Protein AF-A0A2U1PUT8-F1 (afdb_monomer)

Nearest PDB structures (foldseek):
  4c7u-assembly1_C  TM=9.815E-01  e=4.680E-26  Arabidopsis thaliana
  3dc6-assembly1_C  TM=9.360E-01  e=3.515E-21  Caenorhabditis elegans
  4br6-assembly1_A  TM=9.538E-01  e=5.980E-20  Thermochaetoides thermophila
  6dqy-assembly1_C  TM=9.432E-01  e=1.265E-18  Trichoderma reesei QM6a
  2cw3-assembly1_B  TM=7.590E-01  e=6.760E-13  Perkinsus marinus

Radius of gyration: 28.73 Å; Cα contacts (8 Å, |Δi|>4): 762; chains: 1; bounding box: 76×56×81 Å

Foldseek 3Di:
DDWDKFDLDPQEIEIEDEDQQLADDDQQPQEEEEAADAQQLQQDDANSVVQDVQLDCVSNVVSVVQDAPDPNGRADQLAWDKDASRRGSHGIYIYFYQFFDAPDPCNLVSLLSRLQNSLVVSVVVNRQEYEYEQHQQDGDEPPDDFPVRVNRRDDLLSSLLSNLVSCSVRCPSHRYYYHHYNYPVSSVSNSVNCCVPRPHPVPPVPDDDDDDDDDDDDDDDDDDDDDDDDDDPPPPPPPDPDDQDAQDDFLDQLCQLPPLFHSVLSCCCRVPGLRVLSVQLSVLSVQLVVCVVVVNPVSNVVSVSSNQQSVLVVQFVCLVGPDDDDPPPVVPPVPPPDDDDDDDDDDPDDDSDHFGLVPAFLPDADDPVQVLCCVAQVHPVSVLVVQLVVLVVQDAWWKWFFWQQQVVRHTDIDIDGRSRHPCVVPVRIDTLHIDTSHCSNPCVPQNPNSSVSSVSNSSRRRSVSSNVVSVVSHD

InterPro domains:
  IPR001189 Manganese/iron superoxide dismutase [PR01703] (248-259)
  IPR001189 Manganese/iron superoxide dismutase [PR01703] (269-282)
  IPR001189 Manganese/iron superoxide dismutase [PR01703] (434-446)
  IPR002589 Macro domain [PF01661] (34-143)
  IPR002589 Macro domain [PS51154] (1-198)
  IPR002589 Macro domain [SM00506] (13-151)
  IPR019831 Manganese/iron superoxide dismutase, N-terminal [PF00081] (246-315)
  IPR019832 Manganese/iron superoxide dismutase, C-terminal [PF02777] (366-467)
  IPR019833 Manganese/iron superoxide dismutase, binding site [PS00088] (436-443)
  IPR036314 Manganese/iron superoxide dismutase, C-terminal domain superfamily [G3DSA:3.55.40.20] (356-474)
  IPR036314 Manganese/iron superoxide dismutase, C-terminal domain superfamily [SSF54719] (360-472)
  IPR036324 Manganese/iron superoxide dismutase, N-terminal domain superfamily [G3DSA:1.10.287.990] (262-317)
  IPR036324 Manganese/iron superoxide dismutase, N-terminal domain superfamily [SSF46609] (244-315)
  IPR043472 Macro domain-like [G3DSA:3.40.220.10] (2-205)
  IPR043472 Macro domain-like [SSF52949] (9-193)
  IPR050265 Iron/Manganese Superoxide Dismutase [PTHR11404] (230-473)

Solvent-accessible surface area (backbone atoms only — not comparable to full-atom values): 27120 Å² total; per-residue (Å²): 132,89,55,54,77,45,71,63,50,100,71,19,34,40,37,40,32,75,40,65,58,62,73,44,63,86,72,47,65,41,18,29,37,45,36,58,37,58,39,53,49,76,54,62,68,45,63,21,27,45,41,41,64,51,21,30,73,66,44,54,53,52,37,68,70,47,64,66,81,47,96,81,30,49,32,55,72,17,28,48,48,77,48,66,16,79,60,30,56,13,37,24,31,34,41,21,9,38,36,64,32,59,99,53,90,57,39,66,54,27,40,32,33,13,56,42,32,41,50,47,55,32,59,78,64,70,28,36,32,43,34,32,55,70,62,35,49,68,59,72,61,94,87,76,82,57,57,85,59,50,55,36,30,36,56,62,74,54,45,34,48,39,52,55,50,37,48,57,76,49,43,72,92,28,42,35,40,33,39,34,25,80,38,69,69,62,40,52,44,41,57,48,41,44,58,71,75,48,65,66,73,87,64,73,83,75,80,79,92,88,85,89,87,80,90,89,85,87,85,89,88,89,85,82,88,88,88,86,89,78,88,75,81,80,77,80,73,80,79,74,78,85,82,73,75,72,76,78,82,68,59,49,62,51,53,38,43,52,91,51,43,52,31,68,45,45,42,48,48,49,74,45,48,51,40,45,29,43,51,50,21,46,51,36,51,56,50,33,53,51,21,57,76,70,66,36,63,70,58,32,59,62,36,46,59,50,36,44,45,24,52,11,40,75,61,47,57,44,50,78,35,85,81,79,91,68,85,78,53,69,76,52,74,81,47,85,82,64,81,92,80,92,83,85,89,80,85,93,86,80,80,97,69,66,64,28,54,89,69,52,22,37,45,79,53,56,72,71,49,36,51,45,40,34,72,61,50,70,30,67,68,48,43,51,52,47,52,42,51,54,41,65,62,54,78,74,43,19,33,24,34,38,26,42,30,61,82,78,72,40,63,47,76,52,74,36,60,49,42,48,41,69,49,79,82,36,88,52,44,40,81,47,36,56,43,78,47,34,62,79,76,38,35,92,83,45,47,95,42,58,64,60,40,57,67,32,45,59,52,49,41,53,30,61,59,28,32,55,51,47,64,72,68,58,131

Sequence (475 aa):
MSGAQFNLSPSSTLKIQIGDITRWFIDGSSDAIVNPTNERMFGDGGADGAIHRAAGPELRTACYEVPEVRPGIRCPTGEARITRGFKLPASHVIHAVGPDYDDNSNVSALLSDAYRNSLRVARENDINYVSFPAISCGTFGANISSEFHNHFRYPLDEAAIVAISTIKEHCIDIKEVHFVLFADDIYNVWVKKAKELLPNLSKLQKSSVVCPKRKHNPKTSKVGRIACATQQHHHHQQTRGLHTLTLPDLPYDYGSLEPAISGEIMQIHHQKHHQAYVTNYNKAIKQLHTAIANGDASSAVKLQNVVTFNGGDMILLFDFSVFIEVFCILKGCLRLLTYSLSAKNTDPEIGKKEVHAREGGGQPPHGSLSWAINNSFGSLEKLIAKMNAEGAAVQGSGWVWLALDKEFKRLVVETTSNEDPLVTKGPNLVPLIGIDVWEHAYYLQYKNVRPDYLKNIWKVINWKYASDLYEMECP

Secondary structure (DSSP, 8-state):
---EEEESSSS-EEEEEES-GGG--SSSSSEEEEEE--TT----SHHHHHHHHHH-HHHHHHHHHSPPSBTTBSS-TT-EEEEE-TTSSSSEEEEE-PPPP-SSTTHHHHHHHHHHHHHHHHHTTT--EEEE--TTS-SS-S----HHHHTTSPPHHHHHHHHHHHHHHH-TT-SEEEEEESSHHHHHHHHHHHHHHS--GGGTTS------------------------------------PPP-PPPPSS-GGGGTTTS-HHHHHHIIIIIIHHHHHHHHHHHHHHHHHHHTT-HHHHHHHHHHHHHHHHHHHHGGGTS---S-TTTHHHHTTTTS------------------TTTTTTPPP-HHHHHHHHHHHSSHHHHHHHHHHHHHH--SSEEEEEEEETTTTEEEEEEEETT--GGGT-TTEEEEEEEE-SGGGTHHHHTT-HHHHHHHGGGT--HHHHHHHHHHH--

pLDDT: mean 76.33, std 24.56, range [20.94, 98.81]

Organism: Artemisia annua (NCBI:txid35608)

Mean predicted aligned error: 18.97 Å

Structure (mmCIF, N/CA/C/O backbone):
data_AF-A0A2U1PUT8-F1
#
_entry.id   AF-A0A2U1PUT8-F1
#
loop_
_atom_site.group_PDB
_atom_site.id
_atom_site.type_symbol
_atom_site.label_atom_id
_atom_site.label_alt_id
_atom_site.label_comp_id
_atom_site.label_asym_id
_atom_site.label_entity_id
_atom_site.label_seq_id
_atom_site.pdbx_PDB_ins_code
_atom_site.Cartn_x
_atom_site.Cartn_y
_atom_site.Cartn_z
_atom_site.occupancy
_atom_site.B_iso_or_equiv
_atom_site.auth_seq_id
_atom_site.auth_comp_id
_atom_site.auth_asym_id
_atom_site.auth_atom_id
_atom_site.pdbx_PDB_model_num
ATOM 1 N N . MET A 1 1 ? -19.444 -11.166 16.901 1.00 44.50 1 MET A N 1
ATOM 2 C CA . MET A 1 1 ? -18.169 -10.484 16.577 1.00 44.50 1 MET A CA 1
ATOM 3 C C . MET A 1 1 ? -18.015 -9.310 17.533 1.00 44.50 1 MET A C 1
ATOM 5 O O . MET A 1 1 ? -19.036 -8.779 17.956 1.00 44.50 1 MET A O 1
ATOM 9 N N . SER A 1 2 ? -16.798 -8.942 17.930 1.00 55.81 2 SER A N 1
ATOM 10 C CA . SER A 1 2 ? -16.549 -7.859 18.895 1.00 55.81 2 SER A CA 1
ATOM 11 C C . SER A 1 2 ? -16.309 -6.524 18.184 1.00 55.81 2 SER A C 1
ATOM 13 O O . SER A 1 2 ? -15.181 -6.228 17.797 1.00 55.81 2 SER A O 1
ATOM 15 N N . GLY A 1 3 ? -17.369 -5.733 18.013 1.00 77.25 3 GLY A N 1
ATOM 16 C CA . GLY A 1 3 ? -17.290 -4.341 17.561 1.00 77.25 3 GLY A CA 1
ATOM 17 C C . GLY A 1 3 ? -17.555 -3.351 18.699 1.00 77.25 3 GLY A C 1
ATOM 18 O O . GLY A 1 3 ? -18.160 -3.702 19.713 1.00 77.25 3 GLY A O 1
ATOM 19 N N . ALA A 1 4 ? -17.123 -2.106 18.524 1.00 92.44 4 ALA A N 1
ATOM 20 C CA . ALA A 1 4 ? -17.510 -0.985 19.375 1.00 92.44 4 ALA A CA 1
ATOM 21 C C . ALA A 1 4 ? -18.787 -0.323 18.830 1.00 92.44 4 ALA A C 1
ATOM 23 O O . ALA A 1 4 ? -18.948 -0.193 17.618 1.00 92.44 4 ALA A O 1
ATOM 24 N N . GLN A 1 5 ? -19.679 0.124 19.716 1.00 95.69 5 GLN A N 1
ATOM 25 C CA . GLN A 1 5 ? -20.933 0.786 19.349 1.00 95.69 5 GLN A CA 1
ATOM 26 C C . GLN A 1 5 ? -21.067 2.131 20.071 1.00 95.69 5 GLN A C 1
ATOM 28 O O . GLN A 1 5 ? -20.758 2.234 21.259 1.00 95.69 5 GLN A O 1
ATOM 33 N N . PHE A 1 6 ? -21.552 3.140 19.350 1.00 94.94 6 PHE A N 1
ATOM 34 C CA . PHE A 1 6 ? -21.765 4.506 19.825 1.00 94.94 6 PHE A CA 1
ATOM 35 C C . PHE A 1 6 ? -23.099 5.030 19.283 1.00 94.94 6 PHE A C 1
ATOM 37 O O . PHE A 1 6 ? -23.465 4.738 18.146 1.00 94.94 6 PHE A O 1
ATOM 44 N N . ASN A 1 7 ? -23.818 5.837 20.059 1.00 93.00 7 ASN A N 1
ATOM 45 C CA . ASN A 1 7 ? -25.033 6.488 19.568 1.00 93.00 7 ASN A CA 1
ATOM 46 C C . ASN A 1 7 ? -24.645 7.806 18.885 1.00 93.00 7 ASN A C 1
ATOM 48 O O . ASN A 1 7 ? -23.987 8.640 19.508 1.00 93.00 7 ASN A O 1
ATOM 52 N N . LEU A 1 8 ? -25.062 7.997 17.632 1.00 90.31 8 LEU A N 1
ATOM 53 C CA . LEU A 1 8 ? -24.915 9.269 16.915 1.00 90.31 8 LEU A CA 1
ATOM 54 C C . LEU A 1 8 ? -26.102 10.188 17.234 1.00 90.31 8 LEU A C 1
ATOM 56 O O . LEU A 1 8 ? -25.928 11.367 17.532 1.00 90.31 8 LEU A O 1
ATOM 60 N N . SER A 1 9 ? -27.304 9.610 17.248 1.00 87.31 9 SER A N 1
ATOM 61 C CA . SER A 1 9 ? -28.569 10.258 17.599 1.00 87.31 9 SER A CA 1
ATOM 62 C C . SER A 1 9 ? -29.451 9.281 18.410 1.00 87.31 9 SER A C 1
ATOM 64 O O . SER A 1 9 ? -29.023 8.155 18.682 1.00 87.31 9 SER A O 1
ATOM 66 N N . PRO A 1 10 ? -30.682 9.654 18.814 1.00 86.81 10 PRO A N 1
ATOM 67 C CA . PRO A 1 10 ? -31.645 8.710 19.392 1.00 86.81 10 PRO A CA 1
ATOM 68 C C . P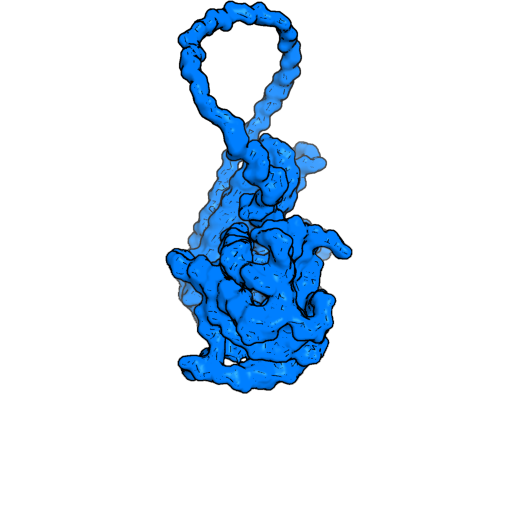RO A 1 10 ? -32.103 7.595 18.432 1.00 86.81 10 PRO A C 1
ATOM 70 O O . PRO A 1 10 ? -32.607 6.578 18.901 1.00 86.81 10 PRO A O 1
ATOM 73 N N . SER A 1 11 ? -31.948 7.783 17.116 1.00 88.31 11 SER A N 1
ATOM 74 C CA . SER A 1 11 ? -32.396 6.864 16.054 1.00 88.31 11 SER A CA 1
ATOM 75 C C . SER A 1 11 ? -31.262 6.283 15.201 1.00 88.31 11 SER A C 1
ATOM 77 O O . SER A 1 11 ? -31.508 5.368 14.420 1.00 88.31 11 SER A O 1
ATOM 79 N N . SER A 1 12 ? -30.042 6.809 15.339 1.00 94.12 12 SER A N 1
ATOM 80 C CA . SER A 1 12 ? -28.903 6.542 14.455 1.00 94.12 12 SER A CA 1
ATOM 81 C C . SER A 1 12 ? -27.704 6.044 15.261 1.00 94.12 12 SER A C 1
ATOM 83 O O . SER A 1 12 ? -27.238 6.709 16.193 1.00 94.12 12 SER A O 1
ATOM 85 N N . THR A 1 13 ? -27.184 4.872 14.900 1.00 96.31 13 THR A N 1
ATOM 86 C CA . THR A 1 13 ? -26.089 4.192 15.613 1.00 96.31 13 THR A CA 1
ATOM 87 C C . THR A 1 13 ? -24.822 4.132 14.762 1.00 96.31 13 THR A C 1
ATOM 89 O O . THR A 1 13 ? -24.894 3.803 13.583 1.00 96.31 13 THR A O 1
ATOM 92 N N . LEU A 1 14 ? -23.657 4.374 15.368 1.00 97.56 14 LEU A N 1
ATOM 93 C CA . LEU A 1 14 ? -22.355 4.035 14.796 1.00 97.56 14 LEU A CA 1
ATOM 94 C C . LEU A 1 14 ? -21.883 2.687 15.342 1.00 97.56 14 LEU A C 1
ATOM 96 O O . LEU A 1 14 ? -21.780 2.511 16.559 1.00 97.56 14 LEU A O 1
ATOM 100 N N . LYS A 1 15 ? -21.528 1.761 14.456 1.00 97.94 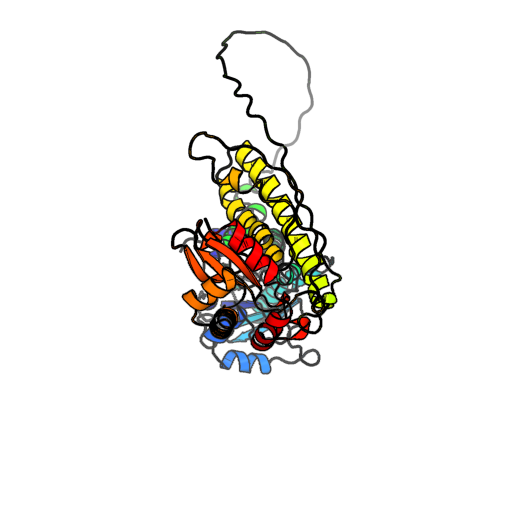15 LYS A N 1
ATOM 101 C CA . LYS A 1 15 ? -20.815 0.523 14.797 1.00 97.94 15 LYS A CA 1
ATOM 102 C C . LYS A 1 15 ? -19.439 0.544 14.142 1.00 97.94 15 LYS A C 1
ATOM 104 O O . LYS A 1 15 ? -19.299 0.973 13.004 1.00 97.94 15 LYS A O 1
ATOM 109 N N . ILE A 1 16 ? -18.410 0.109 14.856 1.00 98.06 16 ILE A N 1
ATOM 110 C CA . ILE A 1 16 ? -17.033 0.024 14.356 1.00 98.06 16 ILE A CA 1
ATOM 111 C C . ILE A 1 16 ? -16.557 -1.397 14.619 1.00 98.06 16 ILE A C 1
ATOM 113 O O . ILE A 1 16 ? -16.602 -1.852 15.763 1.00 98.06 16 ILE A O 1
ATOM 117 N N . GLN A 1 17 ? -16.127 -2.110 13.583 1.00 96.25 17 GLN A N 1
ATOM 118 C CA . GLN A 1 17 ? -15.753 -3.520 13.681 1.00 96.25 17 GLN A CA 1
ATOM 119 C C . GLN A 1 17 ? -14.610 -3.879 12.732 1.00 96.25 17 GLN A C 1
ATOM 121 O O . GLN A 1 17 ? -14.467 -3.288 11.661 1.00 96.25 17 GLN A O 1
ATOM 126 N N . ILE A 1 18 ? -13.822 -4.882 13.123 1.00 94.56 18 ILE A N 1
ATOM 127 C CA . ILE A 1 18 ? -12.839 -5.501 12.233 1.00 94.56 18 ILE A CA 1
ATOM 128 C C . ILE A 1 18 ? -13.574 -6.429 11.262 1.00 94.56 18 ILE A C 1
ATOM 130 O O . ILE A 1 18 ? -14.427 -7.212 11.691 1.00 94.56 18 ILE A O 1
ATOM 134 N N . GLY A 1 19 ? -13.252 -6.361 9.971 1.00 93.62 19 GLY A N 1
ATOM 135 C CA . GLY A 1 19 ? -13.815 -7.281 8.987 1.00 93.62 19 GLY A CA 1
ATOM 136 C C . GLY A 1 19 ? -13.532 -6.938 7.528 1.00 93.62 19 GLY A C 1
ATOM 137 O O . GLY A 1 19 ? -12.906 -5.936 7.195 1.00 93.62 19 GLY A O 1
ATOM 138 N N . ASP A 1 20 ? -14.046 -7.803 6.659 1.00 94.62 20 ASP A N 1
ATOM 139 C CA . ASP A 1 20 ? -14.061 -7.648 5.207 1.00 94.62 20 ASP A CA 1
ATOM 140 C C . ASP A 1 20 ? -15.391 -7.011 4.775 1.00 94.62 20 ASP A C 1
ATOM 142 O O . ASP A 1 20 ? -16.461 -7.603 4.950 1.00 94.62 20 ASP A O 1
ATOM 146 N N . ILE A 1 21 ? -15.324 -5.798 4.220 1.00 96.00 21 ILE A N 1
ATOM 147 C CA . ILE A 1 21 ? -16.504 -5.034 3.792 1.00 96.00 21 ILE A CA 1
ATOM 148 C C . ILE A 1 21 ? -17.265 -5.709 2.643 1.00 96.00 21 ILE A C 1
ATOM 150 O O . ILE A 1 21 ? -18.482 -5.569 2.564 1.00 96.00 21 ILE A O 1
ATOM 154 N N . THR A 1 22 ? -16.606 -6.527 1.814 1.00 97.56 22 THR A N 1
ATOM 155 C CA . THR A 1 22 ? -17.272 -7.253 0.714 1.00 97.56 22 THR A CA 1
ATOM 156 C C . THR A 1 22 ? -18.261 -8.314 1.206 1.00 97.56 22 THR A C 1
ATOM 158 O O . THR A 1 22 ? -19.083 -8.813 0.439 1.00 97.56 22 THR A O 1
ATOM 161 N N . ARG A 1 23 ? -18.199 -8.647 2.502 1.00 97.56 23 ARG A N 1
ATOM 162 C CA . ARG A 1 23 ? -19.053 -9.628 3.181 1.00 97.56 23 ARG A CA 1
ATOM 163 C C . ARG A 1 23 ? -20.083 -8.986 4.114 1.00 97.56 23 ARG A C 1
ATOM 165 O O . ARG A 1 23 ? -20.804 -9.714 4.797 1.00 97.56 23 ARG A O 1
ATOM 172 N N . TRP A 1 24 ? -20.131 -7.656 4.185 1.00 98.12 24 TRP A N 1
ATOM 173 C CA . TRP A 1 24 ? -21.062 -6.925 5.040 1.00 98.12 24 TRP A CA 1
ATOM 174 C C . TRP A 1 24 ? -22.434 -6.764 4.375 1.00 98.12 24 TRP A C 1
ATOM 176 O O . TRP A 1 24 ? -22.529 -6.511 3.177 1.00 98.12 24 TRP A O 1
ATOM 186 N N . PHE A 1 25 ? -23.481 -6.898 5.188 1.00 97.94 25 PHE A N 1
ATOM 187 C CA . PHE A 1 25 ? -24.875 -6.547 4.910 1.00 97.94 25 PHE A CA 1
ATOM 188 C C . PHE A 1 25 ? -25.639 -6.485 6.244 1.00 97.94 25 PHE A C 1
ATOM 190 O O . PHE A 1 25 ? -25.118 -6.909 7.283 1.00 97.94 25 PHE A O 1
ATOM 197 N N . ILE A 1 26 ? -26.870 -5.979 6.212 1.00 96.88 26 ILE A N 1
ATOM 198 C CA . ILE A 1 26 ? -27.825 -5.966 7.330 1.00 96.88 26 ILE A CA 1
ATOM 199 C C . ILE A 1 26 ? -29.146 -6.620 6.919 1.00 96.88 26 ILE A C 1
ATOM 201 O O . ILE A 1 26 ? -29.664 -7.452 7.664 1.00 96.88 26 ILE A O 1
ATOM 205 N N . ASP A 1 27 ? -29.680 -6.266 5.748 1.00 93.81 27 ASP A N 1
ATOM 206 C CA . ASP A 1 27 ? -30.980 -6.738 5.253 1.00 93.81 27 ASP A CA 1
ATOM 207 C C . ASP A 1 27 ? -30.978 -7.140 3.763 1.00 93.81 27 ASP A C 1
ATOM 209 O O . ASP A 1 27 ? -31.975 -7.685 3.286 1.00 93.81 27 ASP A O 1
ATOM 213 N N . GLY A 1 28 ? -29.885 -6.896 3.029 1.00 93.06 28 GLY A N 1
ATOM 214 C CA . GLY A 1 28 ? -29.743 -7.208 1.604 1.00 93.06 28 GLY A CA 1
ATOM 215 C C . GLY A 1 28 ? -30.731 -6.467 0.698 1.00 93.06 28 GLY A C 1
ATOM 216 O O . GLY A 1 28 ? -30.990 -6.916 -0.422 1.00 93.06 28 GLY A O 1
ATOM 217 N N . SER A 1 29 ? -31.337 -5.372 1.168 1.00 95.31 29 SER A N 1
ATOM 218 C CA . SER A 1 29 ? -32.395 -4.650 0.448 1.00 95.31 29 SER A CA 1
ATOM 219 C C . SER A 1 29 ? -32.317 -3.131 0.608 1.00 95.31 29 SER A C 1
ATOM 221 O O . SER A 1 29 ? -32.315 -2.438 -0.410 1.00 95.31 29 SER A O 1
ATOM 223 N N . SER A 1 30 ? -32.153 -2.610 1.824 1.00 96.75 30 SER A N 1
ATOM 224 C CA . SER A 1 30 ? -31.981 -1.183 2.125 1.00 96.75 30 SER A CA 1
ATOM 225 C C . SER A 1 30 ? -30.594 -0.862 2.700 1.00 96.75 30 SER A C 1
ATOM 227 O O . SER A 1 30 ? -30.432 0.052 3.513 1.00 96.75 30 SER A O 1
ATOM 229 N N . ASP A 1 31 ? -29.580 -1.616 2.270 1.00 98.25 31 ASP A N 1
ATOM 230 C CA . ASP A 1 31 ? -28.200 -1.507 2.725 1.00 98.25 31 ASP A CA 1
ATOM 231 C C . ASP A 1 31 ? -27.184 -1.254 1.595 1.00 98.25 31 ASP A C 1
ATOM 233 O O . ASP A 1 31 ? -27.353 -1.650 0.441 1.00 98.25 31 ASP A O 1
ATOM 237 N N . ALA A 1 32 ? -26.101 -0.550 1.931 1.00 98.75 32 ALA A N 1
ATOM 238 C CA . ALA A 1 32 ? -25.029 -0.240 0.991 1.00 98.75 32 ALA A CA 1
ATOM 239 C C . ALA A 1 32 ? -23.639 -0.360 1.615 1.00 98.75 32 ALA A C 1
ATOM 241 O O . ALA A 1 32 ? -23.413 0.043 2.761 1.00 98.75 32 ALA A O 1
ATOM 242 N N . ILE A 1 33 ? -22.687 -0.842 0.817 1.00 98.69 33 ILE A N 1
ATOM 243 C CA . ILE A 1 33 ? -21.259 -0.657 1.093 1.00 98.69 33 ILE A CA 1
ATOM 244 C C . ILE A 1 33 ? -20.748 0.577 0.348 1.00 98.69 33 ILE A C 1
ATOM 246 O O . ILE A 1 33 ? -21.159 0.844 -0.783 1.00 98.69 33 ILE A O 1
ATOM 250 N N . VAL A 1 34 ? -19.837 1.325 0.962 1.00 98.69 34 VAL A N 1
ATOM 251 C CA . VAL A 1 34 ? -19.159 2.457 0.326 1.00 98.69 34 VAL A CA 1
ATOM 252 C C . VAL A 1 34 ? -17.836 1.983 -0.264 1.00 98.69 34 VAL A C 1
ATOM 254 O O . VAL A 1 34 ? -17.013 1.380 0.424 1.00 98.69 34 VAL A O 1
ATOM 257 N N . ASN A 1 35 ? -17.639 2.254 -1.550 1.00 97.88 35 ASN A N 1
ATOM 258 C CA . ASN A 1 35 ? -16.450 1.893 -2.303 1.00 97.88 35 ASN A CA 1
ATOM 259 C C . ASN A 1 35 ? -15.501 3.104 -2.443 1.00 97.88 35 ASN A C 1
ATOM 261 O O . ASN A 1 35 ? -15.879 4.063 -3.118 1.00 97.88 35 ASN A O 1
ATOM 265 N N . PRO A 1 36 ? -14.296 3.085 -1.836 1.00 94.19 36 PRO A N 1
ATOM 266 C CA . PRO A 1 36 ? -13.307 4.153 -1.950 1.00 94.19 36 PRO A CA 1
ATOM 267 C C . PRO A 1 36 ? -12.528 3.998 -3.265 1.00 94.19 36 PRO A C 1
ATOM 269 O O . PRO A 1 36 ? -11.514 3.303 -3.310 1.00 94.19 36 PRO A O 1
ATOM 272 N N . THR A 1 37 ? -13.017 4.622 -4.335 1.00 92.06 37 THR A N 1
ATOM 273 C CA . THR A 1 37 ? -12.493 4.460 -5.705 1.00 92.06 37 THR A CA 1
ATOM 274 C C . THR A 1 37 ? -11.883 5.759 -6.249 1.00 92.06 37 THR A C 1
ATOM 276 O O . THR A 1 37 ? -11.894 6.792 -5.580 1.00 92.06 37 THR A O 1
ATOM 279 N N . ASN A 1 38 ? -11.331 5.706 -7.462 1.00 90.25 38 ASN A N 1
ATOM 280 C CA . ASN A 1 38 ? -10.782 6.855 -8.184 1.00 90.25 38 ASN A CA 1
ATOM 281 C C . ASN A 1 38 ? -11.862 7.614 -8.983 1.00 90.25 38 ASN A C 1
ATOM 283 O O . ASN A 1 38 ? -12.990 7.143 -9.141 1.00 90.25 38 ASN A O 1
ATOM 287 N N . GLU A 1 39 ? -11.504 8.759 -9.581 1.00 92.81 39 GLU A N 1
ATOM 288 C CA . GLU A 1 39 ? -12.457 9.585 -10.345 1.00 92.81 39 GLU A CA 1
ATOM 289 C C . GLU A 1 39 ? -13.135 8.876 -11.547 1.00 92.81 39 GLU A C 1
ATOM 291 O O . GLU A 1 39 ? -14.145 9.355 -12.084 1.00 92.81 39 GLU A O 1
ATOM 296 N N . ARG A 1 40 ? -12.596 7.728 -11.981 1.00 91.44 40 ARG A N 1
ATOM 297 C CA . ARG A 1 40 ? -13.095 6.915 -13.100 1.00 91.44 40 ARG A CA 1
ATOM 298 C C . ARG A 1 40 ? -14.054 5.804 -12.664 1.00 91.44 40 ARG A C 1
ATOM 300 O O . ARG A 1 40 ? -14.794 5.321 -13.514 1.00 91.44 40 ARG A O 1
ATOM 307 N N . MET A 1 41 ? -14.067 5.418 -11.383 1.00 91.56 41 MET A N 1
ATOM 308 C CA . MET A 1 41 ? -14.859 4.306 -10.823 1.00 91.56 41 MET A CA 1
ATOM 309 C C . MET A 1 41 ? -14.529 2.920 -11.419 1.00 91.56 41 MET A C 1
ATOM 311 O O . MET A 1 41 ? -15.411 2.081 -11.608 1.00 91.56 41 MET A O 1
ATOM 315 N N . PHE A 1 42 ? -13.266 2.676 -11.785 1.00 80.56 42 PHE A N 1
ATOM 316 C CA . PHE A 1 42 ? -12.868 1.496 -12.570 1.00 80.56 42 PHE A CA 1
ATOM 317 C C . PHE A 1 42 ? -12.193 0.361 -11.776 1.00 80.56 42 PHE A C 1
ATOM 319 O O . PHE A 1 42 ? -11.619 -0.528 -12.408 1.00 80.56 42 PHE A O 1
ATOM 326 N N . GLY A 1 43 ? -12.296 0.310 -10.448 1.00 67.06 43 GLY A N 1
ATOM 327 C CA . GLY A 1 43 ? -11.852 -0.850 -9.670 1.00 67.06 43 GLY A CA 1
ATOM 328 C C . GLY A 1 43 ? -10.337 -1.036 -9.665 1.00 67.06 43 GLY A C 1
ATOM 329 O O . GLY A 1 43 ? -9.828 -1.883 -10.410 1.00 67.06 43 GLY A O 1
ATOM 330 N N . ASP A 1 44 ? -9.656 -0.261 -8.822 1.00 69.25 44 ASP A N 1
ATOM 331 C CA . ASP A 1 44 ? -8.198 -0.245 -8.656 1.00 69.25 44 ASP A CA 1
ATOM 332 C C . ASP A 1 44 ? -7.708 -1.370 -7.704 1.00 69.25 44 ASP A C 1
ATOM 334 O O . ASP A 1 44 ? -8.241 -2.483 -7.671 1.00 69.25 44 ASP A O 1
ATOM 338 N N . GLY A 1 45 ? -6.641 -1.124 -6.937 1.00 76.81 45 GLY A N 1
ATOM 339 C CA . GLY A 1 45 ? -6.143 -2.038 -5.912 1.00 76.81 45 GLY A CA 1
ATOM 340 C C . GLY A 1 45 ? -7.051 -2.134 -4.679 1.00 76.81 45 GLY A C 1
ATOM 341 O O . GLY A 1 45 ? -8.092 -1.486 -4.567 1.00 76.81 45 GLY A O 1
ATOM 342 N N . GLY A 1 46 ? -6.629 -2.945 -3.707 1.00 83.75 46 GLY A N 1
ATOM 343 C CA . GLY A 1 46 ? -7.142 -2.811 -2.346 1.00 83.75 46 GLY A CA 1
ATOM 344 C C . GLY A 1 46 ? -8.628 -3.114 -2.149 1.00 83.75 46 GLY A C 1
ATOM 345 O O . GLY A 1 46 ? -9.129 -4.124 -2.647 1.00 83.75 46 GLY A O 1
ATOM 346 N N . ALA A 1 47 ? -9.309 -2.236 -1.401 1.00 89.44 47 ALA A N 1
ATOM 347 C CA . ALA A 1 47 ? -10.740 -2.319 -1.103 1.00 89.44 47 ALA A CA 1
ATOM 348 C C . ALA A 1 47 ? -11.610 -2.172 -2.362 1.00 89.44 47 ALA A C 1
ATOM 350 O O . ALA A 1 47 ? -12.520 -2.973 -2.546 1.00 89.44 47 ALA A O 1
ATOM 351 N N . ASP A 1 48 ? -11.281 -1.235 -3.255 1.00 92.12 48 ASP A N 1
ATOM 352 C CA . ASP A 1 48 ? -11.972 -1.042 -4.537 1.00 92.12 48 ASP A CA 1
ATOM 353 C C . ASP A 1 48 ? -11.856 -2.285 -5.424 1.00 92.12 48 ASP A C 1
ATOM 355 O O . ASP A 1 48 ? -12.850 -2.897 -5.828 1.00 92.12 48 ASP A O 1
ATOM 359 N N . GLY A 1 49 ? -10.630 -2.785 -5.588 1.00 90.25 49 GLY A N 1
ATOM 360 C CA . GLY A 1 49 ? -10.387 -4.055 -6.261 1.00 90.25 49 GLY A CA 1
ATOM 361 C C . GLY A 1 49 ? -11.086 -5.243 -5.594 1.00 90.25 49 GLY A C 1
ATOM 362 O O . GLY A 1 49 ? -11.533 -6.152 -6.290 1.00 90.25 49 GLY A O 1
ATOM 363 N N . ALA A 1 50 ? -11.190 -5.276 -4.261 1.00 92.62 50 ALA A N 1
ATOM 364 C CA . ALA A 1 50 ? -11.889 -6.344 -3.543 1.00 92.62 50 ALA A CA 1
ATOM 365 C C . ALA A 1 50 ? -13.401 -6.290 -3.796 1.00 92.62 50 ALA A C 1
ATOM 367 O O . ALA A 1 50 ? -13.993 -7.318 -4.123 1.00 92.62 50 ALA A O 1
ATOM 368 N N . ILE A 1 51 ? -13.996 -5.098 -3.735 1.00 96.38 51 ILE A N 1
ATOM 369 C CA . ILE A 1 51 ? -15.407 -4.841 -4.033 1.00 96.38 51 ILE A CA 1
ATOM 370 C C . ILE A 1 51 ? -15.727 -5.231 -5.481 1.00 96.38 51 ILE A C 1
ATOM 372 O O . ILE A 1 51 ? -16.653 -6.009 -5.703 1.00 96.38 51 ILE A O 1
ATOM 376 N N . HIS A 1 52 ? -14.916 -4.820 -6.460 1.00 96.50 52 HIS A N 1
ATOM 377 C CA . HIS A 1 52 ? -15.092 -5.231 -7.859 1.00 96.50 52 HIS A CA 1
ATOM 378 C C . HIS A 1 52 ? -14.894 -6.738 -8.093 1.00 96.50 52 HIS A C 1
ATOM 380 O O . HIS A 1 52 ? -15.619 -7.324 -8.900 1.00 96.50 52 HIS A O 1
ATOM 386 N N . ARG A 1 53 ? -13.963 -7.400 -7.389 1.00 95.12 53 ARG A N 1
ATOM 387 C CA . ARG A 1 53 ? -13.803 -8.867 -7.468 1.00 95.12 53 ARG A CA 1
ATOM 388 C C . ARG A 1 53 ? -14.992 -9.615 -6.857 1.00 95.12 53 ARG A C 1
ATOM 390 O O . ARG A 1 53 ? -15.407 -10.623 -7.422 1.00 95.12 53 ARG A O 1
ATOM 397 N N . ALA A 1 54 ? -15.538 -9.132 -5.742 1.00 97.44 54 ALA A N 1
ATOM 398 C CA . ALA A 1 54 ? -16.650 -9.768 -5.036 1.00 97.44 54 ALA A CA 1
ATOM 399 C C . ALA A 1 54 ? -18.011 -9.526 -5.713 1.00 97.44 54 ALA A C 1
ATOM 401 O O . ALA A 1 54 ? -18.809 -10.454 -5.820 1.00 97.44 54 ALA A O 1
ATOM 402 N N . ALA A 1 55 ? -18.264 -8.316 -6.221 1.00 97.56 55 ALA A N 1
ATOM 403 C CA . ALA A 1 55 ? -19.492 -7.978 -6.945 1.00 97.56 55 ALA A CA 1
ATOM 404 C C . ALA A 1 55 ? -19.578 -8.633 -8.335 1.00 97.56 55 ALA A C 1
ATOM 406 O O . ALA A 1 55 ? -20.677 -8.914 -8.816 1.00 97.56 55 ALA A O 1
ATOM 407 N N . GLY A 1 56 ? -18.427 -8.899 -8.961 1.00 96.44 56 GLY A N 1
ATOM 408 C CA . GLY A 1 56 ? -18.317 -9.464 -10.303 1.00 96.44 56 GLY A CA 1
ATOM 409 C C . GLY A 1 56 ? -18.156 -8.414 -11.412 1.00 96.44 56 GLY A C 1
ATOM 410 O O . GLY A 1 56 ? -18.239 -7.207 -11.162 1.00 96.44 56 GLY A O 1
ATOM 411 N N . PRO A 1 57 ? -17.910 -8.858 -12.662 1.00 94.88 57 PRO A N 1
ATOM 412 C CA . PRO A 1 57 ? -17.713 -7.965 -13.808 1.00 94.88 57 PRO A CA 1
ATOM 413 C C . PRO A 1 57 ? -18.896 -7.020 -14.064 1.00 94.88 57 PRO A C 1
ATOM 415 O O . PRO A 1 57 ? -18.695 -5.927 -14.588 1.00 94.88 57 PRO A O 1
ATOM 418 N N . GLU A 1 58 ? -20.103 -7.401 -13.650 1.00 97.31 58 GLU A N 1
ATOM 419 C CA . GLU A 1 58 ? -21.330 -6.616 -13.794 1.00 97.31 58 GLU A CA 1
ATOM 420 C C . GLU A 1 58 ? -21.237 -5.246 -13.096 1.00 97.31 58 GLU A C 1
ATOM 422 O O . GLU A 1 58 ? -21.735 -4.254 -13.630 1.00 97.31 58 GLU A O 1
ATOM 427 N N . LEU A 1 59 ? -20.514 -5.152 -11.969 1.00 97.31 59 LEU A N 1
ATOM 428 C CA . LEU A 1 59 ? -20.258 -3.872 -11.299 1.00 97.31 59 LEU A CA 1
ATOM 429 C C . LEU A 1 59 ? -19.415 -2.934 -12.171 1.00 97.31 59 LEU A C 1
ATOM 431 O O . LEU A 1 59 ? -19.692 -1.740 -12.240 1.00 97.31 59 LEU A O 1
ATOM 435 N N . ARG A 1 60 ? -18.410 -3.466 -12.879 1.00 94.25 60 ARG A N 1
ATOM 436 C CA . ARG A 1 60 ? -17.575 -2.673 -13.794 1.00 94.25 60 ARG A CA 1
ATOM 437 C C . ARG A 1 60 ? -18.398 -2.147 -14.974 1.00 94.25 60 ARG A C 1
ATOM 439 O O . ARG A 1 60 ? -18.199 -1.002 -15.366 1.00 94.25 60 ARG A O 1
ATOM 446 N N . THR A 1 61 ? -19.337 -2.937 -15.500 1.00 95.94 61 THR A N 1
ATOM 447 C CA . THR A 1 61 ? -20.283 -2.481 -16.533 1.00 95.94 61 THR A CA 1
ATOM 448 C C . THR A 1 61 ? -21.157 -1.335 -16.024 1.00 95.94 61 THR A C 1
ATOM 450 O O . THR A 1 61 ? -21.203 -0.291 -16.669 1.00 95.94 61 THR A O 1
ATOM 453 N N . ALA A 1 62 ? -21.755 -1.464 -14.836 1.00 97.44 62 ALA A N 1
ATOM 454 C CA . ALA A 1 62 ? -22.560 -0.391 -14.248 1.00 97.44 62 ALA A CA 1
ATOM 455 C C . ALA A 1 62 ? -21.748 0.890 -13.977 1.00 97.44 62 ALA A C 1
ATOM 457 O O . ALA A 1 62 ? -22.256 1.990 -14.176 1.00 97.44 62 ALA A O 1
ATOM 458 N N . CYS A 1 63 ? -20.470 0.779 -13.596 1.00 96.31 63 CYS A N 1
ATOM 459 C CA . CYS A 1 63 ? -19.591 1.947 -13.492 1.00 96.31 63 CYS A CA 1
ATOM 460 C C . CYS A 1 63 ? -19.367 2.649 -14.842 1.00 96.31 63 CYS A C 1
ATOM 462 O O . CYS A 1 63 ? -19.304 3.874 -14.866 1.00 96.31 63 CYS A O 1
ATOM 464 N N . TYR A 1 64 ? -19.286 1.929 -15.969 1.00 93.44 64 TYR A N 1
ATOM 465 C CA . TYR A 1 64 ? -19.203 2.568 -17.294 1.00 93.44 64 TYR A CA 1
ATOM 466 C C . TYR A 1 64 ? -20.479 3.339 -17.663 1.00 93.44 64 TYR A C 1
ATOM 468 O O . TYR A 1 64 ? -20.370 4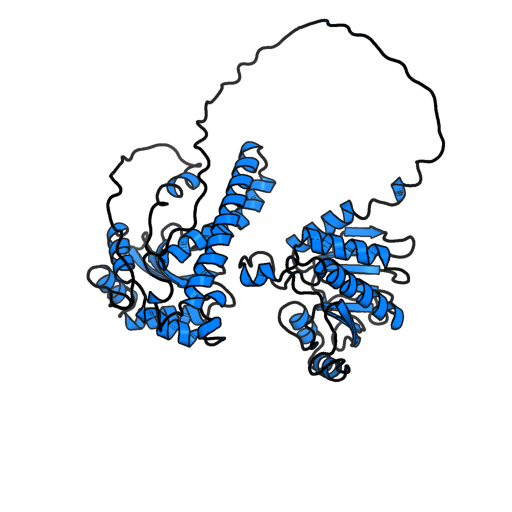.391 -18.297 1.00 93.44 64 TYR A O 1
ATOM 476 N N . GLU A 1 65 ? -21.649 2.840 -17.248 1.00 95.62 65 GLU A N 1
ATOM 477 C CA . GLU A 1 65 ? -22.971 3.446 -17.480 1.00 95.62 65 GLU A CA 1
ATOM 478 C C . GLU A 1 65 ? -23.209 4.731 -16.666 1.00 95.62 65 GLU A C 1
ATOM 480 O O . GLU A 1 65 ? -24.045 5.550 -17.053 1.00 95.62 65 GLU A O 1
ATOM 485 N N . VAL A 1 66 ? -22.458 4.961 -15.580 1.00 95.69 66 VAL A N 1
ATOM 486 C CA . VAL A 1 66 ? -22.486 6.245 -14.858 1.00 95.69 66 VAL A CA 1
ATOM 487 C C . VAL A 1 66 ? -21.977 7.365 -15.783 1.00 95.69 66 VAL A C 1
ATOM 489 O O . VAL A 1 66 ? -20.858 7.254 -16.298 1.00 95.69 66 VAL A O 1
ATOM 492 N N . PRO A 1 67 ? -22.749 8.454 -15.993 1.00 94.75 67 PRO A N 1
ATOM 493 C CA . PRO A 1 67 ? -22.356 9.538 -16.888 1.00 94.75 67 PRO A CA 1
ATOM 494 C C . PRO A 1 67 ? -21.041 10.216 -16.493 1.00 94.75 67 PRO A C 1
ATOM 496 O O . PRO A 1 67 ? -20.772 10.466 -15.316 1.00 94.75 67 PRO A O 1
ATOM 499 N N . GLU A 1 68 ? -20.244 10.580 -17.497 1.00 95.00 68 GLU A N 1
ATOM 500 C CA . GLU A 1 68 ? -19.069 11.428 -17.300 1.00 95.00 68 GLU A CA 1
ATOM 501 C C . GLU A 1 68 ? -19.488 12.890 -17.104 1.00 95.00 68 GLU A C 1
ATOM 503 O O . GLU A 1 68 ? -20.249 13.444 -17.896 1.00 95.00 68 GLU A O 1
ATOM 508 N N . VAL A 1 69 ? -18.968 13.530 -16.054 1.00 93.81 69 VAL A N 1
ATOM 509 C CA . VAL A 1 69 ? -19.197 14.959 -15.761 1.00 93.81 69 VAL A CA 1
ATOM 510 C C . VAL A 1 69 ? -18.155 15.866 -16.428 1.00 93.81 69 VAL A C 1
ATOM 512 O O . VAL A 1 69 ? -18.386 17.057 -16.616 1.00 93.81 69 VAL A O 1
ATOM 515 N N . ARG A 1 70 ? -17.004 15.293 -16.793 1.00 92.94 70 ARG A N 1
ATOM 516 C CA . ARG A 1 70 ? -15.948 15.851 -17.654 1.00 92.94 70 ARG A CA 1
ATOM 517 C C . ARG A 1 70 ? -15.176 14.668 -18.272 1.00 92.94 70 ARG A C 1
ATOM 519 O O . ARG A 1 70 ? -15.218 13.592 -17.677 1.00 92.94 70 ARG A O 1
ATOM 526 N N . PRO A 1 71 ? -14.487 14.812 -19.420 1.00 93.31 71 PRO A N 1
ATOM 527 C CA . PRO A 1 71 ? -13.913 13.674 -20.147 1.00 93.31 71 PRO A CA 1
ATOM 528 C C . PRO A 1 71 ? -13.056 12.737 -19.279 1.00 93.31 71 PRO A C 1
ATOM 530 O O . PRO A 1 71 ? -12.077 13.162 -18.667 1.00 93.31 71 PRO A O 1
ATOM 533 N N . GLY A 1 72 ? -13.440 11.461 -19.232 1.00 89.06 72 GLY A N 1
ATOM 534 C CA . GLY A 1 72 ? -12.815 10.399 -18.442 1.00 89.06 72 GLY A CA 1
ATOM 535 C C . GLY A 1 72 ? -13.215 10.333 -16.961 1.00 89.06 72 GLY A C 1
ATOM 536 O O . GLY A 1 72 ? -12.767 9.413 -16.279 1.00 89.06 72 GLY A O 1
ATOM 537 N N . ILE A 1 73 ? -14.034 11.262 -16.452 1.00 91.94 73 ILE A N 1
ATOM 538 C CA . ILE A 1 73 ? -14.323 11.453 -15.019 1.00 91.94 73 ILE A CA 1
ATOM 539 C C . ILE A 1 73 ? -15.824 11.308 -14.737 1.00 91.94 73 ILE A C 1
ATOM 541 O O . ILE A 1 73 ? -16.640 12.059 -15.275 1.00 91.94 73 ILE A O 1
ATOM 545 N N . ARG A 1 74 ? -16.193 10.382 -13.846 1.00 95.69 74 ARG A N 1
ATOM 546 C CA . ARG A 1 74 ? -17.589 10.048 -13.481 1.00 95.69 74 ARG A CA 1
ATOM 547 C C . ARG A 1 74 ? -17.971 10.559 -12.096 1.00 95.69 74 ARG A C 1
ATOM 549 O O . ARG A 1 74 ? -19.057 11.110 -11.892 1.00 95.69 74 ARG A O 1
ATOM 556 N N . CYS A 1 75 ? -17.048 10.426 -11.152 1.00 96.88 75 CYS A N 1
ATOM 557 C CA . CYS A 1 75 ? -17.205 10.878 -9.779 1.00 96.88 75 CYS A CA 1
ATOM 558 C C . CYS A 1 75 ? -16.022 11.782 -9.422 1.00 96.88 75 CYS A C 1
ATOM 560 O O . CYS A 1 75 ? -14.926 11.268 -9.264 1.00 96.88 75 CYS A O 1
ATOM 562 N N . PRO A 1 76 ? -16.187 13.110 -9.337 1.00 95.81 76 PRO A N 1
ATOM 563 C CA . PRO A 1 76 ? -15.110 13.981 -8.881 1.00 95.81 76 PRO A CA 1
ATOM 564 C C . PRO A 1 76 ? -14.627 13.649 -7.465 1.00 95.81 76 PRO A C 1
ATOM 566 O O . PRO A 1 76 ? -15.373 13.080 -6.666 1.00 95.81 76 PRO A O 1
ATOM 569 N N . THR A 1 77 ? -13.419 14.077 -7.113 1.00 93.62 77 THR A N 1
ATOM 570 C CA . THR A 1 77 ? -12.968 14.082 -5.713 1.00 93.62 77 THR A CA 1
ATOM 571 C C . THR A 1 77 ? -13.958 14.834 -4.811 1.00 93.62 77 THR A C 1
ATOM 573 O O . THR A 1 77 ? -14.361 15.955 -5.121 1.00 93.62 77 THR A O 1
ATOM 576 N N . GLY A 1 78 ? -14.356 14.216 -3.696 1.00 94.56 78 GLY A N 1
ATOM 577 C CA . GLY A 1 78 ? -15.387 14.700 -2.769 1.00 94.56 78 GLY A CA 1
ATOM 578 C C . GLY A 1 78 ? -16.824 14.286 -3.127 1.00 94.56 78 GLY A C 1
ATOM 579 O O . GLY A 1 78 ? -17.729 14.453 -2.312 1.00 94.56 78 GLY A O 1
ATOM 580 N N . GLU A 1 79 ? -17.072 13.717 -4.307 1.00 97.00 79 GLU A N 1
ATOM 581 C CA . GLU A 1 79 ? -18.405 13.273 -4.735 1.00 97.00 79 GLU A CA 1
ATOM 582 C C . GLU A 1 79 ? -18.672 11.784 -4.452 1.00 97.00 79 GLU A C 1
ATOM 584 O O . GLU A 1 79 ? -17.774 11.015 -4.095 1.00 97.00 79 GLU A O 1
ATOM 589 N N . ALA A 1 80 ? -19.938 11.381 -4.631 1.00 98.19 80 ALA A N 1
ATOM 590 C CA . ALA A 1 80 ? -20.366 9.985 -4.589 1.00 98.19 80 ALA A CA 1
ATOM 591 C C . ALA A 1 80 ? -21.367 9.638 -5.712 1.00 98.19 80 ALA A C 1
ATOM 593 O O . ALA A 1 80 ? -22.110 10.498 -6.197 1.00 98.19 80 ALA A O 1
ATOM 594 N N . ARG A 1 81 ? -21.405 8.368 -6.125 1.00 98.25 81 ARG A N 1
ATOM 595 C CA . ARG A 1 81 ? -22.311 7.771 -7.131 1.00 98.25 81 ARG A CA 1
ATOM 596 C C . ARG A 1 81 ? -22.836 6.430 -6.611 1.00 98.25 81 ARG A C 1
ATOM 598 O O . ARG A 1 81 ? -22.244 5.865 -5.700 1.00 98.25 81 ARG A O 1
ATOM 605 N N . ILE A 1 82 ? -23.911 5.891 -7.185 1.00 98.31 82 ILE A N 1
ATOM 606 C CA . ILE A 1 82 ? -24.505 4.616 -6.743 1.00 98.31 82 ILE A CA 1
ATOM 607 C C . ILE A 1 82 ? -24.658 3.614 -7.890 1.00 98.31 82 ILE A C 1
ATOM 609 O O . ILE A 1 82 ? -24.998 3.981 -9.012 1.00 98.31 82 ILE A O 1
ATOM 613 N N . THR A 1 83 ? -24.427 2.339 -7.585 1.00 98.50 83 THR A N 1
ATOM 614 C CA . THR A 1 83 ? -24.764 1.181 -8.424 1.00 98.50 83 THR A CA 1
ATOM 615 C C . THR A 1 83 ? -25.371 0.072 -7.556 1.00 98.50 83 THR A C 1
ATOM 617 O O . THR A 1 83 ? -25.377 0.148 -6.327 1.00 98.50 83 THR A O 1
ATOM 620 N N . ARG A 1 84 ? -25.848 -1.012 -8.176 1.00 98.19 84 ARG A N 1
ATOM 621 C CA . ARG A 1 84 ? -26.275 -2.227 -7.456 1.00 98.19 84 ARG A CA 1
ATOM 622 C C . ARG A 1 84 ? -25.074 -2.996 -6.877 1.00 98.19 84 ARG A C 1
ATOM 624 O O . ARG A 1 84 ? -23.950 -2.820 -7.343 1.00 98.19 84 ARG A O 1
ATOM 631 N N . GLY A 1 85 ? -25.328 -3.867 -5.898 1.00 97.00 85 GLY A N 1
ATOM 632 C CA . GLY A 1 85 ? -24.341 -4.768 -5.278 1.00 97.00 85 GLY A CA 1
ATOM 633 C C . GLY A 1 85 ? -23.960 -6.003 -6.108 1.00 97.00 85 GLY A C 1
ATOM 634 O O . GLY A 1 85 ? -22.895 -6.584 -5.913 1.00 97.00 85 GLY A O 1
ATOM 635 N N . PHE A 1 86 ? -24.799 -6.388 -7.074 1.00 97.81 86 PHE A N 1
ATOM 636 C CA . PHE A 1 86 ? -24.621 -7.567 -7.936 1.00 97.81 86 PHE A CA 1
ATOM 637 C C . PHE A 1 86 ? -24.458 -8.882 -7.157 1.00 97.81 86 PHE A C 1
ATOM 639 O O . PHE A 1 86 ? -25.469 -9.471 -6.783 1.00 97.81 86 PHE A O 1
ATOM 646 N N . LYS A 1 87 ? -23.225 -9.360 -6.941 1.00 98.31 87 LYS A N 1
ATOM 647 C CA . LYS A 1 87 ? -22.920 -10.589 -6.177 1.00 98.31 87 LYS A CA 1
ATOM 648 C C . LYS A 1 87 ? -22.513 -10.322 -4.721 1.00 98.31 87 LYS A C 1
ATOM 650 O O . LYS A 1 87 ? -22.283 -11.272 -3.975 1.00 98.31 87 LYS A O 1
ATOM 655 N N . LEU A 1 88 ? -22.432 -9.053 -4.313 1.00 98.25 88 LEU A N 1
ATOM 656 C CA . LEU A 1 88 ? -22.259 -8.668 -2.911 1.00 98.25 88 LEU A CA 1
ATOM 657 C C . LEU A 1 88 ? -23.514 -9.011 -2.085 1.00 98.25 88 LEU A C 1
ATOM 659 O O . LEU A 1 88 ? -24.616 -9.004 -2.633 1.00 98.25 88 LEU A O 1
ATOM 663 N N . PRO A 1 89 ? -23.379 -9.251 -0.767 1.00 97.94 89 PRO A N 1
ATOM 664 C CA . PRO A 1 89 ? -24.529 -9.451 0.116 1.00 97.94 89 PRO A CA 1
ATOM 665 C C . PRO A 1 89 ? -25.388 -8.194 0.348 1.00 97.94 89 PRO A C 1
ATOM 667 O O . PRO A 1 89 ? -26.580 -8.329 0.608 1.00 97.94 89 PRO A O 1
ATOM 670 N N . ALA A 1 90 ? -24.801 -6.992 0.267 1.00 98.25 90 ALA A N 1
ATOM 671 C CA . ALA A 1 90 ? -25.522 -5.718 0.374 1.00 98.25 90 ALA A CA 1
ATOM 672 C C . ALA A 1 90 ? -26.168 -5.315 -0.964 1.00 98.25 90 ALA A C 1
ATOM 674 O O . ALA A 1 90 ? -25.612 -5.591 -2.033 1.00 98.25 90 ALA A O 1
ATOM 675 N N . SER A 1 91 ? -27.312 -4.626 -0.928 1.00 98.12 91 SER A N 1
ATOM 676 C CA . SER A 1 91 ? -28.094 -4.345 -2.142 1.00 98.12 91 SER A CA 1
ATOM 677 C C . SER A 1 91 ? -27.448 -3.322 -3.085 1.00 98.12 91 SER A C 1
ATOM 679 O O . SER A 1 91 ? -27.629 -3.426 -4.307 1.00 98.12 91 SER A O 1
ATOM 681 N N . HIS A 1 92 ? -26.650 -2.388 -2.555 1.00 98.75 92 HIS A N 1
ATOM 682 C CA . HIS A 1 92 ? -26.014 -1.306 -3.319 1.00 98.75 92 HIS A CA 1
ATOM 683 C C . HIS A 1 92 ? -24.518 -1.106 -3.020 1.00 98.75 92 HIS A C 1
ATOM 685 O O . HIS A 1 92 ? -24.009 -1.443 -1.949 1.00 98.75 92 HIS A O 1
ATOM 691 N N . VAL A 1 93 ? -23.825 -0.484 -3.979 1.00 98.69 93 VAL A N 1
ATOM 692 C CA . VAL A 1 93 ? -22.479 0.082 -3.813 1.00 98.69 93 VAL A CA 1
ATOM 693 C C . VAL A 1 93 ? -22.563 1.589 -4.018 1.00 98.69 93 VAL A C 1
ATOM 695 O O . VAL A 1 93 ? -22.987 2.048 -5.080 1.00 98.69 93 VAL A O 1
ATOM 698 N N . ILE A 1 94 ? -22.137 2.358 -3.019 1.00 98.81 94 ILE A N 1
ATOM 699 C CA . ILE A 1 94 ? -21.963 3.808 -3.123 1.00 98.81 94 ILE A CA 1
ATOM 700 C C . ILE A 1 94 ? -20.482 4.073 -3.387 1.00 98.81 94 ILE A C 1
ATOM 702 O O . ILE A 1 94 ? -19.646 3.941 -2.501 1.00 98.81 94 ILE A O 1
ATOM 706 N N . HIS A 1 95 ? -20.138 4.415 -4.620 1.00 98.31 95 HIS A N 1
ATOM 707 C CA . HIS A 1 95 ? -18.774 4.747 -5.023 1.00 98.31 95 HIS A CA 1
ATOM 708 C C . HIS A 1 95 ? -18.467 6.174 -4.598 1.00 98.31 95 HIS A C 1
ATOM 710 O O . HIS A 1 95 ? -19.168 7.087 -5.023 1.00 98.31 95 HIS A O 1
ATOM 716 N N . ALA A 1 96 ? -17.447 6.368 -3.770 1.00 97.62 96 ALA A N 1
ATOM 717 C CA . ALA A 1 96 ? -17.063 7.664 -3.229 1.00 97.62 96 ALA A CA 1
ATOM 718 C C . ALA A 1 96 ? -15.569 7.900 -3.450 1.00 97.62 96 ALA A C 1
ATOM 720 O O . ALA A 1 96 ? -14.749 7.015 -3.196 1.00 97.62 96 ALA A O 1
ATOM 721 N N . VAL A 1 97 ? -15.219 9.099 -3.911 1.00 95.12 97 VAL A N 1
ATOM 722 C CA . VAL A 1 97 ? -13.832 9.454 -4.234 1.00 95.12 97 VAL A CA 1
ATOM 723 C C . VAL A 1 97 ? -13.306 10.380 -3.150 1.00 95.12 97 VAL A C 1
ATOM 725 O O . VAL A 1 97 ? -13.647 11.560 -3.098 1.00 95.12 97 VAL A O 1
ATOM 728 N N . GLY A 1 98 ? -12.492 9.829 -2.253 1.00 92.19 98 GLY A N 1
ATOM 729 C CA . GLY A 1 98 ? -11.732 10.635 -1.303 1.00 92.19 98 GLY A CA 1
ATOM 730 C C . GLY A 1 98 ? -10.591 11.388 -1.997 1.00 92.19 98 GLY A C 1
ATOM 731 O O . GLY A 1 98 ? -10.167 10.984 -3.079 1.00 92.19 98 GLY A O 1
ATOM 732 N N . PRO A 1 99 ? -10.082 12.477 -1.405 1.00 89.56 99 PRO A N 1
ATOM 733 C CA . PRO A 1 99 ? -8.877 13.129 -1.897 1.00 89.56 99 PRO A CA 1
ATOM 734 C C . PRO A 1 99 ? -7.641 12.273 -1.610 1.00 89.56 99 PRO A C 1
ATOM 736 O O . PRO A 1 99 ? -7.559 11.630 -0.559 1.00 89.56 99 PRO A O 1
ATOM 739 N N . ASP A 1 100 ? -6.661 12.330 -2.505 1.00 83.12 100 ASP A N 1
ATOM 740 C CA . ASP A 1 100 ? -5.272 12.098 -2.120 1.00 83.12 100 ASP A CA 1
ATOM 741 C C . ASP A 1 100 ? -4.881 13.158 -1.077 1.00 83.12 100 ASP A C 1
ATOM 743 O O . ASP A 1 100 ? -5.311 14.312 -1.165 1.00 83.12 100 ASP A O 1
ATOM 747 N N . TYR A 1 101 ? -4.112 12.773 -0.060 1.00 73.50 101 TYR A N 1
ATOM 748 C CA . TYR A 1 101 ? -3.608 13.734 0.920 1.00 73.50 101 TYR A CA 1
ATOM 749 C C . TYR A 1 101 ? -2.557 14.659 0.284 1.00 73.50 101 TYR A C 1
ATOM 751 O O . TYR A 1 101 ? -1.751 14.234 -0.537 1.00 73.50 101 TYR A O 1
ATOM 759 N N . ASP A 1 102 ? -2.571 15.926 0.676 1.00 67.88 102 ASP A N 1
ATOM 760 C CA . ASP A 1 102 ? -1.455 16.860 0.571 1.00 67.88 102 ASP A CA 1
ATOM 761 C C . ASP A 1 102 ? -1.590 17.885 1.720 1.00 67.88 102 ASP A C 1
ATOM 763 O O . ASP A 1 102 ? -2.611 17.927 2.413 1.00 67.88 102 ASP A O 1
ATOM 767 N N . ASP A 1 103 ? -0.571 18.716 1.954 1.00 55.59 103 ASP A N 1
ATOM 768 C CA . ASP A 1 103 ? -0.600 19.724 3.029 1.00 55.59 103 ASP A CA 1
ATOM 769 C C . ASP A 1 103 ? -1.465 20.968 2.685 1.00 55.59 103 ASP A C 1
ATOM 771 O O . ASP A 1 103 ? -1.289 22.050 3.259 1.00 55.59 103 ASP A O 1
ATOM 775 N N . ASN A 1 104 ? -2.411 20.865 1.742 1.00 60.16 104 ASN A N 1
ATOM 776 C CA . ASN A 1 104 ? -3.322 21.949 1.387 1.00 60.16 104 ASN A CA 1
ATOM 777 C C . ASN A 1 104 ? -4.566 21.978 2.290 1.00 60.16 104 ASN A C 1
ATOM 779 O O . ASN A 1 104 ? -5.240 20.984 2.555 1.00 60.16 104 ASN A O 1
ATOM 783 N N . SER A 1 105 ? -4.955 23.194 2.666 1.00 58.47 105 SER A N 1
ATOM 784 C CA . SER A 1 105 ? -6.128 23.524 3.487 1.00 58.47 105 SER A CA 1
ATOM 785 C C . SER A 1 105 ? -7.466 22.869 3.091 1.00 58.47 105 SER A C 1
ATOM 787 O O . SER A 1 105 ? -8.358 22.775 3.934 1.00 58.47 105 SER A O 1
ATOM 789 N N . ASN A 1 106 ? -7.634 22.426 1.839 1.00 70.50 106 ASN A N 1
ATOM 790 C CA . ASN A 1 106 ? -8.910 21.928 1.315 1.00 70.50 106 ASN A CA 1
ATOM 791 C C . ASN A 1 106 ? -9.086 20.395 1.384 1.00 70.50 106 ASN A C 1
ATOM 793 O O . ASN A 1 106 ? -10.201 19.907 1.199 1.00 70.50 106 ASN A O 1
ATOM 797 N N . VAL A 1 107 ? -8.035 19.615 1.664 1.00 82.50 107 VAL A N 1
ATOM 798 C CA . VAL A 1 107 ? -8.104 18.135 1.657 1.00 82.50 107 VAL A CA 1
ATOM 799 C C . VAL A 1 107 ? -9.076 17.612 2.725 1.00 82.50 107 VAL A C 1
ATOM 801 O O . VAL A 1 107 ? -9.889 16.729 2.456 1.00 82.50 107 VAL A O 1
ATOM 804 N N . SER A 1 108 ? -9.083 18.220 3.914 1.00 86.06 108 SER A N 1
ATOM 805 C CA . SER A 1 108 ? -10.033 17.890 4.991 1.00 86.06 108 SER A CA 1
ATOM 806 C C . SER A 1 108 ? -11.494 18.135 4.592 1.00 86.06 108 SER A C 1
ATOM 808 O O . SER A 1 108 ? -12.372 17.317 4.883 1.00 86.06 108 SER A O 1
ATOM 810 N N . ALA A 1 109 ? -11.755 19.217 3.847 1.00 88.62 109 ALA A N 1
ATOM 811 C CA . ALA A 1 109 ? -13.076 19.487 3.291 1.00 88.62 109 ALA A CA 1
ATOM 812 C C . ALA A 1 109 ? -13.454 18.430 2.244 1.00 88.62 109 ALA A C 1
ATOM 814 O O . ALA A 1 109 ? -14.515 17.833 2.363 1.00 88.62 109 ALA A O 1
ATOM 815 N N . LEU A 1 110 ? -12.569 18.102 1.297 1.00 93.06 110 LEU A N 1
ATOM 816 C CA . LEU A 1 110 ? -12.828 17.074 0.277 1.00 93.06 110 LEU A CA 1
ATOM 817 C C . LEU A 1 110 ? -13.069 15.671 0.869 1.00 93.06 110 LEU A C 1
ATOM 819 O O . LEU A 1 110 ? -13.913 14.930 0.362 1.00 93.06 110 LEU A O 1
ATOM 823 N N . LEU A 1 111 ? -12.392 15.300 1.962 1.00 94.56 111 LEU A N 1
ATOM 824 C CA . LEU A 1 111 ? -12.673 14.042 2.665 1.00 94.56 111 LEU A CA 1
ATOM 825 C C . LEU A 1 111 ? -14.042 14.086 3.368 1.00 94.56 111 LEU A C 1
ATOM 827 O O . LEU A 1 111 ? -14.807 13.124 3.279 1.00 94.56 111 LEU A O 1
ATOM 831 N N . SER A 1 112 ? -14.380 15.200 4.027 1.00 94.69 112 SER A N 1
ATOM 832 C CA . SER A 1 112 ? -15.714 15.414 4.610 1.00 94.69 112 SER A CA 1
ATOM 833 C C . SER A 1 112 ? -16.808 15.370 3.537 1.00 94.69 112 SER A C 1
ATOM 835 O O . SER A 1 112 ? -17.855 14.754 3.729 1.00 94.69 112 SER A O 1
ATOM 837 N N . ASP A 1 113 ? -16.553 15.950 2.368 1.00 96.56 113 ASP A N 1
ATOM 838 C CA . ASP A 1 113 ? -17.451 15.931 1.219 1.00 96.56 113 ASP A CA 1
ATOM 839 C C . ASP A 1 113 ? -17.719 14.497 0.754 1.00 96.56 113 ASP A C 1
ATOM 841 O O . ASP A 1 113 ? -18.887 14.135 0.628 1.00 96.56 113 ASP A O 1
ATOM 845 N N . ALA A 1 114 ? -16.697 13.641 0.635 1.00 97.31 114 ALA A N 1
ATOM 846 C CA . ALA A 1 114 ? -16.876 12.237 0.251 1.00 97.31 114 ALA A CA 1
ATOM 847 C C . ALA A 1 114 ? -17.783 11.458 1.232 1.00 97.31 114 ALA A C 1
ATOM 849 O O . ALA A 1 114 ? -18.712 10.760 0.807 1.00 97.31 114 ALA A O 1
ATOM 850 N N . TYR A 1 115 ? -17.588 11.613 2.550 1.00 98.44 115 TYR A N 1
ATOM 851 C CA . TYR A 1 115 ? -18.463 10.996 3.562 1.00 98.44 115 TYR A CA 1
ATOM 852 C C . TYR A 1 115 ? -19.886 11.590 3.540 1.00 98.44 115 TYR A C 1
ATOM 854 O O . TYR A 1 115 ? -20.871 10.845 3.573 1.00 98.44 115 TYR A O 1
ATOM 862 N N . ARG A 1 116 ? -20.023 12.920 3.438 1.00 98.12 116 ARG A N 1
ATOM 863 C CA . ARG A 1 116 ? -21.318 13.624 3.400 1.00 98.12 116 ARG A CA 1
ATOM 864 C C . ARG A 1 116 ? -22.121 13.280 2.148 1.00 98.12 116 ARG A C 1
ATOM 866 O O . ARG A 1 116 ? -23.317 13.015 2.248 1.00 98.12 116 ARG A O 1
ATOM 873 N N . ASN A 1 117 ? -21.480 13.257 0.982 1.00 98.38 117 ASN A N 1
ATOM 874 C CA . ASN A 1 117 ? -22.104 12.880 -0.281 1.00 98.38 117 ASN A CA 1
ATOM 875 C C . ASN A 1 117 ? -22.487 11.398 -0.301 1.00 98.38 117 ASN A C 1
ATOM 877 O O . ASN A 1 117 ? -23.560 11.078 -0.801 1.00 98.38 117 ASN A O 1
ATOM 881 N N . SER A 1 118 ? -21.709 10.512 0.328 1.00 98.69 118 SER A N 1
ATOM 882 C CA . SER A 1 118 ? -22.116 9.109 0.508 1.00 98.69 118 SER A CA 1
ATOM 883 C C . SER A 1 118 ? -23.416 8.988 1.318 1.00 98.69 118 SER A C 1
ATOM 885 O O . SER A 1 118 ? -24.348 8.305 0.898 1.00 98.69 118 SER A O 1
ATOM 887 N N . LEU A 1 119 ? -23.528 9.707 2.444 1.00 98.00 119 LEU A N 1
ATOM 888 C CA . LEU A 1 119 ? -24.758 9.752 3.252 1.00 98.00 119 LEU A CA 1
ATOM 889 C C . LEU A 1 119 ? -25.919 10.491 2.564 1.00 98.00 119 LEU A C 1
ATOM 891 O O . LEU A 1 119 ? -27.084 10.227 2.856 1.00 98.00 119 LEU A O 1
ATOM 895 N N . ARG A 1 120 ? -25.638 11.432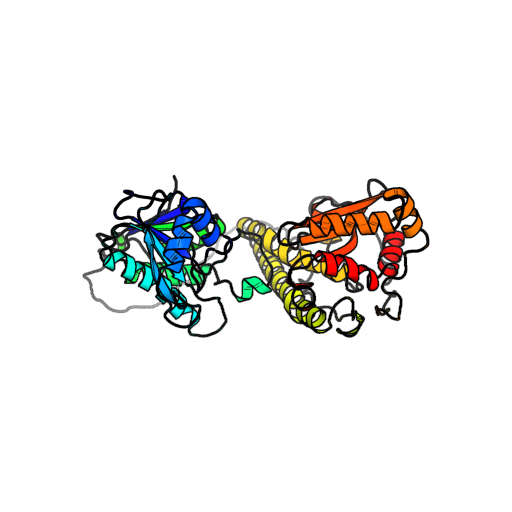 1.657 1.00 97.88 120 ARG A N 1
ATOM 896 C CA . ARG A 1 120 ? -26.652 12.060 0.799 1.00 97.88 120 ARG A CA 1
ATOM 897 C C . ARG A 1 120 ? -27.203 11.049 -0.209 1.00 97.88 120 ARG A C 1
ATOM 899 O O . ARG A 1 120 ? -28.407 10.820 -0.211 1.00 97.88 120 ARG A O 1
ATOM 906 N N . VAL A 1 121 ? -26.329 10.398 -0.975 1.00 98.19 121 VAL A N 1
ATOM 907 C CA . VAL A 1 121 ? -26.692 9.390 -1.984 1.00 98.19 121 VAL A CA 1
ATOM 908 C C . VAL A 1 121 ? -27.441 8.207 -1.358 1.00 98.19 121 VAL A C 1
ATOM 910 O O . VAL A 1 121 ? -28.403 7.728 -1.951 1.00 98.19 121 VAL A O 1
ATOM 913 N N . ALA A 1 122 ? -27.079 7.781 -0.143 1.00 98.00 122 ALA A N 1
ATOM 914 C CA . ALA A 1 122 ? -27.829 6.760 0.593 1.00 98.00 122 ALA A CA 1
ATOM 915 C C . ALA A 1 122 ? -29.302 7.161 0.821 1.00 98.00 122 ALA A C 1
ATOM 917 O O . ALA A 1 122 ? -30.211 6.408 0.473 1.00 98.00 122 ALA A O 1
ATOM 918 N N . ARG A 1 123 ? -29.548 8.370 1.343 1.00 95.81 123 ARG A N 1
ATOM 919 C CA . ARG A 1 123 ? -30.907 8.878 1.623 1.00 95.81 123 ARG A CA 1
ATOM 920 C C . ARG A 1 123 ? -31.709 9.156 0.354 1.00 95.81 123 ARG A C 1
ATOM 922 O O . ARG A 1 123 ? -32.910 8.936 0.340 1.00 95.81 123 ARG A O 1
ATOM 929 N N . GLU A 1 124 ? -31.046 9.590 -0.717 1.00 97.06 124 GLU A N 1
ATOM 930 C CA . GLU A 1 124 ? -31.652 9.768 -2.047 1.00 97.06 124 GLU A CA 1
ATOM 931 C C . GLU A 1 124 ? -32.092 8.440 -2.702 1.00 97.06 124 GLU A C 1
ATOM 933 O O . GLU A 1 124 ? -32.759 8.472 -3.732 1.00 97.06 124 GLU A O 1
ATOM 938 N N . ASN A 1 125 ? -31.732 7.285 -2.122 1.00 97.50 125 ASN A N 1
ATOM 939 C CA . ASN A 1 125 ? -32.056 5.941 -2.615 1.00 97.50 125 ASN A CA 1
ATOM 940 C C . ASN A 1 125 ? -32.642 5.029 -1.506 1.00 97.50 125 ASN A C 1
ATOM 942 O O . ASN A 1 125 ? -32.478 3.812 -1.559 1.00 97.50 125 ASN A O 1
ATOM 946 N N . ASP A 1 126 ? -33.290 5.609 -0.484 1.00 96.81 126 ASP A N 1
ATOM 947 C CA . ASP A 1 126 ? -33.982 4.907 0.621 1.00 96.81 126 ASP A CA 1
ATOM 948 C C . ASP A 1 126 ? -33.125 3.901 1.437 1.00 96.81 126 ASP A C 1
ATOM 950 O O . ASP A 1 126 ? -33.644 3.014 2.127 1.00 96.81 126 ASP A O 1
ATOM 954 N N . ILE A 1 127 ? -31.794 4.041 1.408 1.00 98.19 127 ILE A N 1
ATOM 955 C CA . ILE A 1 127 ? -30.857 3.173 2.135 1.00 98.19 127 ILE A CA 1
ATOM 956 C C . ILE A 1 127 ? -30.838 3.549 3.621 1.00 98.19 127 ILE A C 1
ATOM 958 O O . ILE A 1 127 ? -30.484 4.662 4.002 1.00 98.19 127 ILE A O 1
ATOM 962 N N . ASN A 1 128 ? -31.168 2.582 4.476 1.00 97.19 128 ASN A N 1
ATOM 963 C CA . ASN A 1 128 ? -31.218 2.725 5.930 1.00 97.19 128 ASN A CA 1
ATOM 964 C C . ASN A 1 128 ? -29.888 2.396 6.623 1.00 97.19 128 ASN A C 1
ATOM 966 O O . ASN A 1 128 ? -29.678 2.808 7.770 1.00 97.19 128 ASN A O 1
ATOM 970 N N . TYR A 1 129 ? -29.030 1.613 5.968 1.00 98.50 129 TYR A N 1
ATOM 971 C CA . TYR A 1 129 ? -27.822 1.039 6.556 1.00 98.50 129 TYR A CA 1
ATOM 972 C C . TYR A 1 129 ? -26.626 1.254 5.625 1.00 98.50 129 TYR A C 1
ATOM 974 O O . TYR A 1 129 ? -26.628 0.781 4.491 1.00 98.50 129 TYR A O 1
ATOM 982 N N . VAL A 1 130 ? -25.584 1.938 6.095 1.00 98.62 130 VAL A N 1
ATOM 983 C CA . VAL A 1 130 ? -24.405 2.262 5.269 1.00 98.62 130 VAL A CA 1
ATOM 984 C C . VAL A 1 130 ? -23.141 1.766 5.956 1.00 98.62 130 VAL A C 1
ATOM 986 O O . VAL A 1 130 ? -22.931 2.064 7.133 1.00 98.62 130 VAL A O 1
ATOM 989 N N . SER A 1 131 ? -22.272 1.054 5.240 1.00 98.56 131 SER A N 1
ATOM 990 C CA . SER A 1 131 ? -20.936 0.704 5.734 1.00 98.56 131 SER A CA 1
ATOM 991 C C . SER A 1 131 ? -19.818 1.390 4.961 1.00 98.56 131 SER A C 1
ATOM 993 O O . SER A 1 131 ? -19.847 1.493 3.740 1.00 98.56 131 SER A O 1
ATOM 995 N N . PHE A 1 132 ? -18.814 1.846 5.700 1.00 98.50 132 PHE A N 1
ATOM 996 C CA . PHE A 1 132 ? -17.652 2.566 5.212 1.00 98.50 132 PHE A CA 1
ATOM 997 C C . PHE A 1 132 ? -16.364 1.799 5.550 1.00 98.50 132 PHE A C 1
ATOM 999 O O . PHE A 1 132 ? -16.210 1.321 6.679 1.00 98.50 132 PHE A O 1
ATOM 1006 N N . PRO A 1 133 ? -15.395 1.731 4.628 1.00 96.25 133 PRO A N 1
ATOM 1007 C CA . PRO A 1 133 ? -13.994 1.548 4.967 1.00 96.25 133 PRO A CA 1
ATOM 1008 C C . PRO A 1 133 ? -13.386 2.907 5.367 1.00 96.25 133 PRO A C 1
ATOM 1010 O O . PRO A 1 133 ? -14.064 3.935 5.380 1.00 96.25 133 PRO A O 1
ATOM 1013 N N . ALA A 1 134 ? -12.090 2.938 5.672 1.00 94.25 134 ALA A N 1
ATOM 1014 C CA . ALA A 1 134 ? -11.369 4.192 5.876 1.00 94.25 134 ALA A CA 1
ATOM 1015 C C . ALA A 1 134 ? -11.016 4.837 4.516 1.00 94.25 134 ALA A C 1
ATOM 1017 O O . ALA A 1 134 ? -10.014 4.483 3.892 1.00 94.25 134 ALA A O 1
ATOM 1018 N N . ILE A 1 135 ? -11.861 5.760 4.038 1.00 93.75 135 ILE A N 1
ATOM 1019 C CA . ILE A 1 135 ? -11.643 6.520 2.791 1.00 93.75 135 ILE A CA 1
ATOM 1020 C C . ILE A 1 135 ? -10.323 7.312 2.882 1.00 93.75 135 ILE A C 1
ATOM 1022 O O . ILE A 1 135 ? -9.992 7.832 3.946 1.00 93.75 135 ILE A O 1
ATOM 1026 N N . SER A 1 136 ? -9.565 7.371 1.779 1.00 90.00 136 SER A N 1
ATOM 1027 C CA . SER A 1 136 ? -8.228 7.996 1.657 1.00 90.00 136 SER A CA 1
ATOM 1028 C C . SER A 1 136 ? -7.120 7.429 2.562 1.00 90.00 136 SER A C 1
ATOM 1030 O O . SER A 1 136 ? -5.981 7.889 2.513 1.00 90.00 136 SER A O 1
ATOM 1032 N N . CYS A 1 137 ? -7.390 6.388 3.355 1.00 86.06 137 CYS A N 1
ATOM 1033 C CA . CYS A 1 137 ? -6.418 5.803 4.286 1.00 86.06 137 CYS A CA 1
ATOM 1034 C C . CYS A 1 137 ? -5.619 4.620 3.718 1.00 86.06 137 CYS A C 1
ATOM 1036 O O . CYS A 1 137 ? -5.033 3.859 4.493 1.00 86.06 137 CYS A O 1
ATOM 1038 N N . GLY A 1 138 ? -5.536 4.478 2.392 1.00 69.06 138 GLY A N 1
ATOM 1039 C CA . GLY A 1 138 ? -4.754 3.431 1.726 1.00 69.06 138 GLY A CA 1
ATOM 1040 C C . GLY A 1 138 ? -5.285 2.009 1.952 1.00 69.06 138 GLY A C 1
ATOM 1041 O O . GLY A 1 138 ? -6.202 1.776 2.739 1.00 69.06 138 GLY A O 1
ATOM 1042 N N . THR A 1 139 ? -4.744 1.040 1.210 1.00 54.00 139 THR A N 1
ATOM 1043 C CA . THR A 1 139 ? -5.375 -0.289 1.083 1.00 54.00 139 THR A CA 1
ATOM 1044 C C . THR A 1 139 ? -4.409 -1.481 1.057 1.00 54.00 139 THR A C 1
ATOM 1046 O O . THR A 1 139 ? -4.717 -2.535 0.503 1.00 54.00 139 THR A O 1
ATOM 1049 N N . PHE A 1 140 ? -3.288 -1.354 1.763 1.00 39.97 140 PHE A N 1
ATOM 1050 C CA . PHE A 1 140 ? -2.609 -2.491 2.389 1.00 39.97 140 PHE A CA 1
ATOM 1051 C C . PHE A 1 140 ? -2.461 -2.212 3.891 1.00 39.97 140 PHE A C 1
ATOM 1053 O O . PHE A 1 140 ? -2.564 -1.062 4.327 1.00 39.97 140 PHE A O 1
ATOM 1060 N N . GLY A 1 141 ? -2.331 -3.277 4.687 1.00 31.20 141 GLY A N 1
ATOM 1061 C CA . GLY A 1 141 ? -2.319 -3.189 6.149 1.00 31.20 141 GLY A CA 1
ATOM 1062 C C . GLY A 1 141 ? -1.080 -2.490 6.714 1.00 31.20 141 GLY A C 1
ATOM 1063 O O . GLY A 1 141 ? -0.227 -1.995 5.977 1.00 31.20 141 GLY A O 1
ATOM 1064 N N . ALA A 1 142 ? -0.973 -2.480 8.045 1.00 34.75 142 ALA A N 1
ATOM 1065 C CA . ALA A 1 142 ? 0.253 -2.100 8.740 1.00 34.75 142 ALA A CA 1
ATOM 1066 C C . ALA A 1 142 ? 1.489 -2.748 8.079 1.00 34.75 142 ALA A C 1
ATOM 1068 O O . ALA A 1 142 ? 1.460 -3.933 7.745 1.00 34.75 142 ALA A O 1
ATOM 1069 N N . ASN A 1 143 ? 2.560 -1.963 7.927 1.00 30.97 143 ASN A N 1
ATOM 1070 C CA . ASN A 1 143 ? 3.784 -2.280 7.174 1.00 30.97 143 ASN A CA 1
ATOM 1071 C C . ASN A 1 143 ? 3.688 -2.097 5.637 1.00 30.97 143 ASN A C 1
ATOM 1073 O O . ASN A 1 143 ? 4.174 -2.933 4.881 1.00 30.97 143 ASN A O 1
ATOM 1077 N N . ILE A 1 144 ? 3.171 -0.951 5.174 1.00 36.44 144 ILE A N 1
ATOM 1078 C CA . ILE A 1 144 ? 3.820 -0.215 4.071 1.00 36.44 144 ILE A CA 1
ATOM 1079 C C . ILE A 1 144 ? 4.255 1.142 4.628 1.00 36.44 144 ILE A C 1
ATOM 1081 O O . ILE A 1 144 ? 3.482 1.850 5.274 1.00 36.44 144 ILE A O 1
ATOM 1085 N N . SER A 1 145 ? 5.531 1.447 4.434 1.00 37.53 145 SER A N 1
ATOM 1086 C CA . SER A 1 145 ? 6.303 2.482 5.143 1.00 37.53 145 SER A CA 1
ATOM 1087 C C . SER A 1 145 ? 6.810 3.596 4.202 1.00 37.53 145 SER A C 1
ATOM 1089 O O . SER A 1 145 ? 7.215 4.642 4.700 1.00 37.53 145 SER A O 1
ATOM 1091 N N . SER A 1 146 ? 6.721 3.431 2.870 1.00 39.72 146 SER A N 1
ATOM 1092 C CA . SER A 1 146 ? 7.331 4.362 1.911 1.00 39.72 146 SER A CA 1
ATOM 1093 C C . SER A 1 146 ? 6.609 5.700 1.754 1.00 39.72 146 SER A C 1
ATOM 1095 O O . SER A 1 146 ? 5.382 5.811 1.666 1.00 39.72 146 SER A O 1
ATOM 1097 N N . GLU A 1 147 ? 7.426 6.745 1.677 1.00 39.66 147 GLU A N 1
ATOM 1098 C CA . GLU A 1 147 ? 7.003 8.145 1.660 1.00 39.66 147 GLU A CA 1
ATOM 1099 C C . GLU A 1 147 ? 6.229 8.527 0.390 1.00 39.66 147 GLU A C 1
ATOM 1101 O O . GLU A 1 147 ? 5.367 9.398 0.459 1.00 39.66 147 GLU A O 1
ATOM 1106 N N . PHE A 1 148 ? 6.461 7.848 -0.741 1.00 38.03 148 PHE A N 1
ATOM 1107 C CA . PHE A 1 148 ? 5.787 8.137 -2.020 1.00 38.03 148 PHE A CA 1
ATOM 1108 C C . PHE A 1 148 ? 4.277 7.867 -1.985 1.00 38.03 148 PHE A C 1
ATOM 1110 O O . PHE A 1 148 ? 3.513 8.560 -2.647 1.00 38.03 148 PHE A O 1
ATOM 1117 N N . HIS A 1 149 ? 3.845 6.877 -1.197 1.00 40.59 149 HIS A N 1
ATOM 1118 C CA . HIS A 1 149 ? 2.426 6.594 -0.976 1.00 40.59 149 HIS A CA 1
ATOM 1119 C C . HIS A 1 149 ? 1.907 7.212 0.328 1.00 40.59 149 HIS A C 1
ATOM 1121 O O . HIS A 1 149 ? 0.727 7.543 0.402 1.00 40.59 149 HIS A O 1
ATOM 1127 N N . ASN A 1 150 ? 2.759 7.426 1.341 1.00 41.75 150 ASN A N 1
ATOM 1128 C CA . ASN A 1 150 ? 2.348 8.139 2.554 1.00 41.75 150 ASN A CA 1
ATOM 1129 C C . ASN A 1 150 ? 2.122 9.646 2.328 1.00 41.75 150 ASN A C 1
ATOM 1131 O O . ASN A 1 150 ? 1.263 10.199 3.004 1.00 41.75 150 ASN A O 1
ATOM 1135 N N . HIS A 1 151 ? 2.781 10.291 1.354 1.00 43.91 151 HIS A N 1
ATOM 1136 C CA . HIS A 1 151 ? 2.473 11.683 0.982 1.00 43.91 151 HIS A CA 1
ATOM 1137 C C . HIS A 1 151 ? 1.030 11.865 0.495 1.00 43.91 151 HIS A C 1
ATOM 1139 O O . HIS A 1 151 ? 0.465 12.920 0.734 1.00 43.91 151 HIS A O 1
ATOM 1145 N N . PHE A 1 152 ? 0.428 10.840 -0.122 1.00 52.53 152 PHE A N 1
ATOM 1146 C CA . PHE A 1 152 ? -0.953 10.866 -0.624 1.00 52.53 152 PHE A CA 1
ATOM 1147 C C . PHE A 1 152 ? -1.956 10.125 0.281 1.00 52.53 152 PHE A C 1
ATOM 1149 O O . PHE A 1 152 ? -3.146 10.051 -0.029 1.00 52.53 152 PHE A O 1
ATOM 1156 N N . ARG A 1 153 ? -1.517 9.589 1.427 1.00 73.88 153 ARG A N 1
ATOM 1157 C CA . ARG A 1 153 ? -2.359 8.824 2.359 1.00 73.88 153 ARG A CA 1
ATOM 1158 C C . ARG A 1 153 ? -2.810 9.696 3.523 1.00 73.88 153 ARG A C 1
ATOM 1160 O O . ARG A 1 153 ? -1.986 10.181 4.290 1.00 73.88 153 ARG A O 1
ATOM 1167 N N . TYR A 1 154 ? -4.119 9.804 3.734 1.00 82.25 154 TYR A N 1
ATOM 1168 C CA . TYR A 1 154 ? -4.660 10.626 4.816 1.00 82.25 154 TYR A CA 1
ATOM 1169 C C . TYR A 1 154 ? -4.248 10.065 6.201 1.00 82.25 154 TYR A C 1
ATOM 1171 O O . TYR A 1 154 ? -4.567 8.901 6.493 1.00 82.25 154 TYR A O 1
ATOM 1179 N N . PRO A 1 155 ? -3.577 10.853 7.074 1.00 87.25 155 PRO A N 1
ATOM 1180 C CA . PRO A 1 155 ? -3.166 10.425 8.413 1.00 87.25 155 PRO A CA 1
ATOM 1181 C C . PRO A 1 155 ? -4.324 9.853 9.241 1.00 87.25 155 PRO A C 1
ATOM 1183 O O . PRO A 1 155 ? -5.358 10.497 9.411 1.00 87.25 155 PRO A O 1
ATOM 1186 N N . LEU A 1 156 ? -4.153 8.644 9.794 1.00 89.44 156 LEU A N 1
ATOM 1187 C CA . LEU A 1 156 ? -5.261 7.871 10.382 1.00 89.44 156 LEU A CA 1
ATOM 1188 C C . LEU A 1 156 ? -5.991 8.597 11.526 1.00 89.44 156 LEU A C 1
ATOM 1190 O O . LEU A 1 156 ? -7.216 8.545 11.591 1.00 89.44 156 LEU A O 1
ATOM 1194 N N . ASP A 1 157 ? -5.263 9.270 12.428 1.00 87.75 157 ASP A N 1
ATOM 1195 C CA . ASP A 1 157 ? -5.865 10.019 13.544 1.00 87.75 157 ASP A CA 1
ATOM 1196 C C . ASP A 1 157 ? -6.725 11.200 13.049 1.00 87.75 157 ASP A C 1
ATOM 1198 O O . ASP A 1 157 ? -7.711 11.538 13.702 1.00 87.75 157 ASP A O 1
ATOM 1202 N N . GLU A 1 158 ? -6.386 11.807 11.907 1.00 89.69 158 GLU A N 1
ATOM 1203 C CA . GLU A 1 158 ? -7.103 12.945 11.317 1.00 89.69 158 GLU A CA 1
ATOM 1204 C C . GLU A 1 158 ? -8.259 12.496 10.427 1.00 89.69 158 GLU A C 1
ATOM 1206 O O . GLU A 1 158 ? -9.377 12.988 10.578 1.00 89.69 158 GLU A O 1
ATOM 1211 N N . ALA A 1 159 ? -8.030 11.504 9.565 1.00 92.94 159 ALA A N 1
ATOM 1212 C CA . ALA A 1 159 ? -9.068 10.902 8.738 1.00 92.94 159 ALA A CA 1
ATOM 1213 C C . ALA A 1 159 ? -10.204 10.328 9.596 1.00 92.94 159 ALA A C 1
ATOM 1215 O O . ALA A 1 159 ? -11.375 10.510 9.269 1.00 92.94 159 ALA A O 1
ATOM 1216 N N . ALA A 1 160 ? -9.875 9.711 10.738 1.00 95.81 160 ALA A N 1
ATOM 1217 C CA . ALA A 1 160 ? -10.861 9.270 11.719 1.00 95.81 160 ALA A CA 1
ATOM 1218 C C . ALA A 1 160 ? -11.617 10.442 12.372 1.00 95.81 160 ALA A C 1
ATOM 1220 O O . ALA A 1 160 ? -12.815 10.315 12.623 1.00 95.81 160 ALA A O 1
ATOM 1221 N N . ILE A 1 161 ? -10.960 11.583 12.634 1.00 93.38 161 ILE A N 1
ATOM 1222 C CA . ILE A 1 161 ? -11.633 12.787 13.154 1.00 93.38 161 ILE A CA 1
ATOM 1223 C C . ILE A 1 161 ? -12.619 13.341 12.126 1.00 93.38 161 ILE A C 1
ATOM 1225 O O . ILE A 1 161 ? -13.773 13.576 12.489 1.00 93.38 161 ILE A O 1
ATOM 1229 N N . VAL A 1 162 ? -12.194 13.516 10.870 1.00 94.62 162 VAL A N 1
ATOM 1230 C CA . VAL A 1 162 ? -13.060 13.984 9.776 1.00 94.62 162 VAL A CA 1
ATOM 1231 C C . VAL A 1 162 ? -14.232 13.022 9.616 1.00 94.62 162 VAL A C 1
ATOM 1233 O O . VAL A 1 162 ? -15.371 13.411 9.852 1.00 94.62 162 VAL A O 1
ATOM 1236 N N . ALA A 1 163 ? -13.955 11.743 9.346 1.00 97.56 163 ALA A N 1
ATOM 1237 C CA . ALA A 1 163 ? -14.969 10.721 9.114 1.00 97.56 163 ALA A CA 1
ATOM 1238 C C . ALA A 1 163 ? -16.017 10.668 10.237 1.00 97.56 163 ALA A C 1
ATOM 1240 O O . ALA A 1 163 ? -17.213 10.769 9.980 1.00 97.56 163 ALA A O 1
ATOM 1241 N N . ILE A 1 164 ? -15.595 10.558 11.500 1.00 97.50 164 ILE A N 1
ATOM 1242 C CA . ILE A 1 164 ? -16.528 10.412 12.628 1.00 97.50 164 ILE A CA 1
ATOM 1243 C C . ILE A 1 164 ? -17.319 11.705 12.880 1.00 97.50 164 ILE A C 1
ATOM 1245 O O . ILE A 1 164 ? -18.489 11.622 13.261 1.00 97.50 164 ILE A O 1
ATOM 1249 N N . SER A 1 165 ? -16.737 12.882 12.631 1.00 94.62 165 SER A N 1
ATOM 1250 C CA . SER A 1 165 ? -17.444 14.167 12.765 1.00 94.62 165 SER A CA 1
ATOM 1251 C C . SER A 1 165 ? -18.481 14.352 11.654 1.00 94.62 165 SER A C 1
ATOM 1253 O O . SER A 1 165 ? -19.652 14.580 11.948 1.00 94.62 165 SER A O 1
ATOM 1255 N N . THR A 1 166 ? -18.105 14.125 10.393 1.00 96.50 166 THR A N 1
ATOM 1256 C CA . THR A 1 166 ? -19.021 14.198 9.245 1.00 96.50 166 THR A CA 1
ATOM 1257 C C . THR A 1 166 ? -20.170 13.194 9.366 1.00 96.50 166 THR A C 1
ATOM 1259 O O . THR A 1 166 ? -21.327 13.545 9.131 1.00 96.50 166 THR A O 1
ATOM 1262 N N . ILE A 1 167 ? -19.889 11.951 9.783 1.00 97.19 167 ILE A N 1
ATOM 1263 C CA . ILE A 1 167 ? -20.932 10.950 10.046 1.00 97.19 167 ILE A CA 1
ATOM 1264 C C . ILE A 1 167 ? -21.875 11.434 11.162 1.00 97.19 167 ILE A C 1
ATOM 1266 O O . ILE A 1 167 ? -23.091 11.377 10.999 1.00 97.19 167 ILE A O 1
ATOM 1270 N N . LYS A 1 168 ? -21.348 11.964 12.272 1.00 94.75 168 LYS A N 1
ATOM 1271 C CA . LYS A 1 168 ? -22.149 12.512 13.382 1.00 94.75 168 LYS A CA 1
ATOM 1272 C C . LYS A 1 168 ? -23.056 13.670 12.955 1.00 94.75 168 LYS A C 1
ATOM 1274 O O . LYS A 1 168 ? -24.177 13.758 13.444 1.00 94.75 168 LYS A O 1
ATOM 1279 N N . GLU A 1 169 ? -22.595 14.524 12.049 1.00 93.38 169 GLU A N 1
ATOM 1280 C CA . GLU A 1 169 ? -23.328 15.708 11.581 1.00 93.38 169 GLU A CA 1
ATOM 1281 C C . GLU A 1 169 ? -24.356 15.402 10.478 1.00 93.38 169 GLU A C 1
ATOM 1283 O O . GLU A 1 169 ? -25.340 16.131 10.344 1.00 93.38 169 GLU A O 1
ATOM 1288 N N . HIS A 1 170 ? -24.177 14.317 9.712 1.00 93.62 170 HIS A N 1
ATOM 1289 C CA . HIS A 1 170 ? -24.995 14.035 8.522 1.00 93.62 170 HIS A CA 1
ATOM 1290 C C . HIS A 1 170 ? -25.727 12.681 8.503 1.00 93.62 170 HIS A C 1
ATOM 1292 O O . HIS A 1 170 ? -26.473 12.426 7.560 1.00 93.62 170 HIS A O 1
ATOM 1298 N N . CYS A 1 171 ? -25.595 11.831 9.528 1.00 88.88 171 CYS A N 1
ATOM 1299 C CA . CYS A 1 171 ? -26.300 10.537 9.645 1.00 88.88 171 CYS A CA 1
ATOM 1300 C C . CYS A 1 171 ? -27.819 10.619 9.918 1.00 88.88 171 CYS A C 1
ATOM 1302 O O . CYS A 1 171 ? -28.417 9.623 10.331 1.00 88.88 171 CYS A O 1
ATOM 1304 N N . ILE A 1 172 ? -28.449 11.781 9.717 1.00 85.19 172 ILE A N 1
ATOM 1305 C CA . ILE A 1 172 ? -29.907 11.922 9.810 1.00 85.19 172 ILE A CA 1
ATOM 1306 C C . ILE A 1 172 ? -30.587 10.917 8.868 1.00 85.19 172 ILE A C 1
ATOM 1308 O O . ILE A 1 172 ? -30.043 10.602 7.816 1.00 85.19 172 ILE A O 1
ATOM 1312 N N . ASP A 1 173 ? -31.727 10.362 9.271 1.00 87.31 173 ASP A N 1
ATOM 1313 C CA . ASP A 1 173 ? -32.509 9.353 8.529 1.00 87.31 173 ASP A CA 1
ATOM 1314 C C . ASP A 1 173 ? -31.803 8.000 8.246 1.00 87.31 173 ASP A C 1
ATOM 1316 O O . ASP A 1 173 ? -32.464 7.029 7.883 1.00 87.31 173 ASP A O 1
ATOM 1320 N N . ILE A 1 174 ? -30.498 7.871 8.516 1.00 96.06 174 ILE A N 1
ATOM 1321 C CA . ILE A 1 174 ? -29.755 6.602 8.491 1.00 96.06 174 ILE A CA 1
ATOM 1322 C C . ILE A 1 174 ? -29.856 5.922 9.865 1.00 96.06 174 ILE A C 1
ATOM 1324 O O . ILE A 1 174 ? -29.544 6.524 10.899 1.00 96.06 174 ILE A O 1
ATOM 1328 N N . LYS A 1 175 ? -30.270 4.648 9.891 1.00 96.81 175 LYS A N 1
ATOM 1329 C CA . LYS A 1 175 ? -30.468 3.860 11.123 1.00 96.81 175 LYS A CA 1
ATOM 1330 C C . LYS A 1 175 ? -29.143 3.377 11.707 1.00 96.81 175 LYS A C 1
ATOM 1332 O O . LYS A 1 175 ? -28.897 3.521 12.906 1.00 96.81 175 LYS A O 1
ATOM 1337 N N . GLU A 1 176 ? -28.269 2.823 10.868 1.00 97.94 176 GLU A N 1
ATOM 1338 C CA . GLU A 1 176 ? -26.919 2.438 11.285 1.00 97.94 176 GLU A CA 1
ATOM 1339 C C . GLU A 1 176 ? -25.865 2.831 10.253 1.00 97.94 176 GLU A C 1
ATOM 1341 O O . GLU A 1 176 ? -25.974 2.506 9.071 1.00 97.94 176 GLU A O 1
ATOM 1346 N N . VAL A 1 177 ? -24.802 3.467 10.739 1.00 98.31 177 VAL A N 1
ATOM 1347 C CA . VAL A 1 177 ? -23.547 3.632 10.012 1.00 98.31 177 VAL A CA 1
ATOM 1348 C C . VAL A 1 177 ? -22.532 2.652 10.592 1.00 98.31 177 VAL A C 1
ATOM 1350 O O . VAL A 1 177 ? -22.378 2.543 11.810 1.00 98.31 177 VAL A O 1
ATOM 1353 N N . HIS A 1 178 ? -21.834 1.926 9.728 1.00 98.50 178 HIS A N 1
ATOM 1354 C CA . HIS A 1 178 ? -20.796 0.971 10.106 1.00 98.50 178 HIS A CA 1
ATOM 1355 C C . HIS A 1 178 ? -19.441 1.439 9.582 1.00 98.50 178 HIS A C 1
ATOM 1357 O O . HIS A 1 178 ? -19.337 1.823 8.425 1.00 98.50 178 HIS A O 1
ATOM 1363 N N . PHE A 1 179 ? -18.387 1.333 10.386 1.00 98.38 179 PHE A N 1
ATOM 1364 C CA . PHE A 1 179 ? -17.017 1.258 9.883 1.00 98.38 179 PHE A CA 1
ATOM 1365 C C . PHE A 1 179 ? -16.564 -0.201 9.909 1.00 98.38 179 PHE A C 1
ATOM 1367 O O . PHE A 1 179 ? -16.477 -0.804 10.983 1.00 98.38 179 PHE A O 1
ATOM 1374 N N . VAL A 1 180 ? -16.298 -0.761 8.729 1.00 97.31 180 VAL A N 1
ATOM 1375 C CA . VAL A 1 180 ? -15.805 -2.133 8.545 1.00 97.31 180 VAL A CA 1
ATOM 1376 C C . VAL A 1 180 ? -14.350 -2.038 8.109 1.00 97.31 180 VAL A C 1
ATOM 1378 O O . VAL A 1 180 ? -14.044 -1.664 6.978 1.00 97.31 180 VAL A O 1
ATOM 1381 N N . LEU A 1 181 ? -13.452 -2.290 9.056 1.00 94.31 181 LEU A N 1
ATOM 1382 C CA . LEU A 1 181 ? -12.039 -1.941 8.946 1.00 94.31 181 LEU A CA 1
ATOM 1383 C C . LEU A 1 181 ? -11.205 -3.222 8.894 1.00 94.31 181 LEU A C 1
ATOM 1385 O O . LEU A 1 181 ? -11.327 -4.080 9.761 1.00 94.31 181 LEU A O 1
ATOM 1389 N N . PHE A 1 182 ? -10.363 -3.369 7.873 1.00 88.31 182 PHE A N 1
ATOM 1390 C CA . PHE A 1 182 ? -9.670 -4.639 7.634 1.00 88.31 182 PHE A CA 1
ATOM 1391 C C . PHE A 1 182 ? -8.532 -4.924 8.632 1.00 88.31 182 PHE A C 1
ATOM 1393 O O . PHE A 1 182 ? -8.216 -6.084 8.877 1.00 88.31 182 PHE A O 1
ATOM 1400 N N . ALA A 1 183 ? -7.923 -3.882 9.208 1.00 84.75 183 ALA A N 1
ATOM 1401 C CA . ALA A 1 183 ? -6.720 -3.987 10.033 1.00 84.75 183 ALA A CA 1
ATOM 1402 C C . ALA A 1 183 ? -6.903 -3.394 11.443 1.00 84.75 183 ALA A C 1
ATOM 1404 O O . ALA A 1 183 ? -7.587 -2.381 11.633 1.00 84.75 183 ALA A O 1
ATOM 1405 N N . ASP A 1 184 ? -6.262 -4.030 12.430 1.00 87.00 184 ASP A N 1
ATOM 1406 C CA . ASP A 1 184 ? -6.322 -3.666 13.850 1.00 87.00 184 ASP A CA 1
ATOM 1407 C C . ASP A 1 184 ? -5.841 -2.242 14.147 1.00 87.00 184 ASP A C 1
ATOM 1409 O O . ASP A 1 184 ? -6.385 -1.589 15.035 1.00 87.00 184 ASP A O 1
ATOM 1413 N N . ASP A 1 185 ? -4.830 -1.737 13.444 1.00 84.69 185 ASP A N 1
ATOM 1414 C CA . ASP A 1 185 ? -4.288 -0.389 13.644 1.00 84.69 185 ASP A CA 1
ATOM 1415 C C . ASP A 1 185 ? -5.325 0.687 13.288 1.00 84.69 185 ASP A C 1
ATOM 1417 O O . ASP A 1 185 ? -5.652 1.533 14.126 1.00 84.69 185 ASP A O 1
ATOM 1421 N N . ILE A 1 186 ? -5.928 0.583 12.100 1.00 90.12 186 ILE A N 1
ATOM 1422 C CA . ILE A 1 186 ? -7.014 1.463 11.646 1.00 90.12 186 ILE A CA 1
ATOM 1423 C C . ILE A 1 186 ? -8.216 1.346 12.597 1.00 90.12 186 ILE A C 1
ATOM 1425 O O . ILE A 1 186 ? -8.742 2.360 13.060 1.00 90.12 186 ILE A O 1
ATOM 1429 N N . TYR A 1 187 ? -8.616 0.122 12.961 1.00 93.88 187 TYR A N 1
ATOM 1430 C CA . TYR A 1 187 ? -9.704 -0.122 13.914 1.00 93.88 187 TYR A CA 1
ATOM 1431 C C . TYR A 1 187 ? -9.459 0.534 15.280 1.00 93.88 187 TYR A C 1
ATOM 1433 O O . TYR A 1 187 ? -10.341 1.217 15.808 1.00 93.88 187 TYR A O 1
ATOM 1441 N N . ASN A 1 188 ? -8.262 0.383 15.850 1.00 93.06 188 ASN A N 1
ATOM 1442 C CA . ASN A 1 188 ? -7.926 0.961 17.150 1.00 93.06 188 ASN A CA 1
ATOM 1443 C C . ASN A 1 188 ? -7.930 2.498 17.117 1.00 93.06 188 ASN A C 1
ATOM 1445 O O . ASN A 1 188 ? -8.408 3.114 18.075 1.00 93.06 188 ASN A O 1
ATOM 1449 N N . VAL A 1 189 ? -7.475 3.124 16.025 1.00 93.75 189 VAL A N 1
ATOM 1450 C CA . VAL A 1 189 ? -7.562 4.585 15.839 1.00 93.75 189 VAL A CA 1
ATOM 1451 C C . VAL A 1 189 ? -9.020 5.044 15.725 1.00 93.75 189 VAL A C 1
ATOM 1453 O O . VAL A 1 189 ? -9.426 5.953 16.452 1.00 93.75 189 VAL A O 1
ATOM 1456 N N . TRP A 1 190 ? -9.844 4.379 14.911 1.00 96.12 190 TRP A N 1
ATOM 1457 C CA . TRP A 1 190 ? -11.271 4.703 14.776 1.00 96.12 190 TRP A CA 1
ATOM 1458 C C . TRP A 1 190 ? -12.031 4.565 16.104 1.00 96.12 190 TRP A C 1
ATOM 1460 O O . TRP A 1 190 ? -12.775 5.464 16.496 1.00 96.12 190 TRP A O 1
ATOM 1470 N N . VAL A 1 191 ? -11.809 3.480 16.853 1.00 96.44 191 VAL A N 1
ATOM 1471 C CA . VAL A 1 191 ? -12.447 3.261 18.164 1.00 96.44 191 VAL A CA 1
ATOM 1472 C C . VAL A 1 191 ? -11.954 4.256 19.221 1.00 96.44 191 VAL A C 1
ATOM 1474 O O . VAL A 1 191 ? -12.739 4.666 20.081 1.00 96.44 191 VAL A O 1
ATOM 1477 N N . LYS A 1 192 ? -10.683 4.673 19.174 1.00 95.31 192 LYS A N 1
ATOM 1478 C CA . LYS A 1 192 ? -10.134 5.761 20.001 1.00 95.31 192 LYS A CA 1
ATOM 1479 C C . LYS A 1 192 ? -10.837 7.086 19.680 1.00 95.31 192 LYS A C 1
ATOM 1481 O O . LYS A 1 192 ? -11.410 7.694 20.584 1.00 95.31 192 LYS A O 1
ATOM 1486 N N . LYS A 1 193 ? -10.888 7.493 18.408 1.00 96.31 193 LYS A N 1
ATOM 1487 C CA . LYS A 1 193 ? -11.524 8.754 17.987 1.00 96.31 193 LYS A CA 1
ATOM 1488 C C . LYS A 1 193 ? -13.029 8.786 18.206 1.00 96.31 193 LYS A C 1
ATOM 1490 O O . LYS A 1 193 ? -13.546 9.812 18.636 1.00 96.31 193 LYS A O 1
ATOM 1495 N N . ALA A 1 194 ? -13.726 7.663 18.063 1.00 96.12 194 ALA A N 1
ATOM 1496 C CA . ALA A 1 194 ? -15.136 7.578 18.430 1.00 96.12 194 ALA A CA 1
ATOM 1497 C C . ALA A 1 194 ? -15.357 7.806 19.937 1.00 96.12 194 ALA A C 1
ATOM 1499 O O . ALA A 1 194 ? -16.265 8.543 20.312 1.00 96.12 194 ALA A O 1
ATOM 1500 N N . LYS A 1 195 ? -14.494 7.272 20.814 1.00 94.50 195 LYS A N 1
ATOM 1501 C CA . LYS A 1 195 ? -14.555 7.539 22.268 1.00 94.50 195 LYS A CA 1
ATOM 1502 C C . LYS A 1 195 ? -14.246 8.999 22.625 1.00 94.50 195 LYS A C 1
ATOM 1504 O O . LYS A 1 195 ? -14.789 9.493 23.610 1.00 94.50 195 LYS A O 1
ATOM 1509 N N . GLU A 1 196 ? -13.395 9.671 21.850 1.00 93.25 196 GLU A N 1
ATOM 1510 C CA . GLU A 1 196 ? -13.073 11.097 22.016 1.00 93.25 196 GLU A CA 1
ATOM 1511 C C . GLU A 1 196 ? -14.222 12.011 21.529 1.00 93.25 196 GLU A C 1
ATOM 1513 O O . GLU A 1 196 ? -14.573 12.971 22.214 1.00 93.25 196 GLU A O 1
ATOM 1518 N N . LEU A 1 197 ? -14.844 11.703 20.382 1.00 91.94 197 LEU A N 1
ATOM 1519 C CA . LEU A 1 197 ? -15.816 12.572 19.689 1.00 91.94 197 LEU A CA 1
ATOM 1520 C C . LEU A 1 197 ? -17.295 12.273 19.998 1.00 91.94 197 LEU A C 1
ATOM 1522 O O . LEU A 1 197 ? -18.152 13.147 19.806 1.00 91.94 197 LEU A O 1
ATOM 1526 N N . LEU A 1 198 ? -17.609 11.063 20.471 1.00 90.31 198 LEU A N 1
ATOM 1527 C CA . LEU A 1 198 ? -18.959 10.587 20.807 1.00 90.31 198 LEU A CA 1
ATOM 1528 C C . LEU A 1 198 ? -19.057 10.205 22.302 1.00 90.31 198 LEU A C 1
ATOM 1530 O O . LEU A 1 198 ? -19.294 9.040 22.637 1.00 90.31 198 LEU A O 1
ATOM 1534 N N . PRO A 1 199 ? -18.876 11.159 23.240 1.00 75.00 199 PRO A N 1
ATOM 1535 C CA . PRO A 1 199 ? -19.067 10.886 24.658 1.00 75.00 199 PRO A CA 1
ATOM 1536 C C . PRO A 1 199 ? -20.523 10.485 24.930 1.00 75.00 199 PRO A C 1
ATOM 1538 O O . PRO A 1 199 ? -21.454 11.181 24.529 1.00 75.00 199 PRO A O 1
ATOM 1541 N N . ASN A 1 200 ? -20.712 9.370 25.644 1.00 57.44 200 ASN A N 1
ATOM 1542 C CA . ASN A 1 200 ? -22.029 8.781 25.912 1.00 57.44 200 ASN A CA 1
ATOM 1543 C C . ASN A 1 200 ? -23.069 9.820 26.377 1.00 57.44 200 ASN A C 1
ATOM 1545 O O . ASN A 1 200 ? -22.927 10.424 27.446 1.00 57.44 200 ASN A O 1
ATOM 1549 N N . LEU A 1 201 ? -24.158 9.943 25.606 1.00 49.19 201 LEU A N 1
ATOM 1550 C CA . LEU A 1 201 ? -25.271 10.883 25.826 1.00 49.19 201 LEU A CA 1
ATOM 1551 C C . LEU A 1 201 ? -25.877 10.804 27.243 1.00 49.19 201 LEU A C 1
ATOM 1553 O O . LEU A 1 201 ? -26.396 11.795 27.754 1.00 49.19 201 LEU A O 1
ATOM 1557 N N . SER A 1 202 ? -25.729 9.664 27.926 1.00 41.47 202 SER A N 1
ATOM 1558 C CA . SER A 1 202 ? -26.148 9.445 29.317 1.00 41.47 202 SER A CA 1
ATOM 1559 C C . SER A 1 202 ? -25.486 10.363 30.359 1.00 41.47 202 SER A C 1
ATOM 1561 O O . SER A 1 202 ? -25.970 10.428 31.490 1.00 41.47 202 SER A O 1
ATOM 1563 N N . LYS A 1 203 ? -24.411 11.093 30.020 1.00 40.84 203 LYS A N 1
ATOM 1564 C CA . LYS A 1 203 ? -23.786 12.079 30.926 1.00 40.84 203 LYS A CA 1
ATOM 1565 C C . LYS A 1 203 ? -24.353 13.501 30.822 1.00 40.84 203 LYS A C 1
ATOM 1567 O O . LYS A 1 203 ? -24.229 14.247 31.789 1.00 40.84 203 LYS A O 1
ATOM 1572 N N . LEU A 1 204 ? -24.985 13.886 29.710 1.00 35.88 204 LEU A N 1
ATOM 1573 C CA . LEU A 1 204 ? -25.382 15.286 29.460 1.00 35.88 204 LEU A CA 1
ATOM 1574 C C . LEU A 1 204 ? -26.740 15.694 30.065 1.00 35.88 204 LEU A C 1
ATOM 1576 O O . LEU A 1 204 ? -27.046 16.879 30.130 1.00 35.88 204 LEU A O 1
ATOM 1580 N N . GLN A 1 205 ? -27.526 14.751 30.592 1.00 33.94 205 GLN A N 1
ATOM 1581 C CA . GLN A 1 205 ? -28.807 15.037 31.266 1.00 33.94 205 GLN A CA 1
ATOM 1582 C C . GLN A 1 205 ? -28.682 15.375 32.770 1.00 33.94 205 GLN A C 1
ATOM 1584 O O . GLN A 1 205 ? -29.691 15.445 33.467 1.00 33.94 205 GLN A O 1
ATOM 1589 N N . LYS A 1 206 ? -27.467 15.575 33.308 1.00 37.72 206 LYS A N 1
ATOM 1590 C CA . LYS A 1 206 ? -27.233 15.841 34.747 1.00 37.72 206 LYS A CA 1
ATOM 1591 C C . LYS A 1 206 ? -26.433 17.121 35.034 1.00 37.72 206 LYS A C 1
ATOM 1593 O O . LYS A 1 206 ? -25.579 17.135 35.917 1.00 37.72 206 LYS A O 1
ATOM 1598 N N . SER A 1 207 ? -26.730 18.211 34.325 1.00 32.91 207 SER A N 1
ATOM 1599 C CA . SER A 1 207 ? -26.159 19.536 34.624 1.00 32.91 207 SER A CA 1
ATOM 1600 C C . SER A 1 207 ? -27.111 20.697 34.308 1.00 32.91 207 SER A C 1
ATOM 1602 O O . SER A 1 207 ? -26.822 21.555 33.476 1.00 32.91 207 SER A O 1
ATOM 1604 N N . SER A 1 208 ? -28.240 20.751 35.013 1.00 33.12 208 SER A N 1
ATOM 1605 C CA . SER A 1 208 ? -29.092 21.943 35.113 1.00 33.12 208 SER A CA 1
ATOM 1606 C C . SER A 1 208 ? -29.493 22.172 36.573 1.00 33.12 208 SER A C 1
ATOM 1608 O O . SER A 1 208 ? -29.675 21.206 37.308 1.00 33.12 208 SER A O 1
ATOM 1610 N N . VAL A 1 209 ? -29.670 23.442 36.962 1.00 36.00 209 VAL A N 1
ATOM 1611 C CA . VAL A 1 209 ? -29.943 23.928 38.335 1.00 36.00 209 VAL A CA 1
ATOM 1612 C C . VAL A 1 209 ? -28.744 23.830 39.304 1.00 36.00 209 VAL A C 1
ATOM 1614 O O . VAL A 1 209 ? -28.538 22.819 39.961 1.00 36.00 209 VAL A O 1
ATOM 1617 N N . VAL A 1 210 ? -27.967 24.919 39.420 1.00 30.83 210 VAL A N 1
ATOM 1618 C CA . VAL A 1 210 ? -27.783 25.747 40.645 1.00 30.83 210 VAL A CA 1
ATOM 1619 C C . VAL A 1 210 ? -26.746 26.856 40.372 1.00 30.83 210 VAL A C 1
ATOM 1621 O O . VAL A 1 210 ? -25.627 26.599 39.935 1.00 30.83 210 VAL A O 1
ATOM 1624 N N . CYS A 1 211 ? -27.089 28.093 40.737 1.00 23.30 211 CYS A N 1
ATOM 1625 C CA . CYS A 1 211 ? -26.172 29.228 40.919 1.00 23.30 211 CYS A CA 1
ATOM 1626 C C . CYS A 1 211 ? -26.571 29.981 42.219 1.00 23.30 211 CYS A C 1
ATOM 1628 O O . CYS A 1 211 ? -27.635 29.705 42.771 1.00 23.30 211 CYS A O 1
ATOM 1630 N N . PRO A 1 212 ? -25.823 30.998 42.688 1.00 41.75 212 PRO A N 1
ATOM 1631 C CA . PRO A 1 212 ? -24.410 30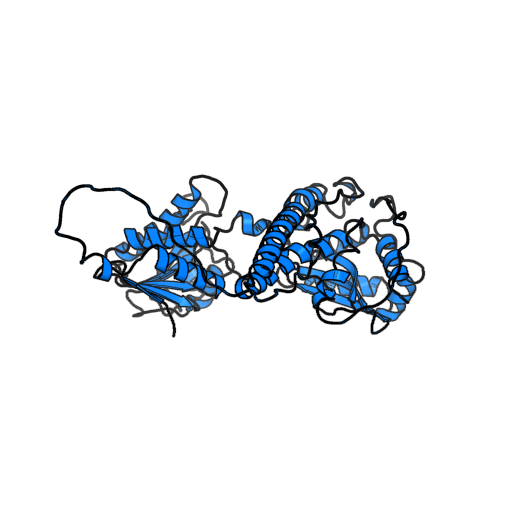.928 43.079 1.00 41.75 212 PRO A CA 1
ATOM 1632 C C . PRO A 1 212 ? -24.157 31.573 44.470 1.00 41.75 212 PRO A C 1
ATOM 1634 O O . PRO A 1 212 ? -24.887 32.475 44.881 1.00 41.75 212 PRO A O 1
ATOM 1637 N N . LYS A 1 213 ? -23.068 31.224 45.180 1.00 28.45 213 LYS A N 1
ATOM 1638 C CA . LYS A 1 213 ? -22.574 32.011 46.343 1.00 28.45 213 LYS A CA 1
ATOM 1639 C C . LYS A 1 213 ? -21.049 32.211 46.337 1.00 28.45 213 LYS A C 1
ATOM 1641 O O . LYS A 1 213 ? -20.331 31.602 45.551 1.00 28.45 213 LYS A O 1
ATOM 1646 N N . ARG A 1 214 ? -20.585 33.199 47.116 1.00 26.47 214 ARG A N 1
ATOM 1647 C CA . ARG A 1 214 ? -19.326 33.946 46.908 1.00 26.47 214 ARG A CA 1
ATOM 1648 C C . ARG A 1 214 ? -18.158 33.503 47.807 1.00 26.47 214 ARG A C 1
ATOM 1650 O O . ARG A 1 214 ? -18.365 33.214 48.976 1.00 26.47 214 ARG A O 1
ATOM 1657 N N . LYS A 1 215 ? -16.942 33.641 47.254 1.00 31.61 215 LYS A N 1
ATOM 1658 C CA . LYS A 1 215 ? -15.654 34.036 47.878 1.00 31.61 215 LYS A CA 1
ATOM 1659 C C . LYS A 1 215 ? -15.481 33.840 49.402 1.00 31.61 215 LYS A C 1
ATOM 1661 O O . LYS A 1 215 ? -16.027 34.638 50.163 1.00 31.61 215 LYS A O 1
ATOM 1666 N N . HIS A 1 216 ? -14.499 33.021 49.805 1.00 26.20 216 HIS A N 1
ATOM 1667 C CA . HIS A 1 216 ? -13.460 33.463 50.756 1.00 26.20 216 HIS A CA 1
ATOM 1668 C C . HIS A 1 216 ? -12.152 32.648 50.681 1.00 26.20 216 HIS A C 1
ATOM 1670 O O . HIS A 1 216 ? -12.128 31.506 50.240 1.00 26.20 216 HIS A O 1
ATOM 1676 N N . ASN A 1 217 ? -11.076 33.303 51.113 1.00 27.23 217 ASN A N 1
ATOM 1677 C CA . ASN A 1 217 ? -9.696 32.868 51.397 1.00 27.23 217 ASN A CA 1
ATOM 1678 C C . ASN A 1 217 ? -9.213 33.888 52.483 1.00 27.23 217 ASN A C 1
ATOM 1680 O O . ASN A 1 217 ? -9.817 34.969 52.507 1.00 27.23 217 ASN A O 1
ATOM 1684 N N . PRO A 1 218 ? -8.175 33.693 53.337 1.00 42.34 218 PRO A N 1
ATOM 1685 C CA . PRO A 1 218 ? -7.042 32.767 53.200 1.00 42.34 218 PRO A CA 1
ATOM 1686 C C . PRO A 1 218 ? -6.538 32.120 54.527 1.00 42.34 218 PRO A C 1
ATOM 1688 O O . PRO A 1 218 ? -7.197 32.216 55.555 1.00 42.34 218 PRO A O 1
ATOM 1691 N N . LYS A 1 219 ? -5.300 31.577 54.483 1.00 25.95 219 LYS A N 1
ATOM 1692 C CA . LYS A 1 219 ? -4.269 31.446 55.558 1.00 25.95 219 LYS A CA 1
ATOM 1693 C C . LYS A 1 219 ? -3.888 30.038 56.068 1.00 25.95 219 LYS A C 1
ATOM 1695 O O . LYS A 1 219 ? -4.464 29.507 57.003 1.00 25.95 219 LYS A O 1
ATOM 1700 N N . THR A 1 220 ? -2.780 29.541 55.506 1.00 30.09 220 THR A N 1
ATOM 1701 C CA . THR A 1 220 ? -1.531 29.126 56.199 1.00 30.09 220 THR A CA 1
ATOM 1702 C C . THR A 1 220 ? -1.566 28.450 57.585 1.00 30.09 220 THR A C 1
ATOM 1704 O O . THR A 1 220 ? -1.840 29.110 58.586 1.00 30.09 220 THR A O 1
ATOM 1707 N N . SER A 1 221 ? -0.955 27.260 57.675 1.00 26.88 221 SER A N 1
ATOM 1708 C CA . SER A 1 221 ? -0.016 26.889 58.759 1.00 26.88 221 SER A CA 1
ATOM 1709 C C . SER A 1 221 ? 0.937 25.750 58.318 1.00 26.88 221 SER A C 1
ATOM 1711 O O . SER A 1 221 ? 0.692 25.093 57.308 1.00 26.88 221 SER A O 1
ATOM 1713 N N . LYS A 1 222 ? 2.064 25.551 59.028 1.00 32.38 222 LYS A N 1
ATOM 1714 C CA . LYS A 1 222 ? 3.067 24.479 58.806 1.00 32.38 222 LYS A CA 1
ATOM 1715 C C . LYS A 1 222 ? 3.389 23.761 60.128 1.00 32.38 222 LYS A C 1
ATOM 1717 O O . LYS A 1 222 ? 4.008 24.394 60.976 1.00 32.38 222 LYS A O 1
ATOM 1722 N N . VAL A 1 223 ? 3.111 22.457 60.240 1.00 28.52 223 VAL A N 1
ATOM 1723 C CA . VAL A 1 223 ? 3.777 21.465 61.131 1.00 28.52 223 VAL A CA 1
ATOM 1724 C C . VAL A 1 223 ? 3.522 20.061 60.527 1.00 28.52 223 VAL A C 1
ATOM 1726 O O . VAL A 1 223 ? 2.435 19.853 60.004 1.00 28.52 223 VAL A O 1
ATOM 1729 N N . GLY A 1 224 ? 4.414 19.057 60.526 1.00 25.25 224 GLY A N 1
ATOM 1730 C CA . GLY A 1 224 ? 5.858 19.061 60.803 1.00 25.25 224 GLY A CA 1
ATOM 1731 C C . GLY A 1 224 ? 6.427 17.685 61.222 1.00 25.25 224 GLY A C 1
ATOM 1732 O O . GLY A 1 224 ? 6.368 17.362 62.402 1.00 25.25 224 GLY A O 1
ATOM 1733 N N . ARG A 1 225 ? 7.088 16.950 60.297 1.00 27.55 225 ARG A N 1
ATOM 1734 C CA . ARG A 1 225 ? 7.722 15.604 60.499 1.00 27.55 225 ARG A CA 1
ATOM 1735 C C . ARG A 1 225 ? 6.670 14.500 60.817 1.00 27.55 225 ARG A C 1
ATOM 1737 O O . ARG A 1 225 ? 5.492 14.824 60.830 1.00 27.55 225 ARG A O 1
ATOM 1744 N N . ILE A 1 226 ? 6.923 13.189 60.974 1.00 25.73 226 ILE A N 1
ATOM 1745 C CA . ILE A 1 226 ? 8.081 12.278 61.208 1.00 25.73 226 ILE A CA 1
ATOM 1746 C C . ILE A 1 226 ? 7.699 10.924 60.517 1.00 25.73 226 ILE A C 1
ATOM 1748 O O . ILE A 1 226 ? 6.510 10.628 60.529 1.00 25.73 226 ILE A O 1
ATOM 1752 N N . ALA A 1 227 ? 8.503 10.010 59.936 1.00 25.62 227 ALA A N 1
ATOM 1753 C CA . ALA A 1 227 ? 9.907 9.840 59.484 1.00 25.62 227 ALA A CA 1
ATOM 1754 C C . ALA A 1 227 ? 9.958 8.641 58.487 1.00 25.62 227 ALA A C 1
ATOM 1756 O O . ALA A 1 227 ? 9.010 7.863 58.481 1.00 25.62 227 ALA A O 1
ATOM 1757 N N . CYS A 1 228 ? 11.064 8.446 57.737 1.00 24.89 228 CYS A N 1
ATOM 1758 C CA . CYS A 1 228 ? 11.691 7.145 57.368 1.00 24.89 228 CYS A CA 1
ATOM 1759 C C . CYS A 1 228 ? 12.735 7.343 56.242 1.00 24.89 228 CYS A C 1
ATOM 1761 O O . CYS A 1 228 ? 12.401 7.874 55.186 1.00 24.89 228 CYS A O 1
ATOM 1763 N N . ALA A 1 229 ? 13.984 6.911 56.447 1.00 28.86 229 ALA A N 1
ATOM 1764 C CA . ALA A 1 229 ? 15.015 6.902 55.409 1.00 28.86 229 ALA A CA 1
ATOM 1765 C C . ALA A 1 229 ? 15.278 5.464 54.938 1.00 28.86 229 ALA A C 1
ATOM 1767 O O . ALA A 1 229 ? 15.892 4.681 55.660 1.00 28.86 229 ALA A O 1
ATOM 1768 N N . THR A 1 230 ? 14.852 5.130 53.722 1.00 29.56 230 THR A N 1
ATOM 1769 C CA . THR A 1 230 ? 15.302 3.936 52.994 1.00 29.56 230 THR A CA 1
ATOM 1770 C C . THR A 1 230 ? 16.367 4.337 51.979 1.00 29.56 230 THR A C 1
ATOM 1772 O O . THR A 1 230 ? 16.173 5.252 51.180 1.00 29.56 230 THR A O 1
ATOM 1775 N N . GLN A 1 231 ? 17.516 3.660 52.012 1.00 27.94 231 GLN A N 1
ATOM 1776 C CA . GLN A 1 231 ? 18.613 3.914 51.080 1.00 27.94 231 GLN A CA 1
ATOM 1777 C C . GLN A 1 231 ? 18.246 3.389 49.687 1.00 27.94 231 GLN A C 1
ATOM 1779 O O . GLN A 1 231 ? 18.331 2.192 49.424 1.00 27.94 231 GLN A O 1
ATOM 1784 N N . GLN A 1 232 ? 17.868 4.284 48.774 1.00 27.17 232 GLN A N 1
ATOM 1785 C CA . GLN A 1 232 ? 17.891 3.959 47.351 1.00 27.17 232 GLN A CA 1
ATOM 1786 C C . GLN A 1 232 ? 19.342 3.988 46.865 1.00 27.17 232 GLN A C 1
ATOM 1788 O O . GLN A 1 232 ? 20.003 5.026 46.901 1.00 27.17 232 GLN A O 1
ATOM 1793 N N . HIS A 1 233 ? 19.844 2.844 46.398 1.00 26.62 233 HIS A N 1
ATOM 1794 C CA . HIS A 1 233 ? 21.116 2.794 45.687 1.00 26.62 233 HIS A CA 1
ATOM 1795 C C . HIS A 1 233 ? 20.976 3.554 44.364 1.00 26.62 233 HIS A C 1
ATOM 1797 O O . HIS A 1 233 ? 20.393 3.047 43.406 1.00 26.62 233 HIS A O 1
ATOM 1803 N N . HIS A 1 234 ? 21.538 4.762 44.293 1.00 25.58 234 HIS A N 1
ATOM 1804 C CA . HIS A 1 234 ? 21.704 5.470 43.029 1.00 25.58 234 HIS A CA 1
ATOM 1805 C C . HIS A 1 234 ? 22.721 4.731 42.149 1.00 25.58 234 HIS A C 1
ATOM 1807 O O . HIS A 1 234 ? 23.911 5.046 42.142 1.00 25.58 234 HIS A O 1
ATOM 1813 N N . HIS A 1 235 ? 22.247 3.770 41.355 1.00 26.73 235 HIS A N 1
ATOM 1814 C CA . HIS A 1 235 ? 22.964 3.376 40.151 1.00 26.73 235 HIS A CA 1
ATOM 1815 C C . HIS A 1 235 ? 23.007 4.579 39.208 1.00 26.73 235 HIS A C 1
ATOM 1817 O O . HIS A 1 235 ? 22.040 4.895 38.518 1.00 26.73 235 HIS A O 1
ATOM 1823 N N . HIS A 1 236 ? 24.157 5.250 39.186 1.00 26.44 236 HIS A N 1
ATOM 1824 C CA . HIS A 1 236 ? 24.525 6.213 38.157 1.00 26.44 236 HIS A CA 1
ATOM 1825 C C . HIS A 1 236 ? 24.745 5.460 36.832 1.00 26.44 236 HIS A C 1
ATOM 1827 O O . HIS A 1 236 ? 25.872 5.212 36.406 1.00 26.44 236 HIS A O 1
ATOM 1833 N N . GLN A 1 237 ? 23.650 5.054 36.182 1.00 28.55 237 GLN A N 1
ATOM 1834 C CA . GLN A 1 237 ? 23.693 4.707 34.767 1.00 28.55 237 GLN A CA 1
ATOM 1835 C C . GLN A 1 237 ? 24.065 5.977 34.002 1.00 28.55 237 GLN A C 1
ATOM 1837 O O . GLN A 1 237 ? 23.289 6.929 33.944 1.00 28.55 237 GLN A O 1
ATOM 1842 N N . GLN A 1 238 ? 25.269 5.999 33.431 1.00 27.25 238 GLN A N 1
ATOM 1843 C CA . GLN A 1 238 ? 25.663 7.046 32.499 1.00 27.25 238 GLN A CA 1
ATOM 1844 C C . GLN A 1 238 ? 24.778 6.942 31.255 1.00 27.25 238 GLN A C 1
ATOM 1846 O O . GLN A 1 238 ? 24.999 6.092 30.390 1.00 27.25 238 GLN A O 1
ATOM 1851 N N . THR A 1 239 ? 23.774 7.812 31.160 1.00 30.45 239 THR A N 1
ATOM 1852 C CA . THR A 1 239 ? 22.976 7.988 29.947 1.00 30.45 239 THR A CA 1
ATOM 1853 C C . THR A 1 239 ? 23.888 8.490 28.831 1.00 30.45 239 THR A C 1
ATOM 1855 O O . THR A 1 239 ? 24.186 9.684 28.753 1.00 30.45 239 THR A O 1
ATOM 1858 N N . ARG A 1 240 ? 24.357 7.580 27.968 1.00 43.59 240 ARG A N 1
ATOM 1859 C CA . ARG A 1 240 ? 24.991 7.960 26.701 1.00 43.59 240 ARG A CA 1
ATOM 1860 C C . ARG A 1 240 ? 24.010 8.842 25.932 1.00 43.59 240 ARG A C 1
ATOM 1862 O O . ARG A 1 240 ? 22.854 8.464 25.765 1.00 43.59 240 ARG A O 1
ATOM 1869 N N . GLY A 1 241 ? 24.473 10.011 25.491 1.00 48.88 241 GLY A N 1
ATOM 1870 C CA . GLY A 1 241 ? 23.646 10.950 24.740 1.00 48.88 241 GLY A CA 1
ATOM 1871 C C . GLY A 1 241 ? 23.070 10.292 23.488 1.00 48.88 241 GLY A C 1
ATOM 1872 O O . GLY A 1 241 ? 23.801 9.649 22.728 1.00 48.88 241 GLY A O 1
ATOM 1873 N N . LEU A 1 242 ? 21.759 10.448 23.297 1.00 56.19 242 LEU A N 1
ATOM 1874 C CA . LEU A 1 242 ? 21.030 9.888 22.167 1.00 56.19 242 LEU A CA 1
ATOM 1875 C C . LEU A 1 242 ? 21.542 10.518 20.865 1.00 56.19 242 LEU A C 1
ATOM 1877 O O . LEU A 1 242 ? 21.221 11.668 20.566 1.00 56.19 242 LEU A O 1
ATOM 1881 N N . HIS A 1 243 ? 22.352 9.776 20.109 1.00 69.94 243 HIS A N 1
ATOM 1882 C CA . HIS A 1 243 ? 22.833 10.242 18.814 1.00 69.94 243 HIS A CA 1
ATOM 1883 C C . HIS A 1 243 ? 21.679 10.300 17.818 1.00 69.94 243 HIS A C 1
ATOM 1885 O O . HIS A 1 243 ? 20.925 9.339 17.665 1.00 69.94 243 HIS A O 1
ATOM 1891 N N . THR A 1 244 ? 21.565 11.439 17.143 1.00 73.31 244 THR A N 1
ATOM 1892 C CA . THR A 1 244 ? 20.721 11.601 15.963 1.00 73.31 244 THR A CA 1
ATOM 1893 C C . THR A 1 244 ? 21.557 11.442 14.710 1.00 73.31 244 THR A C 1
ATOM 1895 O O . THR A 1 244 ? 22.656 11.988 14.645 1.00 73.31 244 THR A O 1
ATOM 1898 N N . LEU A 1 245 ? 21.017 10.745 13.719 1.00 77.06 245 LEU A N 1
ATOM 1899 C CA . LEU A 1 245 ? 21.671 10.531 12.432 1.00 77.06 245 LEU A CA 1
ATOM 1900 C C . LEU A 1 245 ? 21.336 11.652 11.447 1.00 77.06 245 LEU A C 1
ATOM 1902 O O . LEU A 1 245 ? 20.304 12.316 11.570 1.00 77.06 245 LEU A O 1
ATOM 1906 N N . THR A 1 246 ? 22.207 11.839 10.466 1.00 81.75 246 THR A N 1
ATOM 1907 C CA . THR A 1 246 ? 22.039 12.752 9.332 1.00 81.75 246 THR A CA 1
ATOM 1908 C C . THR A 1 246 ? 21.964 11.946 8.042 1.00 81.75 246 THR A C 1
ATOM 1910 O O . THR A 1 246 ? 22.449 10.818 7.993 1.00 81.75 246 THR A O 1
ATOM 1913 N N . LEU A 1 247 ? 21.375 12.525 6.995 1.00 78.00 247 LEU A N 1
ATOM 1914 C CA . LEU A 1 247 ? 21.523 11.990 5.644 1.00 78.00 247 LEU A CA 1
ATOM 1915 C C . LEU A 1 247 ? 23.024 12.038 5.279 1.00 78.00 247 LEU A C 1
ATOM 1917 O O . LEU A 1 247 ? 23.615 13.110 5.439 1.00 78.00 247 LEU A O 1
ATOM 1921 N N . PRO A 1 248 ? 23.666 10.927 4.875 1.00 79.56 248 PRO A N 1
ATOM 1922 C CA . PRO A 1 248 ? 25.040 10.957 4.380 1.00 79.56 248 PRO A CA 1
ATOM 1923 C C . PRO A 1 248 ? 25.081 11.597 2.986 1.00 79.56 248 PRO A C 1
ATOM 1925 O O . PRO A 1 248 ? 24.150 11.427 2.210 1.00 79.56 248 PRO A O 1
ATOM 1928 N N . ASP A 1 249 ? 26.155 12.302 2.635 1.00 80.50 249 ASP A N 1
ATOM 1929 C CA . ASP A 1 249 ? 26.352 12.743 1.249 1.00 80.50 249 ASP A CA 1
ATOM 1930 C C . ASP A 1 249 ? 26.668 11.540 0.340 1.00 80.50 249 ASP A C 1
ATOM 1932 O O . ASP A 1 249 ? 27.401 10.630 0.738 1.00 80.50 249 ASP A O 1
ATOM 1936 N N . LEU A 1 250 ? 26.157 11.541 -0.898 1.00 77.50 250 LEU A N 1
ATOM 1937 C CA . LEU A 1 250 ? 26.531 10.521 -1.883 1.00 77.50 250 LEU A CA 1
ATOM 1938 C C . LEU A 1 250 ? 28.008 10.683 -2.291 1.00 77.50 250 LEU A C 1
ATOM 1940 O O . LEU A 1 250 ? 28.455 11.809 -2.520 1.00 77.50 250 LEU A O 1
ATOM 1944 N N . PRO A 1 251 ? 28.764 9.586 -2.490 1.00 79.19 251 PRO A N 1
ATOM 1945 C CA . PRO A 1 251 ? 30.154 9.635 -2.953 1.00 79.19 251 PRO A CA 1
ATOM 1946 C C . PRO A 1 251 ? 30.272 9.862 -4.478 1.00 79.19 251 PRO A C 1
ATOM 1948 O O . PRO A 1 251 ? 31.211 9.370 -5.101 1.00 79.19 251 PRO A O 1
ATOM 1951 N N . TYR A 1 252 ? 29.284 10.529 -5.089 1.00 78.19 252 TYR A N 1
ATOM 1952 C CA . TYR A 1 252 ? 29.176 10.835 -6.520 1.00 78.19 252 TYR A CA 1
ATOM 1953 C C . TYR A 1 252 ? 27.995 11.789 -6.804 1.00 78.19 252 TYR A C 1
ATOM 1955 O O . TYR A 1 252 ? 26.993 11.780 -6.088 1.00 78.19 252 TYR A O 1
ATOM 1963 N N . ASP A 1 253 ? 28.063 12.569 -7.892 1.00 83.62 253 ASP A N 1
ATOM 1964 C CA . ASP A 1 253 ? 26.930 13.377 -8.381 1.00 83.62 253 ASP A CA 1
ATOM 1965 C C . ASP A 1 253 ? 25.743 12.490 -8.796 1.00 83.62 253 ASP A C 1
ATOM 1967 O O . ASP A 1 253 ? 25.956 11.436 -9.395 1.00 83.62 253 ASP A O 1
ATOM 1971 N N . TYR A 1 254 ? 24.496 12.939 -8.598 1.00 81.69 254 TYR A N 1
ATOM 1972 C CA . TYR A 1 254 ? 23.285 12.138 -8.870 1.00 81.69 254 TYR A CA 1
ATOM 1973 C C . TYR A 1 254 ? 23.237 11.488 -10.269 1.00 81.69 254 TYR A C 1
ATOM 1975 O O . TYR A 1 254 ? 22.816 10.342 -10.395 1.00 81.69 254 TYR A O 1
ATOM 1983 N N . GLY A 1 255 ? 23.701 12.179 -11.318 1.00 83.81 255 GLY A N 1
ATOM 1984 C CA . GLY A 1 255 ? 23.741 11.655 -12.695 1.00 83.81 255 GLY A CA 1
ATOM 1985 C C . GLY A 1 255 ? 24.856 10.634 -12.985 1.00 83.81 255 GLY A C 1
ATOM 1986 O O . GLY A 1 255 ? 24.942 10.117 -14.095 1.00 83.81 255 GLY A O 1
ATOM 1987 N N . SER A 1 256 ? 25.723 10.315 -12.018 1.00 83.44 256 SER A N 1
ATOM 1988 C CA . SER A 1 256 ? 26.917 9.465 -12.210 1.00 83.44 256 SER A CA 1
ATOM 1989 C C . SER A 1 256 ? 26.631 8.006 -12.565 1.00 83.44 256 SER A C 1
ATOM 1991 O O . SER A 1 256 ? 27.538 7.287 -12.999 1.00 83.44 256 SER A O 1
ATOM 1993 N N . LEU A 1 257 ? 25.388 7.569 -12.354 1.00 83.75 257 LEU A N 1
ATOM 1994 C CA . LEU A 1 257 ? 24.918 6.212 -12.625 1.00 83.75 257 LEU A CA 1
ATOM 1995 C C . LEU A 1 257 ? 24.187 6.106 -13.977 1.00 83.75 257 LEU A C 1
ATOM 1997 O O . LEU A 1 257 ? 23.699 5.032 -14.340 1.00 83.75 257 LEU A O 1
ATOM 2001 N N . GLU A 1 258 ? 24.119 7.191 -14.755 1.00 82.75 258 GLU A N 1
ATOM 2002 C CA . GLU A 1 258 ? 23.490 7.180 -16.074 1.00 82.75 258 GLU A CA 1
ATOM 2003 C C . GLU A 1 258 ? 24.309 6.372 -17.101 1.00 82.75 258 GLU A C 1
ATOM 2005 O O . GLU A 1 258 ? 25.543 6.403 -17.094 1.00 82.75 258 GLU A O 1
ATOM 2010 N N . PRO A 1 259 ? 23.652 5.637 -18.021 1.00 93.88 259 PRO A N 1
ATOM 2011 C CA . PRO A 1 259 ? 22.203 5.557 -18.232 1.00 93.88 259 PRO A CA 1
ATOM 2012 C C . PRO A 1 259 ? 21.505 4.443 -17.421 1.00 93.88 259 PRO A C 1
ATOM 2014 O O . PRO A 1 259 ? 20.360 4.112 -17.723 1.00 93.88 259 PRO A O 1
ATOM 2017 N N . ALA A 1 260 ? 22.169 3.806 -16.449 1.00 85.56 260 ALA A N 1
ATOM 2018 C CA . ALA A 1 260 ? 21.597 2.675 -15.708 1.00 85.56 260 ALA A CA 1
ATOM 2019 C C . ALA A 1 260 ? 20.532 3.110 -14.685 1.00 85.56 260 ALA A C 1
ATOM 2021 O O . ALA A 1 260 ? 19.498 2.448 -14.589 1.00 85.56 260 ALA A O 1
ATOM 2022 N N . ILE A 1 261 ? 20.753 4.235 -13.999 1.00 86.00 261 ILE A N 1
ATOM 2023 C CA . ILE A 1 261 ? 19.754 4.958 -13.195 1.00 86.00 261 ILE A CA 1
ATOM 2024 C C . ILE A 1 261 ? 19.847 6.446 -13.560 1.00 86.00 261 ILE A C 1
ATOM 2026 O O . ILE A 1 261 ? 20.958 6.963 -13.683 1.00 86.00 261 ILE A O 1
ATOM 2030 N N . SER A 1 262 ? 18.716 7.134 -13.742 1.00 86.12 262 SER A N 1
ATOM 2031 C CA . SER A 1 262 ? 18.692 8.579 -14.013 1.00 86.12 262 SER A CA 1
ATOM 2032 C C . SER A 1 262 ? 19.051 9.422 -12.786 1.00 86.12 262 SER A C 1
ATOM 2034 O O . SER A 1 262 ? 18.722 9.072 -11.647 1.00 86.12 262 SER A O 1
ATOM 2036 N N . GLY A 1 263 ? 19.659 10.589 -13.017 1.00 82.12 263 GLY A N 1
ATOM 2037 C CA . GLY A 1 263 ? 19.950 11.553 -11.953 1.00 82.12 263 GLY A CA 1
ATOM 2038 C C . GLY A 1 263 ? 18.695 12.057 -11.233 1.00 82.12 263 GLY A C 1
ATOM 2039 O O . GLY A 1 263 ? 18.748 12.331 -10.038 1.00 82.12 263 GLY A O 1
ATOM 2040 N N . GLU A 1 264 ? 17.550 12.100 -11.922 1.00 84.19 264 GLU A N 1
ATOM 2041 C CA . GLU A 1 264 ? 16.240 12.409 -11.332 1.00 84.19 264 GLU A CA 1
ATOM 2042 C C . GLU A 1 264 ? 15.830 11.373 -10.271 1.00 84.19 264 GLU A C 1
ATOM 2044 O O . GLU A 1 264 ? 15.458 11.751 -9.158 1.00 84.19 264 GLU A O 1
ATOM 2049 N N . ILE A 1 265 ? 15.957 10.072 -10.576 1.00 81.12 265 ILE A N 1
ATOM 2050 C CA . ILE A 1 265 ? 15.694 9.000 -9.604 1.00 81.12 265 ILE A CA 1
ATOM 2051 C C . ILE A 1 265 ? 16.658 9.130 -8.430 1.00 81.12 265 ILE A C 1
ATOM 2053 O O . ILE A 1 265 ? 16.205 9.180 -7.289 1.00 81.12 265 ILE A O 1
ATOM 2057 N N . MET A 1 266 ? 17.966 9.234 -8.685 1.00 86.50 266 MET A N 1
ATOM 2058 C CA . MET A 1 266 ? 18.959 9.309 -7.608 1.00 86.50 266 MET A CA 1
ATOM 2059 C C . MET A 1 266 ? 18.747 10.528 -6.702 1.00 86.50 266 MET A C 1
ATOM 2061 O O . MET A 1 266 ? 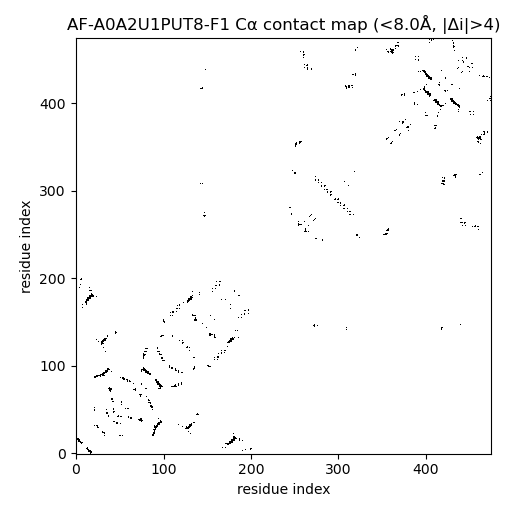18.857 10.403 -5.483 1.00 86.50 266 MET A O 1
ATOM 2065 N N . GLN A 1 267 ? 18.377 11.684 -7.261 1.00 79.69 267 GLN A N 1
ATOM 2066 C CA . GLN A 1 267 ? 18.082 12.877 -6.471 1.00 79.69 267 GLN A CA 1
ATOM 2067 C C . GLN A 1 267 ? 16.822 12.706 -5.613 1.00 79.69 267 GLN A C 1
ATOM 2069 O O . GLN A 1 267 ? 16.845 13.052 -4.431 1.00 79.69 267 GLN A O 1
ATOM 2074 N N . ILE A 1 268 ? 15.727 12.175 -6.167 1.00 67.25 268 ILE A N 1
ATOM 2075 C CA . ILE A 1 268 ? 14.470 11.987 -5.424 1.00 67.25 268 ILE A CA 1
ATOM 2076 C C . ILE A 1 268 ? 14.636 10.906 -4.350 1.00 67.25 268 ILE A C 1
ATOM 2078 O O . ILE A 1 268 ? 14.288 11.136 -3.190 1.00 67.25 268 ILE A O 1
ATOM 2082 N N . HIS A 1 269 ? 15.228 9.766 -4.703 1.00 76.62 269 HIS A N 1
ATOM 2083 C CA . HIS A 1 269 ? 15.492 8.657 -3.788 1.00 76.62 269 HIS A CA 1
ATOM 2084 C C . HIS A 1 269 ? 16.336 9.130 -2.590 1.00 76.62 269 HIS A C 1
ATOM 2086 O O . HIS A 1 269 ? 15.964 8.921 -1.435 1.00 76.62 269 HIS A O 1
ATOM 2092 N N . HIS A 1 270 ? 17.407 9.883 -2.852 1.00 80.94 270 HIS A N 1
ATOM 2093 C CA . HIS A 1 270 ? 18.275 10.410 -1.807 1.00 80.94 270 HIS A CA 1
ATOM 2094 C C . HIS A 1 270 ? 17.627 11.538 -0.981 1.00 80.94 270 HIS A C 1
ATOM 2096 O O . HIS A 1 270 ? 17.477 11.432 0.237 1.00 80.94 270 HIS A O 1
ATOM 2102 N N . GLN A 1 271 ? 17.212 12.630 -1.633 1.00 76.19 271 GLN A N 1
ATOM 2103 C CA . GLN A 1 271 ? 16.793 13.862 -0.952 1.00 76.19 271 GLN A CA 1
ATOM 2104 C C . GLN A 1 271 ? 15.359 13.824 -0.408 1.00 76.19 271 GLN A C 1
ATOM 2106 O O . GLN A 1 271 ? 14.968 14.745 0.314 1.00 76.19 271 GLN A O 1
ATOM 2111 N N . LYS A 1 272 ? 14.560 12.805 -0.758 1.00 73.25 272 LYS A N 1
ATOM 2112 C CA . LYS A 1 272 ? 13.200 12.608 -0.231 1.00 73.25 272 LYS A CA 1
ATOM 2113 C C . LYS A 1 272 ? 13.103 11.347 0.617 1.00 73.25 272 LYS A C 1
ATOM 2115 O O . LYS A 1 272 ? 12.919 11.474 1.822 1.00 73.25 272 LYS A O 1
ATOM 2120 N N . HIS A 1 273 ? 13.264 10.164 0.022 1.00 71.75 273 HIS A N 1
ATOM 2121 C CA . HIS A 1 273 ? 12.997 8.896 0.711 1.00 71.75 273 HIS A CA 1
ATOM 2122 C C . HIS A 1 273 ? 13.978 8.682 1.871 1.00 71.75 273 HIS A C 1
ATOM 2124 O O . HIS A 1 273 ? 13.563 8.713 3.030 1.00 71.75 273 HIS A O 1
ATOM 2130 N N . HIS A 1 274 ? 15.282 8.600 1.584 1.00 75.31 274 HIS A N 1
ATOM 2131 C CA . HIS A 1 274 ? 16.304 8.381 2.616 1.00 75.31 274 HIS A CA 1
ATOM 2132 C C . HIS A 1 274 ? 16.305 9.499 3.673 1.00 75.31 274 HIS A C 1
ATOM 2134 O O . HIS A 1 274 ? 16.346 9.240 4.876 1.00 75.31 274 HIS A O 1
ATOM 2140 N N . GLN A 1 275 ? 16.166 10.762 3.248 1.00 79.06 275 GLN A N 1
ATOM 2141 C CA . GLN A 1 275 ? 16.091 11.907 4.163 1.00 79.06 275 GLN A CA 1
ATOM 2142 C C . GLN A 1 275 ? 14.918 11.800 5.150 1.00 79.06 275 GLN A C 1
ATOM 2144 O O . GLN A 1 275 ? 15.059 12.144 6.333 1.00 79.06 275 GLN A O 1
ATOM 2149 N N . ALA A 1 276 ? 13.758 11.341 4.691 1.00 73.06 276 ALA A N 1
ATOM 2150 C CA . ALA A 1 276 ? 12.585 11.199 5.535 1.00 73.06 276 ALA A CA 1
ATOM 2151 C C . ALA A 1 276 ? 12.661 9.945 6.419 1.00 73.06 276 ALA A C 1
ATOM 2153 O O . ALA A 1 276 ? 12.340 10.039 7.604 1.00 73.06 276 ALA A O 1
ATOM 2154 N N . TYR A 1 277 ? 13.213 8.830 5.933 1.00 73.12 277 TYR A N 1
ATOM 2155 C CA . TYR A 1 277 ? 13.523 7.661 6.763 1.00 73.12 277 TYR A CA 1
ATOM 2156 C C . TYR A 1 277 ? 14.496 8.008 7.903 1.00 73.12 277 TYR A C 1
ATOM 2158 O O . TYR A 1 277 ? 14.185 7.754 9.069 1.00 73.12 277 TYR A O 1
ATOM 2166 N N . VAL A 1 278 ? 15.584 8.741 7.630 1.00 74.25 278 VAL A N 1
ATOM 2167 C CA . VAL A 1 278 ? 16.477 9.302 8.666 1.00 74.25 278 VAL A CA 1
ATOM 2168 C C . VAL A 1 278 ? 15.702 10.186 9.658 1.00 74.25 278 VAL A C 1
ATOM 2170 O O . VAL A 1 278 ? 15.901 10.099 10.874 1.00 74.25 278 VAL A O 1
ATOM 2173 N N . THR A 1 279 ? 14.781 11.026 9.180 1.00 79.44 279 THR A N 1
ATOM 2174 C CA . THR A 1 279 ? 13.963 11.915 10.031 1.00 79.44 279 THR A CA 1
ATOM 2175 C C . THR A 1 279 ? 13.012 11.127 10.941 1.00 79.44 279 THR A C 1
ATOM 2177 O O . THR A 1 279 ? 12.928 11.385 12.149 1.00 79.44 279 THR A O 1
ATOM 2180 N N . ASN A 1 280 ? 12.330 10.127 10.387 1.00 78.06 280 ASN A N 1
ATOM 2181 C CA . ASN A 1 280 ? 11.362 9.281 11.073 1.00 78.06 280 ASN A CA 1
ATOM 2182 C C . ASN A 1 280 ? 12.038 8.305 12.047 1.00 78.06 280 ASN A C 1
ATOM 2184 O O . ASN A 1 280 ? 11.546 8.135 13.164 1.00 78.06 280 ASN A O 1
ATOM 2188 N N . TYR A 1 281 ? 13.202 7.745 11.704 1.00 79.56 281 TYR A N 1
ATOM 2189 C CA . TYR A 1 281 ? 14.017 6.943 12.620 1.00 79.56 281 TYR A CA 1
ATOM 2190 C C . TYR A 1 281 ? 14.482 7.771 13.823 1.00 79.56 281 TYR A C 1
ATOM 2192 O O . TYR A 1 281 ? 14.265 7.380 14.971 1.00 79.56 281 TYR A O 1
ATOM 2200 N N . ASN A 1 282 ? 15.023 8.971 13.584 1.00 82.44 282 ASN A N 1
ATOM 2201 C CA . ASN A 1 282 ? 15.406 9.909 14.644 1.00 82.44 282 ASN A CA 1
ATOM 2202 C C . ASN A 1 282 ? 14.237 10.247 15.588 1.00 82.44 282 ASN A C 1
ATOM 2204 O O . ASN A 1 282 ? 14.425 10.371 16.802 1.00 82.44 282 ASN A O 1
ATOM 2208 N N . LYS A 1 283 ? 13.025 10.404 15.045 1.00 85.62 283 LYS A N 1
ATOM 2209 C CA . LYS A 1 283 ? 11.782 10.636 15.798 1.00 85.62 283 LYS A CA 1
ATOM 2210 C C . LYS A 1 283 ? 11.376 9.397 16.609 1.00 85.62 283 LYS A C 1
ATOM 2212 O O . LYS A 1 283 ? 11.116 9.522 17.806 1.00 85.62 283 LYS A O 1
ATOM 2217 N N . ALA A 1 284 ? 11.396 8.213 16.000 1.00 80.88 284 ALA A N 1
ATOM 2218 C CA . ALA A 1 284 ? 11.034 6.948 16.638 1.00 80.88 284 ALA A CA 1
ATOM 2219 C C . ALA A 1 284 ? 12.007 6.557 17.763 1.00 80.88 284 ALA A C 1
ATOM 2221 O O . ALA A 1 284 ? 11.568 6.191 18.850 1.00 80.88 284 ALA A O 1
ATOM 2222 N N . ILE A 1 285 ? 13.318 6.722 17.565 1.00 82.19 285 ILE A N 1
ATOM 2223 C CA . ILE A 1 285 ? 14.350 6.456 18.581 1.00 82.19 285 ILE A CA 1
ATOM 2224 C C . ILE A 1 285 ? 14.249 7.425 19.773 1.00 82.19 285 ILE A C 1
ATOM 2226 O O . ILE A 1 285 ? 14.368 6.993 20.921 1.00 82.19 285 ILE A O 1
ATOM 2230 N N . LYS A 1 286 ? 13.929 8.710 19.548 1.00 86.06 286 LYS A N 1
ATOM 2231 C CA . LYS A 1 286 ? 13.617 9.671 20.632 1.00 86.06 286 LYS A CA 1
ATOM 2232 C C . LYS A 1 286 ? 12.390 9.245 21.447 1.00 86.06 286 LYS A C 1
ATOM 2234 O O . LYS A 1 286 ? 12.409 9.307 22.681 1.00 86.06 286 LYS A O 1
ATOM 2239 N N . GLN A 1 287 ? 11.338 8.786 20.769 1.00 82.75 287 GLN A N 1
ATOM 2240 C CA . GLN A 1 287 ? 10.126 8.278 21.416 1.00 82.75 287 GLN A CA 1
ATOM 2241 C C . GLN A 1 287 ? 10.395 6.972 22.178 1.00 82.75 287 GLN A C 1
ATOM 2243 O O . GLN A 1 287 ? 9.950 6.838 23.316 1.00 82.75 287 GLN A O 1
ATOM 2248 N N . LEU A 1 288 ? 11.183 6.051 21.614 1.00 78.38 288 LEU A N 1
ATOM 2249 C CA . LEU A 1 288 ? 11.527 4.768 22.232 1.00 78.38 288 LEU A CA 1
ATOM 2250 C C . LEU A 1 288 ? 12.382 4.967 23.487 1.00 78.38 288 LEU A C 1
ATOM 2252 O O . LEU A 1 288 ? 12.089 4.374 24.523 1.00 78.38 288 LEU A O 1
ATOM 2256 N N . HIS A 1 289 ? 13.376 5.857 23.439 1.00 82.06 289 HIS A N 1
ATOM 2257 C CA . HIS A 1 289 ? 14.174 6.214 24.613 1.00 82.06 289 HIS A CA 1
ATOM 2258 C C . HIS A 1 289 ? 13.301 6.797 25.738 1.00 82.06 289 HIS A C 1
ATOM 2260 O O . HIS A 1 289 ? 13.469 6.442 26.903 1.00 82.06 289 HIS A O 1
ATOM 2266 N N . THR A 1 290 ? 12.321 7.640 25.395 1.00 84.38 290 THR A N 1
ATOM 2267 C CA . THR A 1 290 ? 11.341 8.174 26.360 1.00 84.38 290 THR A CA 1
ATOM 2268 C C . THR A 1 290 ? 10.432 7.079 26.927 1.00 84.38 290 THR A C 1
ATOM 2270 O O . THR A 1 290 ? 10.205 7.040 28.134 1.00 84.38 290 THR A O 1
ATOM 2273 N N . ALA A 1 291 ? 9.938 6.162 26.090 1.00 77.75 291 ALA A N 1
ATOM 2274 C CA . ALA A 1 291 ? 9.096 5.048 26.524 1.00 77.75 291 ALA A CA 1
ATOM 2275 C C . ALA A 1 291 ? 9.843 4.111 27.489 1.00 77.75 291 ALA A C 1
ATOM 2277 O O . ALA A 1 291 ? 9.320 3.787 28.554 1.00 77.75 291 ALA A O 1
ATOM 2278 N N . ILE A 1 292 ? 11.092 3.753 27.166 1.00 79.88 292 ILE A N 1
ATOM 2279 C CA . ILE A 1 292 ? 11.967 2.938 28.022 1.00 79.88 292 ILE A CA 1
ATOM 2280 C C . ILE A 1 292 ? 12.254 3.653 29.350 1.00 79.88 292 ILE A C 1
ATOM 2282 O O . ILE A 1 292 ? 12.088 3.049 30.408 1.00 79.88 292 ILE A O 1
ATOM 2286 N N . ALA A 1 293 ? 12.617 4.941 29.320 1.00 84.19 293 ALA A N 1
ATOM 2287 C CA . ALA A 1 293 ? 12.892 5.724 30.530 1.00 84.19 293 ALA A CA 1
ATOM 2288 C C . ALA A 1 293 ? 11.669 5.860 31.460 1.00 84.19 293 ALA A C 1
ATOM 2290 O O . ALA A 1 293 ? 11.826 5.913 32.678 1.00 84.19 293 ALA A O 1
ATOM 2291 N N . ASN A 1 294 ? 10.457 5.869 30.896 1.00 87.38 294 ASN A N 1
ATOM 2292 C CA . ASN A 1 294 ? 9.196 5.909 31.642 1.00 87.38 294 ASN A CA 1
ATOM 2293 C C . ASN A 1 294 ? 8.676 4.518 32.063 1.00 87.38 294 ASN A C 1
ATOM 2295 O O . ASN A 1 294 ? 7.646 4.437 32.731 1.00 87.38 294 ASN A O 1
ATOM 2299 N N . GLY A 1 295 ? 9.334 3.424 31.658 1.00 83.44 295 GLY A N 1
ATOM 2300 C CA . GLY A 1 295 ? 8.859 2.054 31.887 1.00 83.44 295 GLY A CA 1
ATOM 2301 C C . GLY A 1 295 ? 7.630 1.649 31.055 1.00 83.44 295 GLY A C 1
ATOM 2302 O O . GLY A 1 295 ? 7.008 0.626 31.343 1.00 83.44 295 GLY A O 1
ATOM 2303 N N . ASP A 1 296 ? 7.267 2.415 30.021 1.00 85.88 296 ASP A N 1
ATOM 2304 C CA . ASP A 1 296 ? 6.129 2.117 29.146 1.00 85.88 296 ASP A CA 1
ATOM 2305 C C . ASP A 1 296 ? 6.502 1.065 28.091 1.00 85.88 296 ASP A C 1
ATOM 2307 O O . ASP A 1 296 ? 6.781 1.356 26.922 1.00 85.88 296 ASP A O 1
ATOM 2311 N N . ALA A 1 297 ? 6.456 -0.196 28.519 1.00 72.31 297 ALA A N 1
ATOM 2312 C CA . ALA A 1 297 ? 6.637 -1.352 27.651 1.00 72.31 297 ALA A CA 1
ATOM 2313 C C . ALA A 1 297 ? 5.608 -1.417 26.502 1.00 72.31 297 ALA A C 1
ATOM 2315 O O . ALA A 1 297 ? 5.914 -1.974 25.449 1.00 72.31 297 ALA A O 1
ATOM 2316 N N . SER A 1 298 ? 4.406 -0.838 26.654 1.00 76.12 298 SER A N 1
ATOM 2317 C CA . SER A 1 298 ? 3.388 -0.861 25.594 1.00 76.12 298 SER A CA 1
ATOM 2318 C C . SER A 1 298 ? 3.774 0.055 24.438 1.00 76.12 298 SER A C 1
ATOM 2320 O O . SER A 1 298 ? 3.679 -0.349 23.277 1.00 76.12 298 SER A O 1
ATOM 2322 N N . SER A 1 299 ? 4.230 1.271 24.737 1.00 73.62 299 SER A N 1
ATOM 2323 C CA . SER A 1 299 ? 4.737 2.193 23.717 1.00 73.62 299 SER A CA 1
ATOM 2324 C C . SER A 1 299 ? 6.073 1.726 23.147 1.00 73.62 299 SER A C 1
ATOM 2326 O O . SER A 1 299 ? 6.258 1.806 21.935 1.00 73.62 299 SER A O 1
ATOM 2328 N N . ALA A 1 300 ? 6.968 1.161 23.966 1.00 67.44 300 ALA A N 1
ATOM 2329 C CA . ALA A 1 300 ? 8.239 0.618 23.485 1.00 67.44 300 ALA A CA 1
ATOM 2330 C C . ALA A 1 300 ? 8.043 -0.506 22.446 1.00 67.44 300 ALA A C 1
ATOM 2332 O O . ALA A 1 300 ? 8.639 -0.451 21.373 1.00 67.44 300 ALA A O 1
ATOM 2333 N N . VAL A 1 301 ? 7.148 -1.469 22.709 1.00 69.62 301 VAL A N 1
ATOM 2334 C CA . VAL A 1 301 ? 6.830 -2.551 21.755 1.00 69.62 301 VAL A CA 1
ATOM 2335 C C . VAL A 1 301 ? 6.179 -2.011 20.475 1.00 69.62 301 VAL A C 1
ATOM 2337 O O . VAL A 1 301 ? 6.556 -2.430 19.386 1.00 69.62 301 VAL A O 1
ATOM 2340 N N . LYS A 1 302 ? 5.255 -1.043 20.565 1.00 74.00 302 LYS A N 1
ATOM 2341 C CA . LYS A 1 302 ? 4.632 -0.422 19.374 1.00 74.00 302 LYS A CA 1
ATOM 2342 C C . LYS A 1 302 ? 5.642 0.320 18.498 1.00 74.00 302 LYS A C 1
ATOM 2344 O O . LYS A 1 302 ? 5.532 0.296 17.275 1.00 74.00 302 LYS A O 1
ATOM 2349 N N . LEU A 1 303 ? 6.619 0.979 19.118 1.00 75.12 303 LEU A N 1
ATOM 2350 C CA . LEU A 1 303 ? 7.663 1.717 18.410 1.00 75.12 303 LEU A CA 1
ATOM 2351 C C . LEU A 1 303 ? 8.673 0.799 17.717 1.00 75.12 303 LEU A C 1
ATOM 2353 O O . LEU A 1 303 ? 9.314 1.255 16.774 1.00 75.12 303 LEU A O 1
ATOM 2357 N N . GLN A 1 304 ? 8.780 -0.477 18.107 1.00 69.06 304 GLN A N 1
ATOM 2358 C CA . GLN A 1 304 ? 9.700 -1.421 17.470 1.00 69.06 304 GLN A CA 1
ATOM 2359 C C . GLN A 1 304 ? 9.455 -1.532 15.960 1.00 69.06 304 GLN A C 1
ATOM 2361 O O . GLN A 1 304 ? 10.413 -1.451 15.202 1.00 69.06 304 GLN A O 1
ATOM 2366 N N . ASN A 1 305 ? 8.200 -1.616 15.503 1.00 68.56 305 ASN A N 1
ATOM 2367 C CA . ASN A 1 305 ? 7.897 -1.671 14.067 1.00 68.56 305 ASN A CA 1
ATOM 2368 C C . ASN A 1 305 ? 8.333 -0.390 13.336 1.00 68.56 305 ASN A C 1
ATOM 2370 O O . ASN A 1 305 ? 8.834 -0.464 12.222 1.00 68.56 305 ASN A O 1
ATOM 2374 N N . VAL A 1 306 ? 8.188 0.785 13.960 1.00 69.81 306 VAL A N 1
ATOM 2375 C CA . VAL A 1 306 ? 8.580 2.076 13.361 1.00 69.81 306 VAL A CA 1
ATOM 2376 C C . VAL A 1 306 ? 10.105 2.220 13.308 1.00 69.81 306 VAL A C 1
ATOM 2378 O O . VAL A 1 306 ? 10.647 2.735 12.329 1.00 69.81 306 VAL A O 1
ATOM 2381 N N . VAL A 1 307 ? 10.797 1.738 14.343 1.00 71.50 307 VAL A N 1
ATOM 2382 C CA . VAL A 1 307 ? 12.263 1.682 14.418 1.00 71.50 307 VAL A CA 1
ATOM 2383 C C . VAL A 1 307 ? 12.824 0.679 13.407 1.00 71.50 307 VAL A C 1
ATOM 2385 O O . VAL A 1 307 ? 13.796 1.009 12.737 1.00 71.50 307 VAL A O 1
ATOM 2388 N N . THR A 1 308 ? 12.193 -0.486 13.229 1.00 68.88 308 THR A N 1
ATOM 2389 C CA . THR A 1 308 ? 12.562 -1.454 12.184 1.00 68.88 308 THR A CA 1
ATOM 2390 C C . THR A 1 308 ? 12.277 -0.906 10.783 1.00 68.88 308 THR A C 1
ATOM 2392 O O . THR A 1 308 ? 13.152 -1.013 9.939 1.00 68.88 308 THR A O 1
ATOM 2395 N N . PHE A 1 309 ? 11.134 -0.247 10.540 1.00 67.06 309 PHE A N 1
ATOM 2396 C CA . PHE A 1 309 ? 10.805 0.319 9.220 1.00 67.06 309 PHE A CA 1
ATOM 2397 C C . PHE A 1 309 ? 11.842 1.368 8.779 1.00 67.06 309 PHE A C 1
ATOM 2399 O O . PHE A 1 309 ? 12.430 1.277 7.709 1.00 67.06 309 PHE A O 1
ATOM 2406 N N . ASN A 1 310 ? 12.099 2.370 9.626 1.00 64.56 310 ASN A N 1
ATOM 2407 C CA . ASN A 1 310 ? 12.916 3.529 9.245 1.00 64.56 310 ASN A CA 1
ATOM 2408 C C . ASN A 1 310 ? 14.417 3.340 9.529 1.00 64.56 310 ASN A C 1
ATOM 2410 O O . ASN A 1 310 ? 15.245 4.049 8.969 1.00 64.56 310 ASN A O 1
ATOM 2414 N N . GLY A 1 311 ? 14.773 2.411 10.421 1.00 63.03 311 GLY A N 1
ATOM 2415 C CA . GLY A 1 311 ? 16.157 1.988 10.663 1.00 63.03 311 GLY A CA 1
ATOM 2416 C C . GLY A 1 311 ? 16.582 0.811 9.788 1.00 63.03 311 GLY A C 1
ATOM 2417 O O . GLY A 1 311 ? 17.769 0.509 9.728 1.00 63.03 311 GLY A O 1
ATOM 2418 N N . GLY A 1 312 ? 15.616 0.163 9.132 1.00 57.94 312 GLY A N 1
ATOM 2419 C CA . GLY A 1 312 ? 15.815 -0.849 8.110 1.00 57.94 312 GLY A CA 1
ATOM 2420 C C . GLY A 1 312 ? 16.485 -0.244 6.890 1.00 57.94 312 GLY A C 1
ATOM 2421 O O . GLY A 1 312 ? 17.657 -0.526 6.684 1.00 57.94 312 GLY A O 1
ATOM 2422 N N . ASP A 1 313 ? 15.805 0.666 6.180 1.00 51.19 313 ASP A N 1
ATOM 2423 C CA . ASP A 1 313 ? 16.327 1.409 5.010 1.00 51.19 313 ASP A CA 1
ATOM 2424 C C . ASP A 1 313 ? 17.732 2.002 5.224 1.00 51.19 313 ASP A C 1
ATOM 2426 O O . ASP A 1 313 ? 18.599 1.903 4.357 1.00 51.19 313 ASP A O 1
ATOM 2430 N N . MET A 1 314 ? 17.998 2.516 6.427 1.00 54.62 314 MET A N 1
ATOM 2431 C CA . MET A 1 314 ? 19.294 3.064 6.842 1.00 54.62 314 MET A CA 1
ATOM 2432 C C . MET A 1 314 ? 20.418 2.002 6.970 1.00 54.62 314 MET A C 1
ATOM 2434 O O . MET A 1 314 ? 21.530 2.308 7.396 1.00 54.62 314 MET A O 1
ATOM 2438 N N . ILE A 1 315 ? 20.145 0.743 6.625 1.00 51.09 315 ILE A N 1
ATOM 2439 C CA . ILE A 1 315 ? 21.116 -0.339 6.387 1.00 51.09 315 ILE A CA 1
ATOM 2440 C C . ILE A 1 315 ? 21.170 -0.691 4.883 1.00 51.09 315 ILE A C 1
ATOM 2442 O O . ILE A 1 315 ? 22.171 -1.225 4.422 1.00 51.09 315 ILE A O 1
ATOM 2446 N N . LEU A 1 316 ? 20.125 -0.377 4.110 1.00 43.19 316 LEU A N 1
ATOM 2447 C CA . LEU A 1 316 ? 19.898 -0.847 2.737 1.00 43.19 316 LEU A CA 1
ATOM 2448 C C . LEU A 1 316 ? 20.412 0.136 1.681 1.00 43.19 316 LEU A C 1
ATOM 2450 O O . LEU A 1 316 ? 21.092 -0.272 0.742 1.00 43.19 316 LEU A O 1
ATOM 2454 N N . LEU A 1 317 ? 20.185 1.442 1.854 1.00 38.31 317 LEU A N 1
ATOM 2455 C CA . LEU A 1 317 ? 20.714 2.450 0.923 1.00 38.31 317 LEU A CA 1
ATOM 2456 C C . LEU A 1 317 ? 22.231 2.668 1.032 1.00 38.31 317 LEU A C 1
ATOM 2458 O O . LEU A 1 317 ? 22.852 3.191 0.101 1.00 38.31 317 LEU A O 1
ATOM 2462 N N . PHE A 1 318 ? 22.845 2.187 2.114 1.00 37.88 318 PHE A N 1
ATOM 2463 C CA . PHE A 1 318 ? 24.299 2.081 2.244 1.00 37.88 318 PHE A CA 1
ATOM 2464 C C . PHE A 1 318 ? 24.918 0.985 1.355 1.00 37.88 318 PHE A C 1
ATOM 2466 O O . PHE A 1 318 ? 26.084 1.104 0.988 1.00 37.88 318 PHE A O 1
ATOM 2473 N N . ASP A 1 319 ? 24.150 -0.019 0.916 1.00 40.94 319 ASP A N 1
ATOM 2474 C CA . ASP A 1 319 ? 24.628 -1.016 -0.059 1.00 40.94 319 ASP A CA 1
ATOM 2475 C C . ASP A 1 319 ? 24.677 -0.452 -1.501 1.00 40.94 319 ASP A C 1
ATOM 2477 O O . ASP A 1 319 ? 25.347 -1.013 -2.369 1.00 40.94 319 ASP A O 1
ATOM 2481 N N . PHE A 1 320 ? 24.040 0.703 -1.751 1.00 36.41 320 PHE A N 1
ATOM 2482 C CA . PHE A 1 320 ? 24.225 1.518 -2.965 1.00 36.41 320 PHE A CA 1
ATOM 2483 C C . PHE A 1 320 ? 25.190 2.706 -2.785 1.00 36.41 320 PHE A C 1
ATOM 2485 O O . PHE A 1 320 ? 25.696 3.245 -3.775 1.00 36.41 320 PHE A O 1
ATOM 2492 N N . SER A 1 321 ? 25.446 3.132 -1.544 1.00 29.91 321 SER A N 1
ATOM 2493 C CA . SER A 1 321 ? 26.173 4.370 -1.219 1.00 29.91 321 SER A CA 1
ATOM 2494 C C . SER A 1 321 ? 27.242 4.107 -0.156 1.00 29.91 321 SER A C 1
ATOM 2496 O O . SER A 1 321 ? 26.925 3.922 1.015 1.00 29.91 321 SER A O 1
ATOM 2498 N N . VAL A 1 322 ? 28.514 4.098 -0.577 1.00 31.19 322 VAL A N 1
ATOM 2499 C CA . VAL A 1 322 ? 29.674 3.656 0.226 1.00 31.19 322 VAL A CA 1
ATOM 2500 C C . VAL A 1 322 ? 29.686 4.247 1.645 1.00 31.19 322 VAL A C 1
ATOM 2502 O O . VAL A 1 322 ? 29.595 5.455 1.849 1.00 31.19 322 VAL A O 1
ATOM 2505 N N . PHE A 1 323 ? 29.828 3.353 2.625 1.00 31.17 323 PHE A N 1
ATOM 2506 C CA . PHE A 1 323 ? 29.581 3.597 4.046 1.00 31.17 323 PHE A CA 1
ATOM 2507 C C . PHE A 1 323 ? 30.638 4.458 4.758 1.00 31.17 323 PHE A C 1
ATOM 2509 O O . PHE A 1 323 ? 31.833 4.171 4.697 1.00 31.17 323 PHE A O 1
ATOM 2516 N N . ILE A 1 324 ? 30.174 5.426 5.559 1.00 24.83 324 ILE A N 1
ATOM 2517 C CA . ILE A 1 324 ? 30.944 6.090 6.622 1.00 24.83 324 ILE A CA 1
ATOM 2518 C C . ILE A 1 324 ? 30.123 6.067 7.930 1.00 24.83 324 ILE A C 1
ATOM 2520 O O . ILE A 1 324 ? 28.956 6.437 7.949 1.00 24.83 324 ILE A O 1
ATOM 2524 N N . GLU A 1 325 ? 30.762 5.618 9.016 1.00 24.61 325 GLU A N 1
ATOM 2525 C CA . GLU A 1 325 ? 30.370 5.746 10.438 1.00 24.61 325 GLU A CA 1
ATOM 2526 C C . GLU A 1 325 ? 28.907 5.492 10.903 1.00 24.61 325 GLU A C 1
ATOM 2528 O O . GLU A 1 325 ? 28.267 6.378 11.463 1.00 24.61 325 GLU A O 1
ATOM 2533 N N . VAL A 1 326 ? 28.449 4.226 10.946 1.00 26.19 326 VAL A N 1
ATOM 2534 C CA . VAL A 1 326 ? 27.538 3.760 12.038 1.00 26.19 326 VAL A CA 1
ATOM 2535 C C . VAL A 1 326 ? 27.839 2.346 12.593 1.00 26.19 326 VAL A C 1
ATOM 2537 O O . VAL A 1 326 ? 27.002 1.731 13.257 1.00 26.19 326 VAL A O 1
ATOM 2540 N N . PHE A 1 327 ? 29.049 1.794 12.428 1.00 25.08 327 PHE A N 1
ATOM 2541 C CA . PHE A 1 327 ? 29.345 0.430 12.932 1.00 25.08 327 PHE A CA 1
ATOM 2542 C C . PHE A 1 327 ? 29.430 0.312 14.478 1.00 25.08 327 PHE A C 1
ATOM 2544 O O . PHE A 1 327 ? 29.577 -0.779 15.035 1.00 25.08 327 PHE A O 1
ATOM 2551 N N . CYS A 1 328 ? 29.299 1.433 15.198 1.00 24.17 328 CYS A N 1
ATOM 2552 C CA . CYS A 1 328 ? 29.433 1.522 16.657 1.00 24.17 328 CYS A CA 1
ATOM 2553 C C . CYS A 1 328 ? 28.117 1.412 17.455 1.00 24.17 328 CYS A C 1
ATOM 2555 O O . CYS A 1 328 ? 28.180 1.265 18.678 1.00 24.17 328 CYS A O 1
ATOM 2557 N N . ILE A 1 329 ? 26.935 1.472 16.820 1.00 26.47 329 ILE A N 1
ATOM 2558 C CA . ILE A 1 329 ? 25.643 1.500 17.546 1.00 26.47 329 ILE A CA 1
ATOM 2559 C C . ILE A 1 329 ? 24.970 0.116 17.616 1.00 26.47 329 ILE A C 1
ATOM 2561 O O . ILE A 1 329 ? 24.508 -0.280 18.689 1.00 26.47 329 ILE A O 1
ATOM 2565 N N . LEU A 1 330 ? 24.979 -0.677 16.537 1.00 28.03 330 LEU A N 1
ATOM 2566 C CA . LEU A 1 330 ? 24.277 -1.975 16.503 1.00 28.03 330 LEU A CA 1
ATOM 2567 C C . LEU A 1 330 ? 24.868 -3.038 17.454 1.00 28.03 330 LEU A C 1
ATOM 2569 O O . LEU A 1 330 ? 24.120 -3.843 18.009 1.00 28.03 330 LEU A O 1
ATOM 2573 N N . LYS A 1 331 ? 26.172 -2.979 17.772 1.00 25.59 331 LYS A N 1
ATOM 2574 C CA . LYS A 1 331 ? 26.790 -3.806 18.837 1.00 25.59 331 LYS A CA 1
ATOM 2575 C C . LYS A 1 331 ? 26.324 -3.441 20.262 1.00 25.59 331 LYS A C 1
ATOM 2577 O O . LYS A 1 331 ? 26.659 -4.158 21.205 1.00 25.59 331 LYS A O 1
ATOM 2582 N N . GLY A 1 332 ? 25.571 -2.351 20.438 1.00 25.22 332 GLY A N 1
ATOM 2583 C CA . GLY A 1 332 ? 24.981 -1.941 21.716 1.00 25.22 332 GLY A CA 1
ATOM 2584 C C . GLY A 1 332 ? 23.607 -2.562 21.985 1.00 25.22 332 GLY A C 1
ATOM 2585 O O . GLY A 1 332 ? 23.393 -3.145 23.046 1.00 25.22 332 GLY A O 1
ATOM 2586 N N . CYS A 1 333 ? 22.677 -2.460 21.032 1.00 27.36 333 CYS A N 1
ATOM 2587 C CA . CYS A 1 333 ? 21.261 -2.776 21.269 1.00 27.36 333 CYS A CA 1
ATOM 2588 C C . CYS A 1 333 ? 20.970 -4.272 21.479 1.00 27.36 333 CYS A C 1
ATOM 2590 O O . CYS A 1 333 ? 20.093 -4.604 22.270 1.00 27.36 333 CYS A O 1
ATOM 2592 N N . LEU A 1 334 ? 21.737 -5.177 20.859 1.00 25.86 334 LEU A N 1
ATOM 2593 C CA . LEU A 1 334 ? 21.571 -6.627 21.050 1.00 25.86 334 LEU A CA 1
ATOM 2594 C C . LEU A 1 334 ? 22.293 -7.169 22.307 1.00 25.86 334 LEU A C 1
ATOM 2596 O O . LEU A 1 334 ? 22.231 -8.361 22.593 1.00 25.86 334 LEU A O 1
ATOM 2600 N N . ARG A 1 335 ? 22.988 -6.316 23.080 1.00 26.14 335 ARG A N 1
ATOM 2601 C CA . ARG A 1 335 ? 23.863 -6.740 24.195 1.00 26.14 335 ARG A CA 1
ATOM 2602 C C . ARG A 1 335 ? 23.289 -6.493 25.598 1.00 26.14 335 ARG A C 1
ATOM 2604 O O . ARG A 1 335 ? 24.014 -6.600 26.580 1.00 26.14 335 ARG A O 1
ATOM 2611 N N . LEU A 1 336 ? 21.988 -6.210 25.708 1.00 26.39 336 LEU A N 1
ATOM 2612 C CA . LEU A 1 336 ? 21.287 -5.983 26.985 1.00 26.39 336 LEU A CA 1
ATOM 2613 C C . LEU A 1 336 ? 20.771 -7.262 27.684 1.00 26.39 336 LEU A C 1
ATOM 2615 O O . LEU A 1 336 ? 19.996 -7.163 28.632 1.00 26.39 336 LEU A O 1
ATOM 2619 N N . LEU A 1 337 ? 21.212 -8.455 27.257 1.00 26.42 337 LEU A N 1
ATOM 2620 C CA . LEU A 1 337 ? 20.805 -9.741 27.852 1.00 26.42 337 LEU A CA 1
ATOM 2621 C C . LEU A 1 337 ? 21.953 -10.680 28.281 1.00 26.42 337 LEU A C 1
ATOM 2623 O O . LEU A 1 337 ? 21.678 -11.716 28.883 1.00 26.42 337 LEU A O 1
ATOM 2627 N N . THR A 1 338 ? 23.227 -10.335 28.052 1.00 23.28 338 THR A N 1
ATOM 2628 C CA . THR A 1 338 ? 24.374 -11.130 28.546 1.00 23.28 338 THR A CA 1
ATOM 2629 C C . THR A 1 338 ? 25.606 -10.282 28.869 1.00 23.28 338 THR A C 1
ATOM 2631 O O . THR A 1 338 ? 25.779 -9.169 28.381 1.00 23.28 338 THR A O 1
ATOM 2634 N N . TYR A 1 339 ? 26.441 -10.810 29.768 1.00 20.94 339 TYR A N 1
ATOM 2635 C CA . TYR A 1 339 ? 27.431 -10.050 30.534 1.00 20.94 339 TYR A CA 1
ATOM 2636 C C . TYR A 1 339 ? 28.744 -9.732 29.783 1.00 20.94 339 TYR A C 1
ATOM 2638 O O . TYR A 1 339 ? 29.048 -10.275 28.724 1.00 20.94 339 TYR A O 1
ATOM 2646 N N . SER A 1 340 ? 29.521 -8.840 30.403 1.00 24.55 340 SER A N 1
ATOM 2647 C CA . SER A 1 340 ? 30.884 -8.384 30.075 1.00 24.55 340 SER A CA 1
ATOM 2648 C C . SER A 1 340 ? 31.811 -9.373 29.338 1.00 24.55 340 SER A C 1
ATOM 2650 O O . SER A 1 340 ? 31.987 -10.496 29.803 1.00 24.55 340 SER A O 1
ATOM 2652 N N . LEU A 1 341 ? 32.519 -8.898 28.294 1.00 22.86 341 LEU A N 1
ATOM 2653 C CA . LEU A 1 341 ? 33.995 -8.731 28.302 1.00 22.86 341 LEU A CA 1
ATOM 2654 C C . LEU A 1 341 ? 34.579 -8.193 26.963 1.00 22.86 341 LEU A C 1
ATOM 2656 O O . LEU A 1 341 ? 33.980 -8.344 25.901 1.00 22.86 341 LEU A O 1
ATOM 2660 N N . SER A 1 342 ? 35.763 -7.567 27.096 1.00 25.66 342 SER A N 1
ATOM 2661 C CA . SER A 1 342 ? 36.895 -7.327 26.160 1.00 25.66 342 SER A CA 1
ATOM 2662 C C . SER A 1 342 ? 36.697 -7.016 24.655 1.00 25.66 342 SER A C 1
ATOM 2664 O O . SER A 1 342 ? 36.166 -7.840 23.919 1.00 25.66 342 SER A O 1
ATOM 2666 N N . ALA A 1 343 ? 37.275 -5.876 24.220 1.00 24.31 343 ALA A N 1
ATOM 2667 C CA . ALA A 1 343 ? 37.887 -5.514 22.910 1.00 24.31 343 ALA A CA 1
ATOM 2668 C C . ALA A 1 343 ? 37.693 -3.991 22.690 1.00 24.31 343 ALA A C 1
ATOM 2670 O O . ALA A 1 343 ? 36.568 -3.553 22.473 1.00 24.31 343 ALA A O 1
ATOM 2671 N N . LYS A 1 344 ? 38.649 -3.114 23.038 1.00 26.22 344 LYS A N 1
ATOM 2672 C CA . LYS A 1 344 ? 39.890 -2.718 22.320 1.00 26.22 344 LYS A CA 1
ATOM 2673 C C . LYS A 1 344 ? 39.639 -1.954 21.006 1.00 26.22 344 LYS A C 1
ATOM 2675 O O . LYS A 1 344 ? 39.007 -2.477 20.100 1.00 26.22 344 LYS A O 1
ATOM 2680 N N . ASN A 1 345 ? 40.182 -0.734 20.939 1.00 30.92 345 ASN A N 1
ATOM 2681 C CA . ASN A 1 345 ? 40.069 0.208 19.819 1.00 30.92 345 ASN A CA 1
ATOM 2682 C C . ASN A 1 345 ? 41.077 -0.097 18.695 1.00 30.92 345 ASN A C 1
ATOM 2684 O O . ASN A 1 345 ? 42.183 -0.560 18.980 1.00 30.92 345 ASN A O 1
ATOM 2688 N N . THR A 1 346 ? 40.733 0.316 17.474 1.00 26.97 346 THR A N 1
ATOM 2689 C CA . THR A 1 346 ? 41.629 0.588 16.331 1.00 26.97 346 THR A CA 1
ATOM 2690 C C . THR A 1 346 ? 41.053 1.764 15.524 1.00 26.97 346 THR A C 1
ATOM 2692 O O . THR A 1 346 ? 39.844 1.990 15.589 1.00 26.97 346 THR A O 1
ATOM 2695 N N . ASP A 1 347 ? 41.900 2.523 14.822 1.00 25.41 347 ASP A N 1
ATOM 2696 C CA . ASP A 1 347 ? 41.553 3.831 14.230 1.00 25.41 347 ASP A CA 1
ATOM 2697 C C . ASP A 1 347 ? 40.668 3.796 12.960 1.00 25.41 347 ASP A C 1
ATOM 2699 O O . ASP A 1 347 ? 40.693 2.806 12.224 1.00 25.41 347 ASP A O 1
ATOM 2703 N N . PRO A 1 348 ? 39.928 4.889 12.662 1.00 30.22 348 PRO A N 1
ATOM 2704 C CA . PRO A 1 348 ? 39.042 5.007 11.502 1.00 30.22 348 PRO A CA 1
ATOM 2705 C C . PRO A 1 348 ? 39.629 5.858 10.347 1.00 30.22 348 PRO A C 1
ATOM 2707 O O . PRO A 1 348 ? 39.088 6.910 10.017 1.00 30.22 348 PRO A O 1
ATOM 2710 N N . GLU A 1 349 ? 40.696 5.406 9.676 1.00 29.83 349 GLU A N 1
ATOM 2711 C CA . GLU A 1 349 ? 41.184 6.031 8.421 1.00 29.83 349 GLU A CA 1
ATOM 2712 C C . GLU A 1 349 ? 41.255 5.043 7.242 1.00 29.83 349 GLU A C 1
ATOM 2714 O O . GLU A 1 349 ? 42.330 4.655 6.786 1.00 29.83 349 GLU A O 1
ATOM 2719 N N . ILE A 1 350 ? 40.096 4.652 6.698 1.00 32.38 350 ILE A N 1
ATOM 2720 C CA . ILE A 1 350 ? 40.003 3.987 5.387 1.00 32.38 350 ILE A CA 1
ATOM 2721 C C . ILE A 1 350 ? 38.793 4.529 4.610 1.00 32.38 350 ILE A C 1
ATOM 2723 O O . ILE A 1 350 ? 37.668 4.476 5.095 1.00 32.38 350 ILE A O 1
ATOM 2727 N N . GLY A 1 351 ? 39.006 4.941 3.354 1.00 32.75 351 GLY A N 1
ATOM 2728 C CA . GLY A 1 351 ? 38.044 4.566 2.307 1.00 32.75 351 GLY A CA 1
ATOM 2729 C C . GLY A 1 351 ? 37.081 5.599 1.715 1.00 32.75 351 GLY A C 1
ATOM 2730 O O . GLY A 1 351 ? 36.129 5.168 1.073 1.00 32.75 351 GLY A O 1
ATOM 2731 N N . LYS A 1 352 ? 37.314 6.918 1.798 1.00 30.88 352 LYS A N 1
ATOM 2732 C CA . LYS A 1 352 ? 36.655 7.839 0.841 1.00 30.88 352 LYS A CA 1
ATOM 2733 C C . LYS A 1 352 ? 37.166 7.549 -0.576 1.00 30.88 352 LYS A C 1
ATOM 2735 O O . LYS A 1 352 ? 38.278 7.962 -0.901 1.00 30.88 352 LYS A O 1
ATOM 2740 N N . LYS A 1 353 ? 36.386 6.821 -1.382 1.00 38.50 353 LYS A N 1
ATOM 2741 C CA . LYS A 1 353 ? 36.596 6.632 -2.827 1.00 38.50 353 LYS A CA 1
ATOM 2742 C C . LYS A 1 353 ? 35.263 6.582 -3.564 1.00 38.50 353 LYS A C 1
ATOM 2744 O O . LYS A 1 353 ? 34.315 5.957 -3.089 1.00 38.50 353 LYS A O 1
ATOM 2749 N N . GLU A 1 354 ? 35.222 7.274 -4.692 1.00 35.66 354 GLU A N 1
ATOM 2750 C CA . GLU A 1 354 ? 34.022 7.550 -5.471 1.00 35.66 354 GLU A CA 1
ATOM 2751 C C . GLU A 1 354 ? 33.455 6.318 -6.205 1.00 35.66 354 GLU A C 1
ATOM 2753 O O . GLU A 1 354 ? 34.118 5.288 -6.365 1.00 35.66 354 GLU A O 1
ATOM 2758 N N . VAL A 1 355 ? 32.197 6.419 -6.654 1.00 42.09 355 VAL A N 1
ATOM 2759 C CA . VAL A 1 355 ? 31.524 5.374 -7.448 1.00 42.09 355 VAL A CA 1
ATOM 2760 C C . VAL A 1 355 ? 30.862 5.990 -8.676 1.00 42.09 355 VAL A C 1
ATOM 2762 O O . VAL A 1 355 ? 29.745 6.493 -8.627 1.00 42.09 355 VAL A O 1
ATOM 2765 N N . HIS A 1 356 ? 31.537 5.884 -9.816 1.00 49.78 356 HIS A N 1
ATOM 2766 C CA . HIS A 1 356 ? 30.992 6.279 -11.113 1.00 49.78 356 HIS A CA 1
ATOM 2767 C C . HIS A 1 356 ? 30.999 5.087 -12.079 1.00 49.78 356 HIS A C 1
ATOM 2769 O O . HIS A 1 356 ? 31.867 4.209 -12.004 1.00 49.78 356 HIS A O 1
ATOM 2775 N N . ALA A 1 357 ? 30.123 5.110 -13.090 1.00 47.06 357 ALA A N 1
ATOM 2776 C CA . ALA A 1 357 ? 30.183 4.173 -14.223 1.00 47.06 357 ALA A CA 1
ATOM 2777 C C . ALA A 1 357 ? 31.515 4.246 -15.018 1.00 47.06 357 ALA A C 1
ATOM 2779 O O . ALA A 1 357 ? 31.791 3.398 -15.863 1.00 47.06 357 ALA A O 1
ATOM 2780 N N . ARG A 1 358 ? 32.350 5.263 -14.750 1.00 45.75 358 ARG A N 1
ATOM 2781 C CA . ARG A 1 358 ? 33.696 5.450 -15.317 1.00 45.75 358 ARG A CA 1
ATOM 2782 C C . ARG A 1 358 ? 34.838 4.982 -14.405 1.00 45.75 358 ARG A C 1
ATOM 2784 O O . ARG A 1 358 ? 35.972 4.948 -14.867 1.00 45.75 358 ARG A O 1
ATOM 2791 N N . GLU A 1 359 ? 34.558 4.619 -13.150 1.00 57.25 359 GLU A N 1
ATOM 2792 C CA . GLU A 1 359 ? 35.589 4.423 -12.109 1.00 57.25 359 GLU A CA 1
ATOM 2793 C C . GLU A 1 359 ? 35.505 3.076 -11.368 1.00 57.25 359 GLU A C 1
ATOM 2795 O O . GLU A 1 359 ? 36.278 2.817 -10.451 1.00 57.25 359 GLU A O 1
ATOM 2800 N N . GLY A 1 360 ? 34.616 2.176 -11.796 1.00 63.81 360 GLY A N 1
ATOM 2801 C CA . GLY A 1 360 ? 34.562 0.802 -11.277 1.00 63.81 360 GLY A CA 1
ATOM 2802 C C . GLY A 1 360 ? 33.175 0.167 -11.267 1.00 63.81 360 GLY A C 1
ATOM 2803 O O . GLY A 1 360 ? 33.077 -1.054 -11.139 1.00 63.81 360 GLY A O 1
ATOM 2804 N N . GLY A 1 361 ? 32.111 0.960 -11.447 1.00 73.44 361 GLY A N 1
ATOM 2805 C CA . GLY A 1 361 ? 30.745 0.445 -11.561 1.00 73.44 361 GLY A CA 1
ATOM 2806 C C . GLY A 1 361 ? 30.640 -0.665 -12.613 1.00 73.44 361 GLY A C 1
ATOM 2807 O O . GLY A 1 361 ? 31.129 -0.521 -13.735 1.00 73.44 361 GLY A O 1
ATOM 2808 N N . GLY A 1 362 ? 30.053 -1.798 -12.225 1.00 75.69 362 GLY A N 1
ATOM 2809 C CA . GLY A 1 362 ? 29.832 -2.952 -13.098 1.00 75.69 362 GLY A CA 1
ATOM 2810 C C . GLY A 1 362 ? 31.073 -3.755 -13.504 1.00 75.69 362 GLY A C 1
ATOM 2811 O O . GLY A 1 362 ? 30.932 -4.721 -14.255 1.00 75.69 362 GLY A O 1
ATOM 2812 N N . GLN A 1 363 ? 32.273 -3.425 -13.011 1.00 84.50 363 GLN A N 1
ATOM 2813 C CA . GLN A 1 363 ? 33.445 -4.291 -13.188 1.00 84.50 363 GLN A CA 1
ATOM 2814 C C . GLN A 1 363 ? 33.267 -5.580 -12.366 1.00 84.50 363 GLN A C 1
ATOM 2816 O O . GLN A 1 363 ? 32.945 -5.474 -11.185 1.00 84.50 363 GLN 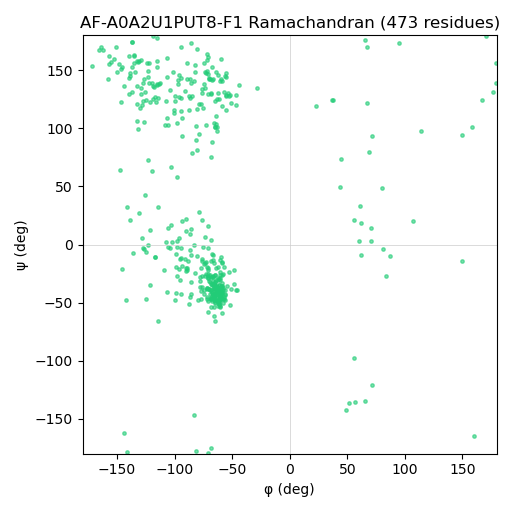A O 1
ATOM 2821 N N . PRO A 1 364 ? 33.454 -6.788 -12.935 1.00 87.38 364 PRO A N 1
ATOM 2822 C CA . PRO A 1 364 ? 33.272 -8.045 -12.207 1.00 87.38 364 PRO A CA 1
ATOM 2823 C C . PRO A 1 364 ? 34.108 -8.144 -10.918 1.00 87.38 364 PRO A C 1
ATOM 2825 O O . PRO A 1 364 ? 35.240 -7.660 -10.891 1.00 87.38 364 PRO A O 1
ATOM 2828 N N . PRO A 1 365 ? 33.619 -8.838 -9.872 1.00 87.69 365 PRO A N 1
ATOM 2829 C CA . PRO A 1 365 ? 34.387 -9.056 -8.653 1.00 87.69 365 PRO A CA 1
ATOM 2830 C C . PRO A 1 365 ? 35.632 -9.898 -8.945 1.00 87.69 365 PRO A C 1
ATOM 2832 O O . PRO A 1 365 ? 35.637 -10.787 -9.808 1.00 87.69 365 PRO A O 1
ATOM 2835 N N . HIS A 1 366 ? 36.694 -9.642 -8.191 1.00 81.00 366 HIS A N 1
ATOM 2836 C CA . HIS A 1 366 ? 37.976 -10.339 -8.290 1.00 81.00 366 HIS A CA 1
ATOM 2837 C C . HIS A 1 366 ? 38.306 -11.044 -6.965 1.00 81.00 366 HIS A C 1
ATOM 2839 O O . HIS A 1 366 ? 37.517 -11.009 -6.021 1.00 81.00 366 HIS A O 1
ATOM 2845 N N . GLY A 1 367 ? 39.445 -11.739 -6.911 1.00 90.44 367 GLY A N 1
ATOM 2846 C CA . GLY A 1 367 ? 39.957 -12.332 -5.674 1.00 90.44 367 GLY A CA 1
ATOM 2847 C C . GLY A 1 367 ? 38.987 -13.296 -4.981 1.00 90.44 367 GLY A C 1
ATOM 2848 O O . GLY A 1 367 ? 38.379 -14.165 -5.615 1.00 90.44 367 GLY A O 1
ATOM 2849 N N . SER A 1 368 ? 38.881 -13.146 -3.661 1.00 92.69 368 SER A N 1
ATOM 2850 C CA . SER A 1 368 ? 38.162 -14.049 -2.758 1.00 92.69 368 SER A CA 1
ATOM 2851 C C . SER A 1 368 ? 36.657 -14.142 -3.053 1.00 92.69 368 SER A C 1
ATOM 2853 O O . SER A 1 368 ? 36.134 -15.248 -3.214 1.00 92.69 368 SER A O 1
ATOM 2855 N N . LEU A 1 369 ? 35.973 -13.002 -3.215 1.00 91.12 369 LEU A N 1
ATOM 2856 C CA . LEU A 1 369 ? 34.542 -12.945 -3.519 1.00 91.12 369 LEU A CA 1
ATOM 2857 C C . LEU A 1 369 ? 34.231 -13.598 -4.873 1.00 91.12 369 LEU A C 1
ATOM 2859 O O . LEU A 1 369 ? 33.264 -14.349 -4.991 1.00 91.12 369 LEU A O 1
ATOM 2863 N N . SER A 1 370 ? 35.070 -13.371 -5.887 1.00 93.56 370 SER A N 1
ATOM 2864 C CA . SER A 1 370 ? 34.901 -13.982 -7.214 1.00 93.56 370 SER A CA 1
ATOM 2865 C C . SER A 1 370 ? 34.931 -15.514 -7.143 1.00 93.56 370 SER A C 1
ATOM 2867 O O . SER A 1 370 ? 34.075 -16.196 -7.714 1.00 93.56 370 SER A O 1
ATOM 2869 N N . TRP A 1 371 ? 35.865 -16.073 -6.365 1.00 93.12 371 TRP A N 1
ATOM 2870 C CA . TRP A 1 371 ? 35.918 -17.512 -6.101 1.00 93.12 371 TRP A CA 1
ATOM 2871 C C . TRP A 1 371 ? 34.683 -18.002 -5.326 1.00 93.12 371 TRP A C 1
ATOM 2873 O O . TRP A 1 371 ? 34.083 -19.007 -5.709 1.00 93.12 371 TRP A O 1
ATOM 2883 N N . ALA A 1 372 ? 34.247 -17.269 -4.298 1.00 94.06 372 ALA A N 1
ATOM 2884 C CA . ALA A 1 372 ? 33.073 -17.618 -3.498 1.00 94.06 372 ALA A CA 1
ATOM 2885 C C . ALA A 1 372 ? 31.764 -17.610 -4.315 1.00 94.06 372 ALA A C 1
ATOM 2887 O O . ALA A 1 372 ? 30.917 -18.487 -4.124 1.00 94.06 372 ALA A O 1
ATOM 2888 N N . ILE A 1 373 ? 31.616 -16.683 -5.269 1.00 95.69 373 ILE A N 1
ATOM 2889 C CA . ILE A 1 373 ? 30.494 -16.627 -6.224 1.00 95.69 373 ILE A CA 1
ATOM 2890 C C . ILE A 1 373 ? 30.513 -17.848 -7.146 1.00 95.69 373 ILE A C 1
ATOM 2892 O O . ILE A 1 373 ? 29.495 -18.529 -7.288 1.00 95.69 373 ILE A O 1
ATOM 2896 N N . ASN A 1 374 ? 31.673 -18.174 -7.720 1.00 93.88 374 ASN A N 1
ATOM 2897 C CA . ASN A 1 374 ? 31.823 -19.346 -8.583 1.00 93.88 374 ASN A CA 1
ATOM 2898 C C . ASN A 1 374 ? 31.558 -20.658 -7.823 1.00 93.88 374 ASN A C 1
ATOM 2900 O O . ASN A 1 374 ? 30.913 -21.552 -8.365 1.00 93.88 374 ASN A O 1
ATOM 2904 N N . ASN A 1 375 ? 31.967 -20.760 -6.556 1.00 93.38 375 ASN A N 1
ATOM 2905 C CA . ASN A 1 375 ? 31.697 -21.925 -5.711 1.00 93.38 375 ASN A CA 1
ATOM 2906 C C . ASN A 1 375 ? 30.216 -22.032 -5.282 1.00 93.38 375 ASN A C 1
ATOM 2908 O O . ASN A 1 375 ? 29.673 -23.132 -5.235 1.00 93.38 375 ASN A O 1
ATOM 2912 N N . SER A 1 376 ? 29.550 -20.907 -4.993 1.00 94.06 376 SER A N 1
ATOM 2913 C CA . SER A 1 376 ? 28.170 -20.896 -4.465 1.00 94.06 376 SER A CA 1
ATOM 2914 C C . SER A 1 376 ? 27.089 -20.947 -5.555 1.00 94.06 376 SER A C 1
ATOM 2916 O O . SER A 1 376 ? 26.025 -21.524 -5.339 1.00 94.06 376 SER A O 1
ATOM 2918 N N . PHE A 1 377 ? 27.348 -20.360 -6.731 1.00 96.19 377 PHE A N 1
ATOM 2919 C CA . PHE A 1 377 ? 26.367 -20.214 -7.820 1.00 96.19 377 PHE A CA 1
ATOM 2920 C C . PHE A 1 377 ? 26.840 -20.797 -9.163 1.00 96.19 377 PHE A C 1
ATOM 2922 O O . PHE A 1 377 ? 26.074 -20.854 -10.125 1.00 96.19 377 PHE A O 1
ATOM 2929 N N . GLY A 1 378 ? 28.093 -21.247 -9.261 1.00 95.94 378 GLY A N 1
ATOM 2930 C CA . GLY A 1 378 ? 28.683 -21.831 -10.468 1.00 95.94 378 GLY A CA 1
ATOM 2931 C C . GLY A 1 378 ? 29.234 -20.817 -11.475 1.00 95.94 378 GLY A C 1
ATOM 2932 O O . GLY A 1 378 ? 30.128 -21.180 -12.234 1.00 95.94 378 GLY A O 1
ATOM 2933 N N . SER A 1 379 ? 28.712 -19.586 -11.513 1.00 96.69 379 SER A N 1
ATOM 2934 C CA . SER A 1 379 ? 29.319 -18.438 -12.206 1.00 96.69 379 SER A CA 1
ATOM 2935 C C . SER A 1 379 ? 28.675 -17.109 -11.781 1.00 96.69 379 SER A C 1
ATOM 2937 O O . SER A 1 379 ? 27.596 -17.098 -11.177 1.00 96.69 379 SER A O 1
ATOM 2939 N N . LEU A 1 380 ? 29.302 -15.982 -12.134 1.00 96.19 380 LEU A N 1
ATOM 2940 C CA . LEU A 1 380 ? 28.751 -14.639 -11.917 1.00 96.19 380 LEU A CA 1
ATOM 2941 C C . LEU A 1 380 ? 27.430 -14.423 -12.673 1.00 96.19 380 LEU A C 1
ATOM 2943 O O . LEU A 1 380 ? 26.485 -13.861 -12.126 1.00 96.19 380 LEU A O 1
ATOM 2947 N N . GLU A 1 381 ? 27.325 -14.918 -13.906 1.00 97.56 381 GLU A N 1
ATOM 2948 C CA . GLU A 1 381 ? 26.117 -14.800 -14.730 1.00 97.56 381 GLU A CA 1
ATOM 2949 C C . GLU A 1 381 ? 24.950 -15.583 -14.116 1.00 97.56 381 GLU A C 1
ATOM 2951 O O . GLU A 1 381 ? 23.805 -15.142 -14.196 1.00 97.56 381 GLU A O 1
ATOM 2956 N N . LYS A 1 382 ? 25.227 -16.719 -13.459 1.00 98.38 382 LYS A N 1
ATOM 2957 C CA . LYS A 1 382 ? 24.219 -17.498 -12.724 1.00 98.38 382 LYS A CA 1
ATOM 2958 C C . LYS A 1 382 ? 23.748 -16.791 -11.454 1.00 98.38 382 LYS A C 1
ATOM 2960 O O . LYS A 1 382 ? 22.555 -16.833 -11.161 1.00 98.38 382 LYS A O 1
ATOM 2965 N N . LEU A 1 383 ? 24.647 -16.114 -10.736 1.00 98.06 383 LEU A N 1
ATOM 2966 C CA . LEU A 1 383 ? 24.276 -15.247 -9.614 1.00 98.06 383 LEU A CA 1
ATOM 2967 C C . LEU A 1 383 ? 23.374 -14.094 -10.087 1.00 98.06 383 LEU A C 1
ATOM 2969 O O . LEU A 1 383 ? 22.276 -13.925 -9.559 1.00 98.06 383 LEU A O 1
ATOM 2973 N N . ILE A 1 384 ? 23.794 -13.364 -11.123 1.00 97.50 384 ILE A N 1
ATOM 2974 C CA . ILE A 1 384 ? 23.026 -12.264 -11.727 1.00 97.50 384 ILE A CA 1
ATOM 2975 C C . ILE A 1 384 ? 21.649 -12.753 -12.202 1.00 97.50 384 ILE A C 1
ATOM 2977 O O . ILE A 1 384 ? 20.631 -12.128 -11.906 1.00 97.50 384 ILE A O 1
ATOM 2981 N N . ALA A 1 385 ? 21.588 -13.906 -12.877 1.00 98.38 385 ALA A N 1
ATOM 2982 C CA . ALA A 1 385 ? 20.331 -14.509 -13.311 1.00 98.38 385 ALA A CA 1
ATOM 2983 C C . ALA A 1 385 ? 19.416 -14.881 -12.132 1.00 98.38 385 ALA A C 1
ATOM 2985 O O . ALA A 1 385 ? 18.210 -14.642 -12.216 1.00 98.38 385 ALA A O 1
ATOM 2986 N N . LYS A 1 386 ? 19.963 -15.409 -11.024 1.00 98.38 386 LYS A N 1
ATOM 2987 C CA . LYS A 1 386 ? 19.179 -15.682 -9.810 1.00 98.38 386 LYS A CA 1
ATOM 2988 C C . LYS A 1 386 ? 18.664 -14.386 -9.184 1.00 98.38 386 LYS A C 1
ATOM 2990 O O . LYS A 1 386 ? 17.459 -14.268 -9.011 1.00 98.38 386 LYS A O 1
ATOM 2995 N N . MET A 1 387 ? 19.523 -13.408 -8.891 1.00 98.00 387 MET A N 1
ATOM 2996 C CA . MET A 1 387 ? 19.092 -12.151 -8.255 1.00 98.00 387 MET A CA 1
ATOM 2997 C C . MET A 1 387 ? 18.054 -11.396 -9.096 1.00 98.00 387 MET A C 1
ATOM 2999 O O . MET A 1 387 ? 17.075 -10.897 -8.546 1.00 98.00 387 MET A O 1
ATOM 3003 N N . ASN A 1 388 ? 18.190 -11.399 -10.426 1.00 97.94 388 ASN A N 1
ATOM 3004 C CA . ASN A 1 388 ? 17.178 -10.829 -11.317 1.00 97.94 388 ASN A CA 1
ATOM 3005 C C . ASN A 1 388 ? 15.846 -11.592 -11.274 1.00 97.94 388 ASN A C 1
ATOM 3007 O O . ASN A 1 388 ? 14.793 -10.960 -11.334 1.00 97.94 388 ASN A O 1
ATOM 3011 N N . ALA A 1 389 ? 15.868 -12.924 -11.161 1.00 98.44 389 ALA A N 1
ATOM 3012 C CA . ALA A 1 389 ? 14.653 -13.725 -11.033 1.00 98.44 389 ALA A CA 1
ATOM 3013 C C . ALA A 1 389 ? 13.947 -13.491 -9.685 1.00 98.44 389 ALA A C 1
ATOM 3015 O O . ALA A 1 389 ? 12.742 -13.245 -9.675 1.00 98.44 389 ALA A O 1
ATOM 3016 N N . GLU A 1 390 ? 14.684 -13.497 -8.568 1.00 97.94 390 GLU A N 1
ATOM 3017 C CA . GLU A 1 390 ? 14.108 -13.247 -7.238 1.00 97.94 390 GLU A CA 1
ATOM 3018 C C . GLU A 1 390 ? 13.567 -11.808 -7.125 1.00 97.94 390 GLU A C 1
ATOM 3020 O O . GLU A 1 390 ? 12.421 -11.610 -6.725 1.00 97.94 390 GLU A O 1
ATOM 3025 N N . GLY A 1 391 ? 14.334 -10.794 -7.551 1.00 93.19 391 GLY A N 1
ATOM 3026 C CA . GLY A 1 391 ? 13.915 -9.384 -7.516 1.00 93.19 391 GLY A CA 1
ATOM 3027 C C . GLY A 1 391 ? 12.717 -9.070 -8.425 1.00 93.19 391 GLY A C 1
ATOM 3028 O O . GLY A 1 391 ? 11.861 -8.246 -8.085 1.00 93.19 391 GLY A O 1
ATOM 3029 N N . ALA A 1 392 ? 12.596 -9.765 -9.561 1.00 95.19 392 ALA A N 1
ATOM 3030 C CA . ALA A 1 392 ? 11.407 -9.694 -10.409 1.00 95.19 392 ALA A CA 1
ATOM 3031 C C . ALA A 1 392 ? 10.182 -10.384 -9.777 1.00 95.19 392 ALA A C 1
ATOM 3033 O O . ALA A 1 392 ? 9.055 -10.005 -10.089 1.00 95.19 392 ALA A O 1
ATOM 3034 N N . ALA A 1 393 ? 10.388 -11.362 -8.888 1.00 95.88 393 ALA A N 1
ATOM 3035 C CA . ALA A 1 393 ? 9.330 -12.108 -8.206 1.00 95.88 393 ALA A CA 1
ATOM 3036 C C . ALA A 1 393 ? 8.839 -11.466 -6.890 1.00 95.88 393 ALA A C 1
ATOM 3038 O O . ALA A 1 393 ? 7.775 -11.856 -6.401 1.00 95.88 393 ALA A O 1
ATOM 3039 N N . VAL A 1 394 ? 9.560 -10.485 -6.321 1.00 89.31 394 VAL A N 1
ATOM 3040 C CA . VAL A 1 394 ? 9.133 -9.742 -5.114 1.00 89.31 394 VAL A CA 1
ATOM 3041 C C . VAL A 1 394 ? 7.754 -9.111 -5.334 1.00 89.31 394 VAL A C 1
ATOM 3043 O O . VAL A 1 394 ? 7.585 -8.227 -6.177 1.00 89.31 394 VAL A O 1
ATOM 3046 N N . GLN A 1 395 ? 6.760 -9.556 -4.565 1.00 87.62 395 GLN A N 1
ATOM 3047 C CA . GLN A 1 395 ? 5.384 -9.079 -4.681 1.00 87.62 395 GLN A CA 1
ATOM 3048 C C . GLN A 1 395 ? 5.219 -7.741 -3.957 1.00 87.62 395 GLN A C 1
ATOM 3050 O O . GLN A 1 395 ? 5.368 -7.662 -2.741 1.00 87.62 395 GLN A O 1
ATOM 3055 N N . GLY A 1 396 ? 4.902 -6.689 -4.715 1.00 89.50 396 GLY A N 1
ATOM 3056 C CA . GLY A 1 396 ? 4.906 -5.324 -4.198 1.00 89.50 396 GLY A CA 1
ATOM 3057 C C . GLY A 1 396 ? 6.333 -4.832 -3.962 1.00 89.50 396 GLY A C 1
ATOM 3058 O O . GLY A 1 396 ? 7.134 -4.783 -4.899 1.00 89.50 396 GLY A O 1
ATOM 3059 N N . SER A 1 397 ? 6.617 -4.466 -2.717 1.00 83.00 397 SER A N 1
ATOM 3060 C CA . SER A 1 397 ? 7.795 -3.709 -2.295 1.00 83.00 397 SER A CA 1
ATOM 3061 C C . SER A 1 397 ? 8.822 -4.554 -1.553 1.00 83.00 397 SER A C 1
ATOM 3063 O O . SER A 1 397 ? 8.452 -5.402 -0.739 1.00 83.00 397 SER A O 1
ATOM 3065 N N . GLY A 1 398 ? 10.107 -4.277 -1.762 1.00 83.06 398 GLY A N 1
ATOM 3066 C CA . GLY A 1 398 ? 11.183 -4.995 -1.090 1.00 83.06 398 GLY A CA 1
ATOM 3067 C C . GLY A 1 398 ? 12.527 -4.879 -1.794 1.00 83.06 398 GLY A C 1
ATOM 3068 O O . GLY A 1 398 ? 12.705 -4.055 -2.691 1.00 83.06 398 GLY A O 1
ATOM 3069 N N . TRP A 1 399 ? 13.443 -5.759 -1.401 1.00 89.44 399 TRP A N 1
ATOM 3070 C CA . TRP A 1 399 ? 14.833 -5.798 -1.857 1.00 89.44 399 TRP A CA 1
ATOM 3071 C C . TRP A 1 399 ? 15.266 -7.228 -2.199 1.00 89.44 399 TRP A C 1
ATOM 3073 O O . TRP A 1 399 ? 14.730 -8.199 -1.652 1.00 89.44 399 TRP A O 1
ATOM 3083 N N . VAL A 1 400 ? 16.278 -7.366 -3.060 1.00 94.19 400 VAL A N 1
ATOM 3084 C CA . VAL A 1 400 ? 17.023 -8.620 -3.271 1.00 94.19 400 VAL A CA 1
ATOM 3085 C C . VAL A 1 400 ? 18.494 -8.445 -2.889 1.00 94.19 400 VAL A C 1
ATOM 3087 O O . VAL A 1 400 ? 19.124 -7.451 -3.241 1.00 94.19 400 VAL A O 1
ATOM 3090 N N . TRP A 1 401 ? 19.034 -9.427 -2.173 1.00 95.00 401 TRP A N 1
ATOM 3091 C CA . TRP A 1 401 ? 20.333 -9.383 -1.504 1.00 95.00 401 TRP A CA 1
ATOM 3092 C C . TRP A 1 401 ? 21.282 -10.445 -2.046 1.00 95.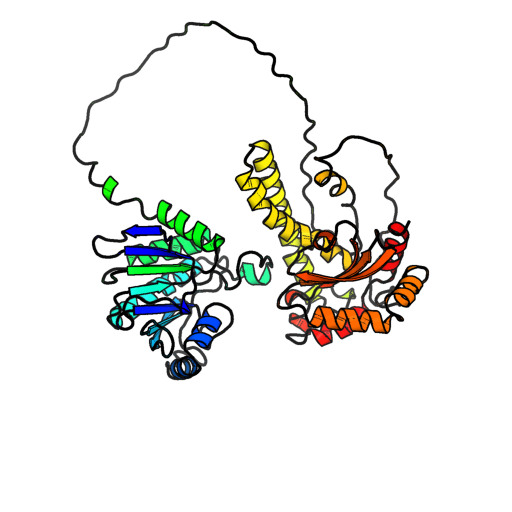00 401 TRP A C 1
ATOM 3094 O O . TRP A 1 401 ? 20.890 -11.604 -2.167 1.00 95.00 401 TRP A O 1
ATOM 3104 N N . LEU A 1 402 ? 22.544 -10.082 -2.275 1.00 96.00 402 LEU A N 1
ATOM 3105 C CA . LEU A 1 402 ? 23.678 -10.994 -2.125 1.00 96.00 402 LEU A CA 1
ATOM 3106 C C . LEU A 1 402 ? 24.188 -10.860 -0.691 1.00 96.00 402 LEU A C 1
ATOM 3108 O O . LEU A 1 402 ? 24.423 -9.744 -0.225 1.00 96.00 402 LEU A O 1
ATOM 3112 N N . ALA A 1 403 ? 24.405 -11.984 -0.015 1.00 93.25 403 ALA A N 1
ATOM 3113 C CA . ALA A 1 403 ? 24.846 -11.988 1.372 1.00 93.25 403 ALA A CA 1
ATOM 3114 C C . ALA A 1 403 ? 25.918 -13.038 1.663 1.00 93.25 403 ALA A C 1
ATOM 3116 O O . ALA A 1 403 ? 25.880 -14.138 1.108 1.00 93.25 403 ALA A O 1
ATOM 3117 N N . LEU A 1 404 ? 26.820 -12.723 2.594 1.00 91.81 404 LEU A N 1
ATOM 3118 C CA . LEU A 1 404 ? 27.676 -13.696 3.269 1.00 91.81 404 LEU A CA 1
ATOM 3119 C C . LEU A 1 404 ? 26.940 -14.250 4.494 1.00 91.81 404 LEU A C 1
ATOM 3121 O O . LEU A 1 404 ? 26.671 -13.539 5.460 1.00 91.81 404 LEU A O 1
ATOM 3125 N N . ASP A 1 405 ? 26.657 -15.545 4.460 1.00 92.00 405 ASP A N 1
ATOM 3126 C CA . ASP A 1 405 ? 26.232 -16.338 5.607 1.00 92.00 405 ASP A CA 1
ATOM 3127 C C . ASP A 1 405 ? 27.487 -16.736 6.404 1.00 92.00 405 ASP A C 1
ATOM 3129 O O . ASP A 1 405 ? 28.238 -17.627 5.995 1.00 92.00 405 ASP A O 1
ATOM 3133 N N . LYS A 1 406 ? 27.753 -16.037 7.518 1.00 88.06 406 LYS A N 1
ATOM 3134 C CA . LYS A 1 406 ? 28.967 -16.238 8.337 1.00 88.06 406 LYS A CA 1
ATOM 3135 C C . LYS A 1 406 ? 28.948 -17.515 9.176 1.00 88.06 406 LYS A C 1
ATOM 3137 O O . LYS A 1 406 ? 30.002 -17.938 9.643 1.00 88.06 406 LYS A O 1
ATOM 3142 N N . GLU A 1 407 ? 27.781 -18.126 9.368 1.00 88.88 407 GLU A N 1
ATOM 3143 C CA . GLU A 1 407 ? 27.646 -19.391 10.095 1.00 88.88 407 GLU A CA 1
ATOM 3144 C C . GLU A 1 407 ? 28.033 -20.564 9.193 1.00 88.88 407 GLU A C 1
ATOM 3146 O O . GLU A 1 407 ? 28.864 -21.392 9.566 1.00 88.88 407 GLU A O 1
ATOM 3151 N N . PHE A 1 408 ? 27.511 -20.581 7.964 1.00 88.56 408 PHE A N 1
ATOM 3152 C CA . PHE A 1 408 ? 27.786 -21.633 6.981 1.00 88.56 408 PHE A CA 1
ATOM 3153 C C . PHE A 1 408 ? 28.915 -21.283 5.991 1.00 88.56 408 PHE A C 1
ATOM 3155 O O . PHE A 1 408 ? 29.161 -22.050 5.060 1.00 88.56 408 PHE A O 1
ATOM 3162 N N . LYS A 1 409 ? 29.601 -20.144 6.186 1.00 87.75 409 LYS A N 1
ATOM 3163 C CA . LYS A 1 409 ? 30.710 -19.606 5.364 1.00 87.75 409 LYS A CA 1
ATOM 3164 C C . LYS A 1 409 ? 30.462 -19.702 3.851 1.00 87.75 409 LYS A C 1
ATOM 3166 O O . LYS A 1 409 ? 31.295 -20.196 3.091 1.00 87.75 409 LYS A O 1
ATOM 3171 N N . ARG A 1 410 ? 29.290 -19.243 3.414 1.00 90.81 410 ARG A N 1
ATOM 3172 C CA . ARG A 1 410 ? 28.814 -19.356 2.024 1.00 90.81 410 ARG A CA 1
ATOM 3173 C C . ARG A 1 410 ? 28.118 -18.079 1.576 1.00 90.81 410 ARG A C 1
ATOM 3175 O O . ARG A 1 410 ? 27.663 -17.297 2.407 1.00 90.81 410 ARG A O 1
ATOM 3182 N N . LEU A 1 411 ? 27.969 -17.906 0.267 1.00 96.19 411 LEU A N 1
ATOM 3183 C CA . LEU A 1 411 ? 27.095 -16.864 -0.258 1.00 96.19 411 LEU A CA 1
ATOM 3184 C C . LEU A 1 411 ? 25.658 -17.376 -0.380 1.00 96.19 411 LEU A C 1
ATOM 3186 O O . LEU A 1 411 ? 25.422 -18.525 -0.761 1.00 96.19 411 LEU A O 1
ATOM 3190 N N . VAL A 1 412 ? 24.699 -16.504 -0.085 1.00 96.38 412 VAL A N 1
ATOM 3191 C CA . VAL A 1 412 ? 23.265 -16.742 -0.284 1.00 96.38 412 VAL A CA 1
ATOM 3192 C C . VAL A 1 412 ? 22.641 -15.583 -1.054 1.00 96.38 412 VAL A C 1
ATOM 3194 O O . VAL A 1 412 ? 23.188 -14.482 -1.090 1.00 96.38 412 VAL A O 1
ATOM 3197 N N . VAL A 1 413 ? 21.492 -15.850 -1.676 1.00 97.88 413 VAL A N 1
ATOM 3198 C CA . VAL A 1 413 ? 20.628 -14.815 -2.249 1.00 97.88 413 VAL A CA 1
ATOM 3199 C C . VAL A 1 413 ? 19.284 -14.885 -1.545 1.00 97.88 413 VAL A C 1
ATOM 3201 O O . VAL A 1 413 ? 18.671 -15.951 -1.512 1.00 97.88 413 VAL A O 1
ATOM 3204 N N . GLU A 1 414 ? 18.854 -13.755 -1.000 1.00 96.25 414 GLU A N 1
ATOM 3205 C CA . GLU A 1 414 ? 17.656 -13.603 -0.1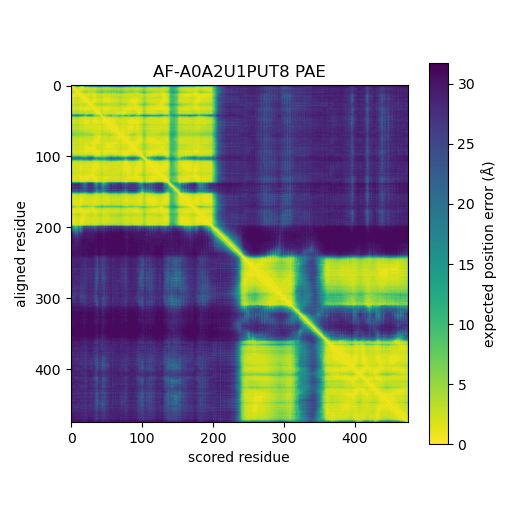70 1.00 96.25 414 GLU A CA 1
ATOM 3206 C C . GLU A 1 414 ? 16.827 -12.406 -0.644 1.00 96.25 414 GLU A C 1
ATOM 3208 O O . GLU A 1 414 ? 17.355 -11.478 -1.253 1.00 96.25 414 GLU A O 1
ATOM 3213 N N . THR A 1 415 ? 15.533 -12.392 -0.331 1.00 94.31 415 THR A N 1
ATOM 3214 C CA . THR A 1 415 ? 14.658 -11.227 -0.542 1.00 94.31 415 THR A CA 1
ATOM 3215 C C . THR A 1 415 ? 14.015 -10.793 0.765 1.00 94.31 415 THR A C 1
ATOM 3217 O O . THR A 1 415 ? 13.590 -11.636 1.559 1.00 94.31 415 THR A O 1
ATOM 3220 N N . THR A 1 416 ? 13.926 -9.488 1.002 1.00 85.88 416 THR A N 1
ATOM 3221 C CA . THR A 1 416 ? 13.166 -8.920 2.125 1.00 85.88 416 THR A CA 1
ATOM 3222 C C . THR A 1 416 ? 11.998 -8.088 1.611 1.00 85.88 416 THR A C 1
ATOM 3224 O O . THR A 1 416 ? 12.025 -7.597 0.482 1.00 85.88 416 THR A O 1
ATOM 3227 N N . SER A 1 417 ? 10.943 -7.988 2.419 1.00 83.56 417 SER A N 1
ATOM 3228 C CA . SER A 1 417 ? 9.727 -7.240 2.089 1.00 83.56 417 SER A CA 1
ATOM 3229 C C . SER A 1 417 ? 9.789 -5.851 2.709 1.00 83.56 417 SER A C 1
ATOM 3231 O O . SER A 1 417 ? 10.225 -5.705 3.848 1.00 83.56 417 SER A O 1
ATOM 3233 N N . ASN A 1 418 ? 9.299 -4.838 1.996 1.00 83.31 418 ASN A N 1
ATOM 3234 C CA . ASN A 1 418 ? 9.481 -3.436 2.381 1.00 83.31 418 ASN A CA 1
ATOM 3235 C C . ASN A 1 418 ? 10.958 -3.123 2.716 1.00 83.31 418 ASN A C 1
ATOM 3237 O O . ASN A 1 418 ? 11.848 -3.677 2.082 1.00 83.31 418 ASN A O 1
ATOM 3241 N N . GLU A 1 419 ? 11.220 -2.285 3.723 1.00 76.25 419 GLU A N 1
ATOM 3242 C CA . GLU A 1 419 ? 12.576 -1.982 4.196 1.00 76.25 419 GLU A CA 1
ATOM 3243 C C . GLU A 1 419 ? 13.049 -2.939 5.311 1.00 76.25 419 GLU A C 1
ATOM 3245 O O . GLU A 1 419 ? 13.930 -2.574 6.088 1.00 76.25 419 GLU A O 1
ATOM 3250 N N . ASP A 1 420 ? 12.480 -4.149 5.444 1.00 75.19 420 ASP A N 1
ATOM 3251 C CA . ASP A 1 420 ? 12.984 -5.123 6.424 1.00 75.19 420 ASP A CA 1
ATOM 3252 C C . ASP A 1 420 ? 14.466 -5.425 6.111 1.00 75.19 420 ASP A C 1
ATOM 3254 O O . ASP A 1 420 ? 14.778 -5.921 5.021 1.00 75.19 420 ASP A O 1
ATOM 3258 N N . PRO A 1 421 ? 15.413 -5.153 7.030 1.00 77.19 421 PRO A N 1
ATOM 3259 C CA . PRO A 1 421 ? 16.827 -5.336 6.739 1.00 77.19 421 PRO A CA 1
ATOM 3260 C C . PRO A 1 421 ? 17.183 -6.821 6.725 1.00 77.19 421 PRO A C 1
ATOM 3262 O O . PRO A 1 421 ? 16.623 -7.605 7.493 1.00 77.19 421 PRO A O 1
ATOM 3265 N N . LEU A 1 422 ? 18.163 -7.218 5.908 1.00 81.56 422 LEU A N 1
ATOM 3266 C CA . LEU A 1 422 ? 18.575 -8.619 5.718 1.00 81.56 422 LEU A CA 1
ATOM 3267 C C . LEU A 1 422 ? 18.805 -9.396 7.032 1.00 81.56 422 LEU A C 1
ATOM 3269 O O . LEU A 1 422 ? 18.490 -10.581 7.114 1.00 81.56 422 LEU A O 1
ATOM 3273 N N . VAL A 1 423 ? 19.290 -8.726 8.083 1.00 80.56 423 VAL A N 1
ATOM 3274 C CA . VAL A 1 423 ? 19.503 -9.302 9.425 1.00 80.56 423 VAL A CA 1
ATOM 3275 C C . VAL A 1 423 ? 18.229 -9.913 10.049 1.00 80.56 423 VAL A C 1
ATOM 3277 O O . VAL A 1 423 ? 18.323 -10.773 10.923 1.00 80.56 423 VAL A O 1
ATOM 3280 N N . THR A 1 424 ? 17.035 -9.538 9.570 1.00 78.00 424 THR A N 1
ATOM 3281 C CA . THR A 1 424 ? 15.747 -10.167 9.930 1.00 78.00 424 THR A CA 1
ATOM 3282 C C . THR A 1 424 ? 15.606 -11.604 9.414 1.00 78.00 424 THR A C 1
ATOM 3284 O O . THR A 1 424 ? 14.926 -12.404 10.055 1.00 78.00 424 THR A O 1
ATOM 3287 N N . LYS A 1 425 ? 16.268 -11.964 8.302 1.00 84.44 425 LYS A N 1
ATOM 3288 C CA . LYS A 1 425 ? 16.350 -13.348 7.798 1.00 84.44 425 LYS A CA 1
ATOM 3289 C C . LYS A 1 425 ? 17.338 -14.201 8.595 1.00 84.44 425 LYS A C 1
ATOM 3291 O O . LYS A 1 425 ? 17.156 -15.411 8.688 1.00 84.44 425 LYS A O 1
ATOM 3296 N N . GLY A 1 426 ? 18.355 -13.585 9.197 1.00 81.94 426 GLY A N 1
ATOM 3297 C CA . GLY A 1 426 ? 19.267 -14.256 10.118 1.00 81.94 426 GLY A CA 1
ATOM 3298 C C . GLY A 1 426 ? 20.361 -13.324 10.653 1.00 81.94 426 GLY A C 1
ATOM 3299 O O . GLY A 1 426 ? 20.953 -12.577 9.873 1.00 81.94 426 GLY A O 1
ATOM 3300 N N . PRO A 1 427 ? 20.710 -13.392 11.954 1.00 81.69 427 PRO A N 1
ATOM 3301 C CA . PRO A 1 427 ? 21.702 -12.501 12.569 1.00 81.69 427 PRO A CA 1
ATOM 3302 C C . PRO A 1 427 ? 23.142 -12.741 12.081 1.00 81.69 427 PRO A C 1
ATOM 3304 O O . PRO A 1 427 ? 24.020 -11.915 12.323 1.00 81.69 427 PRO A O 1
ATOM 3307 N N . ASN A 1 428 ? 23.383 -13.868 11.404 1.00 86.38 428 ASN A N 1
ATOM 3308 C CA . ASN A 1 428 ? 24.679 -14.259 10.849 1.00 86.38 428 ASN A CA 1
ATOM 3309 C C . ASN A 1 428 ? 24.854 -13.846 9.373 1.00 86.38 428 ASN A C 1
ATOM 3311 O O . ASN A 1 428 ? 25.928 -14.065 8.812 1.00 86.38 428 ASN A O 1
ATOM 3315 N N . LEU A 1 429 ? 23.827 -13.247 8.753 1.00 85.12 429 LEU A N 1
ATOM 3316 C CA . LEU A 1 429 ? 23.871 -12.755 7.376 1.00 85.12 429 LEU A CA 1
ATOM 3317 C C . LEU A 1 429 ? 24.457 -11.338 7.323 1.00 85.12 429 LEU A C 1
ATOM 3319 O O . LEU A 1 429 ? 23.982 -10.433 8.009 1.00 85.12 429 LEU A O 1
ATOM 3323 N N . VAL A 1 430 ? 25.466 -11.143 6.478 1.00 86.56 430 VAL A N 1
ATOM 3324 C CA . VAL A 1 430 ? 26.049 -9.836 6.140 1.00 86.56 430 VAL A CA 1
ATOM 3325 C C . VAL A 1 430 ? 25.631 -9.479 4.713 1.00 86.56 430 VAL A C 1
ATOM 3327 O O . VAL A 1 430 ? 25.900 -10.286 3.819 1.00 86.56 430 VAL A O 1
ATOM 3330 N N . PRO A 1 431 ? 24.982 -8.325 4.469 1.00 87.94 431 PRO A N 1
ATOM 3331 C CA . PRO A 1 431 ? 24.703 -7.869 3.110 1.00 87.94 431 PRO A CA 1
ATOM 3332 C C . PRO A 1 431 ? 26.021 -7.523 2.407 1.00 87.94 431 PRO A C 1
ATOM 3334 O O . PRO A 1 431 ? 26.956 -7.043 3.042 1.00 87.94 431 PRO A O 1
ATOM 3337 N N . LEU A 1 432 ? 26.116 -7.838 1.116 1.00 86.56 432 LEU A N 1
ATOM 3338 C CA . LEU A 1 432 ? 27.259 -7.488 0.262 1.00 86.56 432 LEU A CA 1
ATOM 3339 C C . LEU A 1 432 ? 26.831 -6.633 -0.935 1.00 86.56 432 LEU A C 1
ATOM 3341 O O . LEU A 1 432 ? 27.615 -5.817 -1.415 1.00 86.56 432 LEU A O 1
ATOM 3345 N N . ILE A 1 433 ? 25.626 -6.899 -1.456 1.00 89.75 433 ILE A N 1
ATOM 3346 C CA . ILE A 1 433 ? 24.931 -6.103 -2.472 1.00 89.75 433 ILE A CA 1
ATOM 3347 C C . ILE A 1 433 ? 23.429 -6.187 -2.195 1.00 89.75 433 ILE A C 1
ATOM 3349 O O . ILE A 1 433 ? 22.852 -7.277 -2.255 1.00 89.75 433 ILE A O 1
ATOM 3353 N N . GLY A 1 434 ? 22.789 -5.041 -2.003 1.00 89.56 434 GLY A N 1
ATOM 3354 C CA . GLY A 1 434 ? 21.349 -4.851 -2.084 1.00 89.56 434 GLY A CA 1
ATOM 3355 C C . GLY A 1 434 ? 20.938 -4.338 -3.457 1.00 89.56 434 GLY A C 1
ATOM 3356 O O . GLY A 1 434 ? 21.652 -3.560 -4.087 1.00 89.56 434 GLY A O 1
ATOM 3357 N N . ILE A 1 435 ? 19.767 -4.760 -3.926 1.00 91.38 435 ILE A N 1
ATOM 3358 C CA . ILE A 1 435 ? 19.076 -4.140 -5.056 1.00 91.38 435 ILE A CA 1
ATOM 3359 C C . ILE A 1 435 ? 17.642 -3.839 -4.630 1.00 91.38 435 ILE A C 1
ATOM 3361 O O . ILE A 1 435 ? 16.883 -4.749 -4.285 1.00 91.38 435 ILE A O 1
ATOM 3365 N N . ASP A 1 436 ? 17.294 -2.557 -4.674 1.00 92.06 436 ASP A N 1
ATOM 3366 C CA . ASP A 1 436 ? 15.962 -2.042 -4.389 1.00 92.06 436 ASP A CA 1
ATOM 3367 C C . ASP A 1 436 ? 15.010 -2.431 -5.535 1.00 92.06 436 ASP A C 1
ATOM 3369 O O . ASP A 1 436 ? 15.318 -2.222 -6.711 1.00 92.06 436 ASP A O 1
ATOM 3373 N N . VAL A 1 437 ? 13.857 -3.022 -5.208 1.00 89.38 437 VAL A N 1
ATOM 3374 C CA . VAL A 1 437 ? 12.786 -3.314 -6.173 1.00 89.38 437 VAL A CA 1
ATOM 3375 C C . VAL A 1 437 ? 11.439 -2.652 -5.837 1.00 89.38 437 VAL A C 1
ATOM 3377 O O . VAL A 1 437 ? 10.436 -2.921 -6.517 1.00 89.38 437 VAL A O 1
ATOM 3380 N N . TRP A 1 438 ? 11.413 -1.707 -4.891 1.00 87.81 438 TRP A N 1
ATOM 3381 C CA . TRP A 1 438 ? 10.369 -0.685 -4.785 1.00 87.81 438 TRP A CA 1
ATOM 3382 C C . TRP A 1 438 ? 10.242 0.112 -6.084 1.00 87.81 438 TRP A C 1
ATOM 3384 O O . TRP A 1 438 ? 11.223 0.425 -6.753 1.00 87.81 438 TRP A O 1
ATOM 3394 N N . GLU A 1 439 ? 9.020 0.516 -6.430 1.00 80.81 439 GLU A N 1
ATOM 3395 C CA . GLU A 1 439 ? 8.777 1.268 -7.666 1.00 80.81 439 GLU A CA 1
ATOM 3396 C C . GLU A 1 439 ? 9.503 2.625 -7.700 1.00 80.81 439 GLU A C 1
ATOM 3398 O O . GLU A 1 439 ? 9.927 3.054 -8.773 1.00 80.81 439 GLU A O 1
ATOM 3403 N N . HIS A 1 440 ? 9.754 3.278 -6.556 1.00 78.69 440 HIS A N 1
ATOM 3404 C CA . HIS A 1 440 ? 10.489 4.554 -6.530 1.00 78.69 440 HIS A CA 1
ATOM 3405 C C . HIS A 1 440 ? 11.917 4.455 -7.093 1.00 78.69 440 HIS A C 1
ATOM 3407 O O . HIS A 1 440 ? 12.413 5.437 -7.643 1.00 78.69 440 HIS A O 1
ATOM 3413 N N . ALA A 1 441 ? 12.550 3.278 -7.045 1.00 82.12 441 ALA A N 1
ATOM 3414 C CA . ALA A 1 441 ? 13.914 3.066 -7.528 1.00 82.12 441 ALA A CA 1
ATOM 3415 C C . ALA A 1 441 ? 14.039 2.983 -9.061 1.00 82.12 441 ALA A C 1
ATOM 3417 O O . ALA A 1 441 ? 15.151 3.042 -9.586 1.00 82.12 441 ALA A O 1
ATOM 3418 N N . TYR A 1 442 ? 12.927 2.845 -9.799 1.00 83.75 442 TYR A N 1
ATOM 3419 C CA . TYR A 1 442 ? 12.966 2.700 -11.262 1.00 83.75 442 TYR A CA 1
ATOM 3420 C C . TYR A 1 442 ? 11.809 3.329 -12.041 1.00 83.75 442 TYR A C 1
ATOM 3422 O O . TYR A 1 442 ? 11.976 3.593 -13.232 1.00 83.75 442 TYR A O 1
ATOM 3430 N N . TYR A 1 443 ? 10.644 3.592 -11.446 1.00 83.56 443 TYR A N 1
ATOM 3431 C CA . TYR A 1 443 ? 9.413 3.878 -12.201 1.00 83.56 443 TYR A CA 1
ATOM 3432 C C . TYR A 1 443 ? 9.466 5.176 -13.030 1.00 83.56 443 TYR A C 1
ATOM 3434 O O . TYR A 1 443 ? 8.819 5.281 -14.078 1.00 83.56 443 TYR A O 1
ATOM 3442 N N . LEU A 1 444 ? 10.277 6.167 -12.643 1.00 74.56 444 LEU A N 1
ATOM 3443 C CA . LEU A 1 444 ? 10.468 7.380 -13.452 1.00 74.56 444 LEU A CA 1
ATOM 3444 C C . LEU A 1 444 ? 11.157 7.083 -14.798 1.00 74.56 444 LEU A C 1
ATOM 3446 O O . LEU A 1 444 ? 10.751 7.651 -15.812 1.00 74.56 444 LEU A O 1
ATOM 3450 N N . GLN A 1 445 ? 12.077 6.115 -14.845 1.00 88.50 445 GLN A N 1
ATOM 3451 C CA . GLN A 1 445 ? 12.835 5.736 -16.044 1.00 88.50 445 GLN A CA 1
ATOM 3452 C C . GLN A 1 445 ? 12.266 4.490 -16.750 1.00 88.50 445 GLN A C 1
ATOM 3454 O O . GLN A 1 445 ? 12.051 4.509 -17.958 1.00 88.50 445 GLN A O 1
ATOM 3459 N N . TYR A 1 446 ? 11.986 3.420 -16.002 1.00 87.94 446 TYR A N 1
ATOM 3460 C CA . TYR A 1 446 ? 11.603 2.095 -16.514 1.00 87.94 446 TYR A CA 1
ATOM 3461 C C . TYR A 1 446 ? 10.101 1.778 -16.388 1.00 87.94 446 TYR A C 1
ATOM 3463 O O . TYR A 1 446 ? 9.654 0.728 -16.854 1.00 87.94 446 TYR A O 1
ATOM 3471 N N . LYS A 1 447 ? 9.302 2.672 -15.782 1.00 94.69 447 LYS A N 1
ATOM 3472 C CA . LYS A 1 447 ? 7.854 2.481 -15.548 1.00 94.69 447 LYS A CA 1
ATOM 3473 C C . LYS A 1 447 ? 7.585 1.131 -14.861 1.00 94.69 447 LYS A C 1
ATOM 3475 O O . LYS A 1 447 ? 8.320 0.737 -13.962 1.00 94.69 447 LYS A O 1
ATOM 3480 N N . ASN A 1 448 ? 6.568 0.399 -15.307 1.00 89.25 448 ASN A N 1
ATOM 3481 C CA . ASN A 1 448 ? 6.213 -0.934 -14.817 1.00 89.25 448 ASN A CA 1
ATOM 3482 C C . ASN A 1 448 ? 7.174 -2.062 -15.270 1.00 89.25 448 ASN A C 1
ATOM 3484 O O . ASN A 1 448 ? 6.874 -3.235 -15.046 1.00 89.25 448 ASN A O 1
ATOM 3488 N N . VAL A 1 449 ? 8.293 -1.760 -15.943 1.00 94.31 449 VAL A N 1
ATOM 3489 C CA . VAL A 1 449 ? 9.208 -2.760 -16.528 1.00 94.31 449 VAL A CA 1
ATOM 3490 C C . VAL A 1 449 ? 10.409 -3.018 -15.607 1.00 94.31 449 VAL A C 1
ATOM 3492 O O . VAL A 1 449 ? 11.570 -2.883 -15.996 1.00 94.31 449 VAL A O 1
ATOM 3495 N N . ARG A 1 450 ? 10.132 -3.448 -14.365 1.00 92.19 450 ARG A N 1
ATOM 3496 C CA . ARG A 1 450 ? 11.152 -3.845 -13.368 1.00 92.19 450 ARG A CA 1
ATOM 3497 C C . ARG A 1 450 ? 12.256 -4.772 -13.933 1.00 92.19 450 ARG A C 1
ATOM 3499 O O . ARG A 1 450 ? 13.416 -4.557 -13.583 1.00 92.19 450 ARG A O 1
ATOM 3506 N N . PRO A 1 451 ? 11.980 -5.753 -14.825 1.00 97.25 451 PRO A N 1
ATOM 3507 C CA . PRO A 1 451 ? 13.035 -6.588 -15.407 1.00 97.25 451 PRO A CA 1
ATOM 3508 C C . PRO A 1 451 ? 14.085 -5.820 -16.225 1.00 97.25 451 PRO A C 1
ATOM 3510 O O . PRO A 1 451 ? 15.240 -6.239 -16.247 1.00 97.25 451 PRO A O 1
ATOM 3513 N N . ASP A 1 452 ? 13.734 -4.697 -16.862 1.00 96.94 452 ASP A N 1
ATOM 3514 C CA . ASP A 1 452 ? 14.708 -3.885 -17.605 1.00 96.94 452 ASP A CA 1
ATOM 3515 C C . ASP A 1 452 ? 15.566 -3.018 -16.673 1.00 96.94 452 ASP A C 1
ATOM 3517 O O . ASP A 1 452 ? 16.754 -2.842 -16.942 1.00 96.94 452 ASP A O 1
ATOM 3521 N N . TYR A 1 453 ? 15.032 -2.566 -15.533 1.00 94.75 453 TYR A N 1
ATOM 3522 C CA . TYR A 1 453 ? 15.850 -1.995 -14.455 1.00 94.75 453 TYR A CA 1
ATOM 3523 C C . TYR A 1 453 ? 16.856 -3.033 -13.925 1.00 94.75 453 TYR A C 1
ATOM 3525 O O . TYR A 1 453 ? 18.067 -2.805 -13.973 1.00 94.75 453 TYR A O 1
ATOM 3533 N N . LEU A 1 454 ? 16.377 -4.224 -13.544 1.00 93.50 454 LEU A N 1
ATOM 3534 C CA . LEU A 1 454 ? 17.209 -5.337 -13.058 1.00 93.50 454 LEU A CA 1
ATOM 3535 C C . LEU A 1 454 ? 18.237 -5.825 -14.096 1.00 93.50 454 LEU A C 1
ATOM 3537 O O . LEU A 1 454 ? 19.282 -6.363 -13.746 1.00 93.50 454 LEU A O 1
ATOM 3541 N N . LYS A 1 455 ? 17.996 -5.606 -15.389 1.00 95.06 455 LYS A N 1
ATOM 3542 C CA . LYS A 1 455 ? 18.964 -5.875 -16.461 1.00 95.06 455 LYS A CA 1
ATOM 3543 C C . LYS A 1 455 ? 20.047 -4.796 -16.588 1.00 95.06 455 LYS A C 1
ATOM 3545 O O . LYS A 1 455 ? 21.145 -5.098 -17.052 1.00 95.06 455 LYS A O 1
ATOM 3550 N N . ASN A 1 456 ? 19.759 -3.552 -16.206 1.00 90.06 456 ASN A N 1
ATOM 3551 C CA . ASN A 1 456 ? 20.685 -2.423 -16.330 1.00 90.06 456 ASN A CA 1
ATOM 3552 C C . ASN A 1 456 ? 21.497 -2.147 -15.057 1.00 90.06 456 ASN A C 1
ATOM 3554 O O . ASN A 1 456 ? 22.644 -1.719 -15.181 1.00 90.06 456 ASN A O 1
ATOM 3558 N N . ILE A 1 457 ? 20.952 -2.427 -13.868 1.00 89.88 457 ILE A N 1
ATOM 3559 C CA . ILE A 1 457 ? 21.569 -2.106 -12.568 1.00 89.88 457 ILE A CA 1
ATOM 3560 C C . ILE A 1 457 ? 22.999 -2.657 -12.415 1.00 89.88 457 ILE A C 1
ATOM 3562 O O . ILE A 1 457 ? 23.889 -1.971 -11.918 1.00 89.88 457 ILE A O 1
ATOM 3566 N N . TRP A 1 458 ? 23.271 -3.841 -12.972 1.00 90.62 458 TRP A N 1
ATOM 3567 C CA . TRP A 1 458 ? 24.588 -4.495 -12.968 1.00 90.62 458 TRP A CA 1
ATOM 3568 C C . TRP A 1 458 ? 25.718 -3.690 -13.619 1.00 90.62 458 TRP A C 1
ATOM 3570 O O . TRP A 1 458 ? 26.880 -3.989 -13.369 1.00 90.62 458 TRP A O 1
ATOM 3580 N N . LYS A 1 459 ? 25.403 -2.657 -14.410 1.00 87.00 459 LYS A N 1
ATOM 3581 C CA . LYS A 1 459 ? 26.384 -1.724 -14.990 1.00 87.00 459 LYS A CA 1
ATOM 3582 C C . LYS A 1 459 ? 26.972 -0.744 -13.970 1.00 87.00 459 LYS A C 1
ATOM 3584 O O . LYS A 1 459 ? 27.966 -0.099 -14.278 1.00 87.00 459 LYS A O 1
ATOM 3589 N N . VAL A 1 460 ? 26.348 -0.593 -12.799 1.00 85.19 460 VAL A N 1
ATOM 3590 C CA . VAL A 1 460 ? 26.740 0.387 -11.768 1.00 85.19 460 VAL A CA 1
ATOM 3591 C C . VAL A 1 460 ? 26.966 -0.220 -10.381 1.00 85.19 460 VAL A C 1
ATOM 3593 O O . VAL A 1 460 ? 27.447 0.476 -9.495 1.00 85.19 460 VAL A O 1
ATOM 3596 N N . ILE A 1 461 ? 26.714 -1.522 -10.198 1.00 86.56 461 ILE A N 1
ATOM 3597 C CA . ILE A 1 461 ? 27.039 -2.248 -8.959 1.00 86.56 461 ILE A CA 1
ATOM 3598 C C . ILE A 1 461 ? 28.529 -2.108 -8.615 1.00 86.56 461 ILE A C 1
ATOM 3600 O O . ILE A 1 461 ? 29.402 -2.399 -9.439 1.00 86.56 461 ILE A O 1
ATOM 3604 N N . ASN A 1 462 ? 28.816 -1.701 -7.376 1.00 84.94 462 ASN A N 1
ATOM 3605 C CA . ASN A 1 462 ? 30.171 -1.575 -6.847 1.00 84.94 462 ASN A CA 1
ATOM 3606 C C . ASN A 1 462 ? 30.680 -2.920 -6.300 1.00 84.94 462 ASN A C 1
ATOM 3608 O O . ASN A 1 462 ? 30.729 -3.161 -5.093 1.00 84.94 462 ASN A O 1
ATOM 3612 N N . TRP A 1 463 ? 31.110 -3.802 -7.202 1.00 85.44 463 TRP A N 1
ATOM 3613 C CA . TRP A 1 463 ? 31.704 -5.090 -6.831 1.00 85.44 463 TRP A CA 1
ATOM 3614 C C . TRP A 1 463 ? 33.002 -4.968 -6.024 1.00 85.44 463 TRP A C 1
ATOM 3616 O O . TRP A 1 463 ? 33.369 -5.926 -5.340 1.00 85.44 463 TRP A O 1
ATOM 3626 N N . LYS A 1 464 ? 33.691 -3.815 -6.055 1.00 83.69 464 LYS A N 1
ATOM 3627 C CA . LYS A 1 464 ? 34.829 -3.569 -5.162 1.00 83.69 464 LYS A CA 1
ATOM 3628 C C . LYS A 1 464 ? 34.367 -3.462 -3.708 1.00 83.69 464 LYS A C 1
ATOM 3630 O O . LYS A 1 464 ? 34.935 -4.162 -2.881 1.00 83.69 464 LYS A O 1
ATOM 3635 N N . TYR A 1 465 ? 33.332 -2.674 -3.409 1.00 80.25 465 TYR A N 1
ATOM 3636 C CA . TYR A 1 465 ? 32.777 -2.585 -2.051 1.00 80.25 465 TYR A CA 1
ATOM 3637 C C . TYR A 1 465 ? 32.352 -3.962 -1.526 1.00 80.25 465 TYR A C 1
ATOM 3639 O O . TYR A 1 465 ? 32.779 -4.366 -0.447 1.00 80.25 465 TYR A O 1
ATOM 3647 N N . ALA A 1 466 ? 31.615 -4.728 -2.338 1.00 84.56 466 ALA A N 1
ATOM 3648 C CA . ALA A 1 466 ? 31.220 -6.093 -1.996 1.00 84.56 466 ALA A CA 1
ATOM 3649 C C . ALA A 1 466 ? 32.430 -7.010 -1.714 1.00 84.56 466 ALA A C 1
ATOM 3651 O O . ALA A 1 466 ? 32.369 -7.853 -0.821 1.00 84.56 466 ALA A O 1
ATOM 3652 N N . SER A 1 467 ? 33.534 -6.847 -2.459 1.00 86.25 467 SER A N 1
ATOM 3653 C CA . SER A 1 467 ? 34.772 -7.619 -2.261 1.00 86.25 467 SER A CA 1
ATOM 3654 C C . SER A 1 467 ? 35.503 -7.205 -0.980 1.00 86.25 467 SER A C 1
ATOM 3656 O O . SER A 1 467 ? 35.866 -8.069 -0.188 1.00 86.25 467 SER A O 1
ATOM 3658 N N . ASP A 1 468 ? 35.663 -5.900 -0.744 1.00 84.44 468 ASP A N 1
ATOM 3659 C CA . ASP A 1 468 ? 36.310 -5.354 0.456 1.00 84.44 468 ASP A CA 1
ATOM 3660 C C . ASP A 1 468 ? 35.550 -5.776 1.730 1.00 84.44 468 ASP A C 1
ATOM 3662 O O . ASP A 1 468 ? 36.156 -6.210 2.711 1.00 84.44 468 ASP A O 1
ATOM 3666 N N . LEU A 1 469 ? 34.212 -5.714 1.703 1.00 82.25 469 LEU A N 1
ATOM 3667 C CA . LEU A 1 469 ? 33.354 -6.130 2.814 1.00 82.25 469 LEU A CA 1
ATOM 3668 C C . LEU A 1 469 ? 33.374 -7.652 3.028 1.00 82.25 469 LEU A C 1
ATOM 3670 O O . LEU A 1 469 ? 33.432 -8.105 4.172 1.00 82.25 469 LEU A O 1
ATOM 3674 N N . TYR A 1 470 ? 33.391 -8.445 1.951 1.00 86.19 470 TYR A N 1
ATOM 3675 C CA . TYR A 1 470 ? 33.570 -9.897 2.040 1.00 86.19 470 TYR A CA 1
ATOM 3676 C C . TYR A 1 470 ? 34.911 -10.258 2.702 1.00 86.19 470 TYR A C 1
ATOM 3678 O O . TYR A 1 470 ? 34.947 -11.142 3.554 1.00 86.19 470 TYR A O 1
ATOM 3686 N N . GLU A 1 471 ? 35.999 -9.555 2.374 1.00 88.00 471 GLU A N 1
ATOM 3687 C CA . GLU A 1 471 ? 37.326 -9.786 2.969 1.00 88.00 471 GLU A CA 1
ATOM 3688 C C . GLU A 1 471 ? 37.442 -9.292 4.422 1.00 88.00 471 GLU A C 1
ATOM 3690 O O . GLU A 1 471 ? 38.216 -9.855 5.194 1.00 88.00 471 GLU A O 1
ATOM 3695 N N . MET A 1 472 ? 36.641 -8.303 4.834 1.00 84.88 472 MET A N 1
ATOM 3696 C CA . MET A 1 472 ? 36.540 -7.867 6.235 1.00 84.88 472 MET A CA 1
ATOM 3697 C C . MET A 1 472 ? 35.724 -8.818 7.125 1.00 84.88 472 MET A C 1
ATOM 3699 O O . MET A 1 472 ? 36.037 -8.973 8.306 1.00 84.88 472 MET A O 1
ATOM 3703 N N . GLU A 1 473 ? 34.653 -9.415 6.594 1.00 79.88 473 GLU A N 1
ATOM 3704 C CA . GLU A 1 473 ? 33.667 -10.185 7.372 1.00 79.88 473 GLU A CA 1
ATOM 3705 C C . GLU A 1 473 ? 33.780 -11.715 7.191 1.00 79.88 473 GLU A C 1
ATOM 3707 O O . GLU A 1 473 ? 33.064 -12.462 7.865 1.00 79.88 473 GLU A O 1
ATOM 3712 N N . CYS A 1 474 ? 34.693 -12.202 6.341 1.00 69.62 474 CYS A N 1
ATOM 3713 C CA . CYS A 1 474 ? 35.055 -13.620 6.212 1.00 69.62 474 CYS A CA 1
ATOM 3714 C C . CYS A 1 474 ? 36.281 -13.977 7.090 1.00 69.62 474 CYS A C 1
ATOM 3716 O O . CYS A 1 474 ? 37.398 -13.595 6.741 1.00 69.62 474 CYS A O 1
ATOM 3718 N N . PRO A 1 475 ? 36.114 -14.735 8.197 1.00 54.06 475 PRO A N 1
ATOM 3719 C CA . PRO A 1 475 ? 37.203 -15.117 9.107 1.00 54.06 475 PRO A CA 1
ATOM 3720 C C . PRO A 1 475 ? 37.905 -16.432 8.728 1.00 54.06 475 PRO A C 1
ATOM 3722 O O . PRO A 1 475 ? 37.286 -17.267 8.025 1.00 54.06 475 PRO A O 1
#